Protein AF-A0A8H3IN10-F1 (afdb_monomer_lite)

pLDDT: mean 74.61, std 16.41, range [27.69, 97.19]

Radius of gyration: 44.86 Å; chains: 1; bounding box: 112×48×110 Å

InterPro domains:
  IPR028994 Integrin alpha, N-terminal [SSF69318] (219-447)

Foldseek 3Di:
DDDVVLLVLLVVLLVLLLQLLVLLLVVLVVLVVLLPDDDDDPDDPPCPVVSLVSNVVSLVSNVVSLVVSVVPDDDDDPLRVVSSVLSVVSSVLSVVVNVLVVVVVVVPPDDDDDPVDPSSSSCVRDDPVRSVVSSVVSVVSNVVSVVSVVVSVVVVVVVVVVVVVVVVVVVVVVVVVVVVVVVVVVVVVVVVVVVVVVVCVPCPQWAKAFPDKWFQAAQPDRLQALLKDKEFFDQPQPLFRQWMWIDHALFQWIFIWGQDPNHTHTPDTDDGNHCHPPNHRSRHSLWDWAFFQLPQPLGSHDIDIDDPCPPDPPQAAPVVCVLVVPDSQKDKYFAQQPQPSHSQWIWIDGAQQLWIFIWGDDNRHTDTPDTADRSGCHAQNARSRHSQKDKAFFDQPQPLHSNKIKIDGAQQQKIWIWHRDPNHTHTPDIFFDGDDDPTHGCHHNNDRSNDSSKDKYFHNNVRPSHSNWIWIDGRSGSIITIMHTDRDDD

Secondary structure (DSSP, 8-state):
---HHHHHHHHHHHHHHHHHHHHHHHHHHHHHHHHH---------SHHHHHHHHHHHHHHHHHHHHHHHHHS-S---HHHHHHHHHHHHHHHHHHHHHHHHHHHHHTT-STT---S-HHHHHHHH--HHHHHHHHHHHHHHHHHHHHHHHHHHHHHHHHHHHHHHHHHHHHHHHHHHHHHHHHHHHHHHHHHHHHHHHHHTT----EEEEEEEESS-BTTB---STT-EEEEE-TTSSS---EEEEEETTTTEEEEEEEETTEEEEEEEE-TT---BTTB---STT-EEEEE-SSSSS---EEEEE----S--TTS-HHHHHHHTT-TT-EEEEE-TTSSS---EEEEEETTTTEEEEEEEETTEEEEEEE--SS---BTTB---STT-EEEEE-SSSSS---EEEEEETTTTEEEEEEEETTEEEEEEEES-TT-TTPPP--BTTB---STT-EEEEE-TTSSS---EEEEEETTTTEEEEEEEE----

Organism: NCBI:txid172621

Sequence (490 aa):
MGDPASAMAALGLAANIGQMIEYSLRIVSKSKELRNSLDGSLLENRHKTVVTESLLSASCTLSDSLENYKAADKALSPDDEHLQDICRACATIASDLLDELGRLRLVSGTKHVKWNSFRQALKTVWGKAKLDSLAHTLELYRNDLKTILQISILKRLDVADNRLIGLDQTSQSILKETRSTQKLSEDGFKVLLESFRRLHVSSSGANYSPVSRHVEGVGGYDLRSPVDQITTFDYDHSGKLDHLILYRPVRGAIFIVKNNNNEFTPVYKQVDGGSGIGGYDLRDSRDRIFAFDYDHSGKLDHLALLPSWNGYNVDSPEQIRRFHRSSPADRAFAFDYNSSGKRDHIVLYRPGTGTIWILQNDRGEFSPTYHTGDPGNGIGGYFNKSPDDRAFAFDFSGSGMADHLVFFRPRSGTLWILENVRGIFRFLFTEGSPGTEGDPGGGIGGYDLLSSADRVFGIDYTGSGRADRMALYRPGTGKFWVLHRDVTQI

Structure (mmCIF, N/CA/C/O backbone):
data_AF-A0A8H3IN10-F1
#
_entry.id   AF-A0A8H3IN10-F1
#
loop_
_atom_site.group_PDB
_atom_site.id
_atom_site.type_symbol
_atom_site.label_atom_id
_atom_site.label_alt_id
_atom_site.label_comp_id
_atom_site.label_asym_id
_atom_site.label_entity_id
_atom_site.label_seq_id
_atom_site.pdbx_PDB_ins_code
_atom_site.Cartn_x
_atom_site.Cartn_y
_atom_site.Cartn_z
_atom_site.occupancy
_atom_site.B_iso_or_equiv
_atom_site.auth_seq_id
_atom_site.auth_comp_id
_atom_site.auth_asym_id
_atom_site.auth_atom_id
_atom_site.pdbx_PDB_model_num
ATOM 1 N N . MET A 1 1 ? -28.831 23.249 45.443 1.00 33.50 1 MET A N 1
ATOM 2 C CA . MET A 1 1 ? -28.494 21.808 45.404 1.00 33.50 1 MET A CA 1
ATOM 3 C C . MET A 1 1 ? -29.156 21.158 46.607 1.00 33.50 1 MET A C 1
ATOM 5 O O . MET A 1 1 ? -28.693 21.386 47.714 1.00 33.50 1 MET A O 1
ATOM 9 N N . GLY A 1 2 ? -30.277 20.459 46.411 1.00 48.06 2 GLY A N 1
ATOM 10 C CA . GLY A 1 2 ? -30.888 19.662 47.480 1.00 48.06 2 GLY A CA 1
ATOM 11 C C . GLY A 1 2 ? -30.070 18.392 47.706 1.00 48.06 2 GLY A C 1
ATOM 12 O O . GLY A 1 2 ? -29.650 17.757 46.737 1.00 48.06 2 GLY A O 1
ATOM 13 N N . ASP A 1 3 ? -29.791 18.071 48.964 1.00 52.56 3 ASP A N 1
ATOM 14 C CA . ASP A 1 3 ? -29.089 16.856 49.376 1.00 52.56 3 ASP A CA 1
ATOM 15 C C . ASP A 1 3 ? -29.905 15.612 48.948 1.00 52.56 3 ASP A C 1
ATOM 17 O O . ASP A 1 3 ? -31.106 15.557 49.224 1.00 52.56 3 ASP A O 1
ATOM 21 N N . PRO A 1 4 ? -29.324 14.602 48.270 1.00 52.50 4 PRO A N 1
ATOM 22 C CA . PRO A 1 4 ? -30.028 13.354 47.955 1.00 52.50 4 PRO A CA 1
ATOM 23 C C . PRO A 1 4 ? -30.667 12.683 49.185 1.00 52.50 4 PRO A C 1
ATOM 25 O O . PRO A 1 4 ? -31.690 12.009 49.036 1.00 52.50 4 PRO A O 1
ATOM 28 N N . ALA A 1 5 ? -30.132 12.909 50.390 1.00 53.62 5 ALA A N 1
ATOM 29 C CA . ALA A 1 5 ? -30.727 12.428 51.633 1.00 53.62 5 ALA A CA 1
ATOM 30 C C . ALA A 1 5 ? -32.086 13.089 51.943 1.00 53.62 5 ALA A C 1
ATOM 32 O O . ALA A 1 5 ? -33.038 12.386 52.290 1.00 53.62 5 ALA A O 1
ATOM 33 N N . SER A 1 6 ? -32.232 14.407 51.742 1.00 57.22 6 SER A N 1
ATOM 34 C CA . SER A 1 6 ? -33.513 15.106 51.969 1.00 57.22 6 SER A CA 1
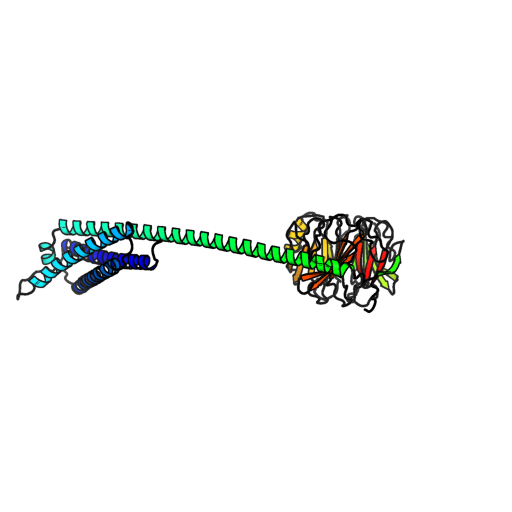ATOM 35 C C . SER A 1 6 ? -34.569 14.700 50.939 1.00 57.22 6 SER A C 1
ATOM 37 O O . SER A 1 6 ? -35.758 14.590 51.233 1.00 57.22 6 SER A O 1
ATOM 39 N N . ALA A 1 7 ? -34.109 14.387 49.731 1.00 57.22 7 ALA A N 1
ATOM 40 C CA . ALA A 1 7 ? -34.927 13.998 48.599 1.00 57.22 7 ALA A CA 1
ATOM 41 C C . ALA A 1 7 ? -35.547 12.593 48.774 1.00 57.22 7 ALA A C 1
ATOM 43 O O . ALA A 1 7 ? -36.676 12.352 48.331 1.00 57.22 7 ALA A O 1
ATOM 44 N N . MET A 1 8 ? -34.813 11.670 49.402 1.00 59.56 8 MET A N 1
ATOM 45 C CA . MET A 1 8 ? -35.309 10.344 49.792 1.00 59.56 8 MET A CA 1
ATOM 46 C C . MET A 1 8 ? -36.229 10.424 51.011 1.00 59.56 8 MET A C 1
ATOM 48 O O . MET A 1 8 ? -37.256 9.748 51.039 1.00 59.56 8 MET A O 1
ATOM 52 N N . ALA A 1 9 ? -35.918 11.302 51.968 1.00 64.69 9 ALA A N 1
ATOM 53 C CA . ALA A 1 9 ? -36.785 11.563 53.112 1.00 64.69 9 ALA A CA 1
ATOM 54 C C . ALA A 1 9 ? -38.151 12.138 52.683 1.00 64.69 9 ALA A C 1
ATOM 56 O O . ALA A 1 9 ? -39.185 11.671 53.154 1.00 64.69 9 ALA A O 1
ATOM 57 N N . ALA A 1 10 ? -38.177 13.067 51.717 1.00 63.91 10 ALA A N 1
ATOM 58 C CA . ALA A 1 10 ? -39.413 13.628 51.161 1.00 63.91 10 ALA A CA 1
ATOM 59 C C . ALA A 1 10 ? -40.268 12.579 50.419 1.00 63.91 10 ALA A C 1
ATOM 61 O O . ALA A 1 10 ? -41.492 12.575 50.540 1.00 63.91 10 ALA A O 1
ATOM 62 N N . LEU A 1 11 ? -39.635 11.652 49.685 1.00 65.75 11 LEU A N 1
ATOM 63 C CA . LEU A 1 11 ? -40.328 10.525 49.043 1.00 65.75 11 LEU A CA 1
ATOM 64 C C . LEU A 1 11 ? -40.918 9.556 50.074 1.00 65.75 11 LEU A C 1
ATOM 66 O O . LEU A 1 11 ? -42.057 9.121 49.915 1.00 65.75 11 LEU A O 1
ATOM 70 N N . GLY A 1 12 ? -40.163 9.246 51.133 1.00 68.56 12 GLY A N 1
ATOM 71 C CA . GLY A 1 12 ? -40.647 8.426 52.244 1.00 68.56 12 GLY A CA 1
ATOM 72 C C . GLY A 1 12 ? -41.851 9.061 52.941 1.00 68.56 12 GLY A C 1
ATOM 73 O O . GLY A 1 12 ? -42.862 8.395 53.159 1.00 68.56 12 GLY A O 1
ATOM 74 N N . LEU A 1 13 ? -41.792 10.372 53.195 1.00 70.12 13 LEU A N 1
ATOM 75 C CA . LEU A 1 13 ? -42.904 11.127 53.767 1.00 70.12 13 LEU A CA 1
ATOM 76 C C . LEU A 1 13 ? -44.139 11.104 52.849 1.00 70.12 13 LEU A C 1
ATOM 78 O O . LEU A 1 13 ? -45.238 10.804 53.310 1.00 70.12 13 LEU A O 1
ATOM 82 N N . ALA A 1 14 ? -43.970 11.348 51.546 1.00 68.81 14 ALA A N 1
ATOM 83 C CA . ALA A 1 14 ? -45.068 11.318 50.578 1.00 68.81 14 ALA A CA 1
ATOM 84 C C . ALA A 1 14 ? -45.718 9.928 50.445 1.00 68.81 14 ALA A C 1
ATOM 86 O O . ALA A 1 14 ? -46.940 9.833 50.310 1.00 68.81 14 ALA A O 1
ATOM 87 N N . ALA A 1 15 ? -44.933 8.849 50.524 1.00 70.38 15 ALA A N 1
ATOM 88 C CA . ALA A 1 15 ? -45.455 7.482 50.531 1.00 70.38 15 ALA A CA 1
ATOM 89 C C . ALA A 1 15 ? -46.343 7.222 51.760 1.00 70.38 15 ALA A C 1
ATOM 91 O O . ALA A 1 15 ? -47.443 6.680 51.624 1.00 70.38 15 ALA A O 1
ATOM 92 N N . ASN A 1 16 ? -45.912 7.689 52.935 1.00 72.50 16 ASN A N 1
ATOM 93 C CA . ASN A 1 16 ? -46.672 7.554 54.179 1.00 72.50 16 ASN A CA 1
ATOM 94 C C . ASN A 1 16 ? -47.966 8.388 54.154 1.00 72.50 16 ASN A C 1
ATOM 96 O O . ASN A 1 16 ? -49.021 7.894 54.558 1.00 72.50 16 ASN A O 1
ATOM 100 N N . ILE A 1 17 ? -47.927 9.612 53.606 1.00 73.19 17 ILE A N 1
ATOM 101 C CA . ILE A 1 17 ? -49.131 10.438 53.391 1.00 73.19 17 ILE A CA 1
ATOM 102 C C . ILE A 1 17 ? -50.108 9.717 52.450 1.00 73.19 17 ILE A C 1
ATOM 104 O O . ILE A 1 17 ? -51.297 9.606 52.755 1.00 73.19 17 ILE A O 1
ATOM 108 N N . GLY A 1 18 ? -49.617 9.192 51.323 1.00 71.06 18 GLY A N 1
ATOM 109 C CA . GLY A 1 18 ? -50.438 8.471 50.350 1.00 71.06 18 GLY A CA 1
ATOM 110 C C . GLY A 1 18 ? -51.130 7.247 50.954 1.00 71.06 18 GLY A C 1
ATOM 111 O O . GLY A 1 18 ? -52.330 7.052 50.747 1.00 71.06 18 GLY A O 1
ATOM 112 N N . GLN A 1 19 ? -50.403 6.469 51.759 1.00 74.88 19 GLN A N 1
ATOM 113 C CA . GLN A 1 19 ? -50.945 5.303 52.453 1.00 74.88 19 GLN A CA 1
ATOM 114 C C . GLN A 1 19 ? -52.045 5.687 53.457 1.00 74.88 19 GLN A C 1
ATOM 116 O O . GLN A 1 19 ? -53.087 5.029 53.517 1.00 74.88 19 GLN A O 1
ATOM 121 N N . MET A 1 20 ? -51.864 6.783 54.200 1.00 74.88 20 MET A N 1
ATOM 122 C CA . MET A 1 20 ? -52.888 7.292 55.115 1.00 74.88 20 MET A CA 1
ATOM 123 C C . MET A 1 20 ? -54.152 7.725 54.358 1.00 74.88 20 MET A C 1
ATOM 125 O O . MET A 1 20 ? -55.257 7.296 54.710 1.00 74.88 20 MET A O 1
ATOM 129 N N . ILE A 1 21 ? -54.004 8.524 53.294 1.00 76.12 21 ILE A N 1
ATOM 130 C CA . ILE A 1 21 ? -55.134 8.985 52.472 1.00 76.12 21 ILE A CA 1
ATOM 131 C C . ILE A 1 21 ? -55.919 7.785 51.926 1.00 76.12 21 ILE A C 1
ATOM 133 O O . ILE A 1 21 ? -57.150 7.780 51.968 1.00 76.12 21 ILE A O 1
ATOM 137 N N . GLU A 1 22 ? -55.230 6.743 51.457 1.00 72.38 22 GLU A N 1
ATOM 138 C CA . GLU A 1 22 ? -55.873 5.541 50.931 1.00 72.38 22 GLU A CA 1
ATOM 139 C C . GLU A 1 22 ? -56.690 4.792 51.996 1.00 72.38 22 GLU A C 1
ATOM 141 O O . GLU A 1 22 ? -57.837 4.412 51.737 1.00 72.38 22 GLU A O 1
ATOM 146 N N . TYR A 1 23 ? -56.154 4.610 53.206 1.00 71.56 23 TYR A N 1
ATOM 147 C CA . TYR A 1 23 ? -56.898 3.965 54.292 1.00 71.56 23 TYR A CA 1
ATOM 148 C C . TYR A 1 23 ? -58.101 4.797 54.750 1.00 71.56 23 TYR A C 1
ATOM 150 O O . TYR A 1 23 ? -59.192 4.244 54.926 1.00 71.56 23 TYR A O 1
ATOM 158 N N . SER A 1 24 ? -57.946 6.118 54.855 1.00 69.69 24 SER A N 1
ATOM 159 C CA . SER A 1 24 ? -59.038 7.036 55.200 1.00 69.69 24 SER A CA 1
ATOM 160 C C . SER A 1 24 ? -60.152 7.020 54.146 1.00 69.69 24 SER A C 1
ATOM 162 O O . SER A 1 24 ? -61.328 6.877 54.489 1.00 69.69 24 SER A O 1
ATOM 164 N N . LEU A 1 25 ? -59.805 7.049 52.853 1.00 71.25 25 LEU A N 1
ATOM 165 C CA . LEU A 1 25 ? -60.775 6.933 51.757 1.00 71.25 25 LEU A CA 1
ATOM 166 C C . LEU A 1 25 ? -61.511 5.587 51.770 1.00 71.25 25 LEU A C 1
ATOM 168 O O . LEU A 1 25 ? -62.723 5.552 51.550 1.00 71.25 25 LEU A O 1
ATOM 172 N N . ARG A 1 26 ? -60.823 4.477 52.074 1.00 69.00 26 ARG A N 1
ATOM 173 C CA . ARG A 1 26 ? -61.463 3.155 52.211 1.00 69.00 26 ARG A CA 1
ATOM 174 C C . ARG A 1 26 ? -62.485 3.133 53.351 1.00 69.00 26 ARG A C 1
ATOM 176 O O . ARG A 1 26 ? -63.584 2.610 53.158 1.00 69.00 26 ARG A O 1
ATOM 183 N N . ILE A 1 27 ? -62.172 3.733 54.504 1.00 69.69 27 ILE A N 1
ATOM 184 C CA . ILE A 1 27 ? -63.101 3.839 55.644 1.00 69.69 27 ILE A CA 1
ATOM 185 C C . ILE A 1 27 ? -64.330 4.669 55.263 1.00 69.69 27 ILE A C 1
ATOM 187 O O . ILE A 1 27 ? -65.463 4.245 55.506 1.00 69.69 27 ILE A O 1
ATOM 191 N N . VAL A 1 28 ? -64.132 5.820 54.622 1.00 70.38 28 VAL A N 1
ATOM 192 C CA . VAL A 1 28 ? -65.221 6.721 54.211 1.00 70.38 28 VAL A CA 1
ATOM 193 C C . VAL A 1 28 ? -66.104 6.083 53.139 1.00 70.38 28 VAL A C 1
ATOM 195 O O . VAL A 1 28 ? -67.332 6.112 53.248 1.00 70.38 28 VAL A O 1
ATOM 198 N N . SER A 1 29 ? -65.499 5.434 52.143 1.00 70.12 29 SER A N 1
ATOM 199 C CA . SER A 1 29 ? -66.214 4.715 51.085 1.00 70.12 29 SER A CA 1
ATOM 200 C C . SER A 1 29 ? -67.062 3.579 51.659 1.00 70.12 29 SER A C 1
ATOM 202 O O . SER A 1 29 ? -68.270 3.513 51.411 1.00 70.12 29 SER A O 1
ATOM 204 N N . LYS A 1 30 ? -66.484 2.751 52.542 1.00 65.88 30 LYS A N 1
ATOM 205 C CA . LYS A 1 30 ? -67.226 1.664 53.195 1.00 65.88 30 LYS A CA 1
ATOM 206 C C . LYS A 1 30 ? -68.349 2.191 54.092 1.00 65.88 30 LYS A C 1
ATOM 208 O O . LYS A 1 30 ? -69.429 1.604 54.153 1.00 65.88 30 LYS A O 1
ATOM 213 N N . SER A 1 31 ? -68.133 3.333 54.744 1.00 66.25 31 SER A N 1
ATOM 214 C CA . SER A 1 31 ? -69.147 4.034 55.541 1.00 66.25 31 SER A CA 1
ATOM 215 C C . SER A 1 31 ? -70.330 4.510 54.689 1.00 66.25 31 SER A C 1
ATOM 217 O O . SER A 1 31 ? -71.487 4.388 55.102 1.00 66.25 31 SER A O 1
ATOM 219 N N . LYS A 1 32 ? -70.059 4.997 53.471 1.00 65.06 32 LYS A N 1
ATOM 220 C CA . LYS A 1 32 ? -71.071 5.412 52.488 1.00 65.06 32 LYS A CA 1
ATOM 221 C C . LYS A 1 32 ? -71.840 4.216 51.909 1.00 65.06 32 LYS A C 1
ATOM 223 O O . LYS A 1 32 ? -73.067 4.270 51.829 1.00 65.06 32 LYS A O 1
ATOM 228 N N . GLU A 1 33 ? -71.157 3.117 51.591 1.00 63.84 33 GLU A N 1
ATOM 229 C CA . GLU A 1 33 ? -71.761 1.867 51.098 1.00 63.84 33 GLU A CA 1
ATOM 230 C C . GLU A 1 33 ? -72.723 1.244 52.128 1.00 63.84 33 GLU A C 1
ATOM 232 O O . GLU A 1 33 ? -73.878 0.928 51.820 1.00 63.84 33 GLU A O 1
ATOM 237 N N . LEU A 1 34 ? -72.288 1.150 53.389 1.00 61.56 34 LEU A N 1
ATOM 238 C CA . LEU A 1 34 ? -73.097 0.617 54.491 1.00 61.56 34 LEU A CA 1
ATOM 239 C C . LEU A 1 34 ? -74.314 1.493 54.811 1.00 61.56 34 LEU A C 1
ATOM 241 O O . LEU A 1 34 ? -75.330 0.996 55.300 1.00 61.56 34 LEU A O 1
ATOM 245 N N . ARG A 1 35 ? -74.243 2.799 54.532 1.00 60.12 35 ARG A N 1
ATOM 246 C CA . ARG A 1 35 ? -75.382 3.711 54.675 1.00 60.12 35 ARG A CA 1
ATOM 247 C C . ARG A 1 35 ? -76.445 3.467 53.601 1.00 60.12 35 ARG A C 1
ATOM 249 O O . ARG A 1 35 ? -77.632 3.507 53.937 1.00 60.12 35 ARG A O 1
ATOM 256 N N . ASN A 1 36 ? -76.028 3.202 52.362 1.00 60.72 36 ASN A N 1
ATOM 257 C CA . ASN A 1 36 ? -76.899 3.120 51.184 1.00 60.72 36 ASN A CA 1
ATOM 258 C C . ASN A 1 36 ? -77.487 1.719 50.921 1.00 60.72 36 ASN A C 1
ATOM 260 O O . ASN A 1 36 ? -78.548 1.625 50.313 1.00 60.72 36 ASN A O 1
ATOM 264 N N . SER A 1 37 ? -76.855 0.642 51.392 1.00 56.53 37 SER A N 1
ATOM 265 C CA . SER A 1 37 ? -77.309 -0.741 51.144 1.00 56.53 37 SER A CA 1
ATOM 266 C C . SER A 1 37 ? -78.608 -1.059 51.895 1.00 56.53 37 SER A C 1
ATOM 268 O O . SER A 1 37 ? -78.679 -0.811 53.089 1.00 56.53 37 SER A O 1
ATOM 270 N N . LEU A 1 38 ? -79.662 -1.578 51.262 1.00 46.28 38 LEU A N 1
ATOM 271 C CA . LEU A 1 38 ? -80.998 -1.722 51.880 1.00 46.28 38 LEU A CA 1
ATOM 272 C C . LEU A 1 38 ? -81.230 -3.026 52.671 1.00 46.28 38 LEU A C 1
ATOM 274 O O . LEU A 1 38 ? -82.293 -3.153 53.265 1.00 46.28 38 LEU A O 1
ATOM 278 N N . ASP A 1 39 ? -80.250 -3.932 52.770 1.00 43.41 39 ASP A N 1
ATOM 279 C CA . ASP A 1 39 ? -80.472 -5.262 53.358 1.00 43.41 39 ASP A CA 1
ATOM 280 C C . ASP A 1 39 ? -79.427 -5.688 54.409 1.00 43.41 39 ASP A C 1
ATOM 282 O O . ASP A 1 39 ? -78.268 -5.268 54.389 1.00 43.41 39 ASP A O 1
ATOM 286 N N . GLY A 1 40 ? -79.885 -6.475 55.383 1.00 50.25 40 GLY A N 1
ATOM 287 C CA . GLY A 1 40 ? -79.231 -6.791 56.654 1.00 50.25 40 GLY A CA 1
ATOM 288 C C . GLY A 1 40 ? -78.413 -8.084 56.680 1.00 50.25 40 GLY A C 1
ATOM 289 O O . GLY A 1 40 ? -78.473 -8.802 57.677 1.00 50.25 40 GLY A O 1
ATOM 290 N N . SER A 1 41 ? -77.623 -8.396 55.648 1.00 43.97 41 SER A N 1
ATOM 291 C CA . SER A 1 41 ? -76.706 -9.548 55.682 1.00 43.97 41 SER A CA 1
ATOM 292 C C . SER A 1 41 ? -75.333 -9.165 56.262 1.00 43.97 41 SER A C 1
ATOM 294 O O . SER A 1 41 ? -74.392 -8.728 55.604 1.00 43.97 41 SER A O 1
ATOM 296 N N . LEU A 1 42 ? -75.239 -9.324 57.582 1.00 50.34 42 LEU A N 1
ATOM 297 C CA . LEU A 1 42 ? -74.032 -9.220 58.402 1.00 50.34 42 LEU A CA 1
ATOM 298 C C . LEU A 1 42 ? -73.082 -10.406 58.156 1.00 50.34 42 LEU A C 1
ATOM 300 O O . LEU A 1 42 ? -73.034 -11.332 58.963 1.00 50.34 42 LEU A O 1
ATOM 304 N N . LEU A 1 43 ? -72.276 -10.371 57.092 1.00 43.38 43 LEU A N 1
ATOM 305 C CA . LEU A 1 43 ? -71.192 -11.349 56.928 1.00 43.38 43 LEU A CA 1
ATOM 306 C C . LEU A 1 43 ? -69.880 -10.730 56.434 1.00 43.38 43 LEU A C 1
ATOM 308 O O . LEU A 1 43 ? -69.256 -11.224 55.512 1.00 43.38 43 LEU A O 1
ATOM 312 N N . GLU A 1 44 ? -69.433 -9.646 57.078 1.00 46.31 44 GLU A N 1
ATOM 313 C CA . GLU A 1 44 ? -68.073 -9.120 56.858 1.00 46.31 44 GLU A CA 1
ATOM 314 C C . GLU A 1 44 ? -67.554 -8.277 58.045 1.00 46.31 44 GLU A C 1
ATOM 316 O O . GLU A 1 44 ? -67.022 -7.178 57.907 1.00 46.31 44 GLU A O 1
ATOM 321 N N . ASN A 1 45 ? -67.743 -8.759 59.280 1.00 47.69 45 ASN A N 1
ATOM 322 C CA . ASN A 1 45 ? -67.297 -8.041 60.488 1.00 47.69 45 ASN A CA 1
ATOM 323 C C . ASN A 1 45 ? -65.854 -8.350 60.932 1.00 47.69 45 ASN A C 1
ATOM 325 O O . ASN A 1 45 ? -65.404 -7.758 61.908 1.00 47.69 45 ASN A O 1
ATOM 329 N N . ARG A 1 46 ? -65.098 -9.212 60.234 1.00 43.97 46 ARG A N 1
ATOM 330 C CA . ARG A 1 46 ? -63.691 -9.501 60.593 1.00 43.97 46 ARG A CA 1
ATOM 331 C C . ARG A 1 46 ? -62.682 -8.479 60.042 1.00 43.97 46 ARG A C 1
ATOM 333 O O . ARG A 1 46 ? -61.654 -8.265 60.667 1.00 43.97 46 ARG A O 1
ATOM 340 N N . HIS A 1 47 ? -63.000 -7.773 58.952 1.00 45.12 47 HIS A N 1
ATOM 341 C CA . HIS A 1 47 ? -62.102 -6.780 58.330 1.00 45.12 47 HIS A CA 1
ATOM 342 C C . HIS A 1 47 ? -62.109 -5.386 58.996 1.00 45.12 47 HIS A C 1
ATOM 344 O O . HIS A 1 47 ? -61.282 -4.539 58.665 1.00 45.12 47 HIS A O 1
ATOM 350 N N . LYS A 1 48 ? -63.021 -5.120 59.943 1.00 52.53 48 LYS A N 1
ATOM 351 C CA . LYS A 1 48 ? -63.247 -3.773 60.515 1.00 52.53 48 LYS A CA 1
ATOM 352 C C . LYS A 1 48 ? -62.211 -3.351 61.554 1.00 52.53 48 LYS A C 1
ATOM 354 O O . LYS A 1 48 ? -61.957 -2.162 61.702 1.00 52.53 48 LYS A O 1
ATOM 359 N N . THR A 1 49 ? -61.614 -4.308 62.259 1.00 52.53 49 THR A N 1
ATOM 360 C CA . THR A 1 49 ? -60.534 -4.036 63.216 1.00 52.53 49 THR A CA 1
ATOM 361 C C . THR A 1 49 ? -59.223 -3.768 62.477 1.00 52.53 49 THR A C 1
ATOM 363 O O . THR A 1 49 ? -58.533 -2.808 62.796 1.00 52.53 49 THR A O 1
ATOM 366 N N . VAL A 1 50 ? -58.973 -4.525 61.403 1.00 54.41 50 VAL A N 1
ATOM 367 C CA . VAL A 1 50 ? -57.736 -4.476 60.610 1.00 54.41 50 VAL A CA 1
ATOM 368 C C . VAL A 1 50 ? -57.538 -3.123 59.924 1.00 54.41 50 VAL A C 1
ATOM 370 O O . VAL A 1 50 ? -56.436 -2.584 59.950 1.00 54.41 50 VAL A O 1
ATOM 373 N N . VAL A 1 51 ? -58.585 -2.532 59.332 1.00 57.84 51 VAL A N 1
ATOM 374 C CA . VAL A 1 51 ? -58.459 -1.232 58.641 1.00 57.84 51 VAL A CA 1
ATOM 375 C C . VAL A 1 51 ? -58.244 -0.081 59.633 1.00 57.84 51 VAL A C 1
ATOM 377 O O . VAL A 1 51 ? -57.453 0.813 59.354 1.00 57.84 51 VAL A O 1
ATOM 380 N N . THR A 1 52 ? -58.881 -0.119 60.808 1.00 61.22 52 THR A N 1
ATOM 381 C CA . THR A 1 52 ? -58.690 0.897 61.860 1.00 61.22 52 THR A CA 1
ATOM 382 C C . THR A 1 52 ? -57.317 0.781 62.523 1.00 61.22 52 THR A C 1
ATOM 384 O O . THR A 1 52 ? -56.685 1.796 62.790 1.00 61.22 52 THR A O 1
ATOM 387 N N . GLU A 1 53 ? -56.822 -0.439 62.748 1.00 64.75 53 GLU A N 1
ATOM 388 C CA . GLU A 1 53 ? -55.452 -0.688 63.223 1.00 64.75 53 GLU A CA 1
ATOM 389 C C . GLU A 1 53 ? -54.410 -0.259 62.181 1.00 64.75 53 GLU A C 1
ATOM 391 O O . GLU A 1 53 ? -53.404 0.351 62.533 1.00 64.75 53 GLU A O 1
ATOM 396 N N . SER A 1 54 ? -54.686 -0.489 60.893 1.00 69.00 54 SER A N 1
ATOM 397 C CA . SER A 1 54 ? -53.834 -0.021 59.792 1.00 69.00 54 SER A CA 1
ATOM 398 C C . SER A 1 54 ? -53.829 1.506 59.676 1.00 69.00 54 SER A C 1
ATOM 400 O O . SER A 1 54 ? -52.774 2.082 59.427 1.00 69.00 54 SER A O 1
ATOM 402 N N . LEU A 1 55 ? -54.972 2.174 59.898 1.00 69.69 55 LEU A N 1
ATOM 403 C CA . LEU A 1 55 ? -55.048 3.638 59.951 1.00 69.69 55 LEU A CA 1
ATOM 404 C C . LEU A 1 55 ? -54.276 4.190 61.155 1.00 69.69 55 LEU A C 1
ATOM 406 O O . LEU A 1 55 ? -53.540 5.157 61.003 1.00 69.69 55 LEU A O 1
ATOM 410 N N . LEU A 1 56 ? -54.410 3.566 62.329 1.00 70.06 56 LEU A N 1
ATOM 411 C CA . LEU A 1 56 ? -53.675 3.957 63.532 1.00 70.06 56 LEU A CA 1
ATOM 412 C C . LEU A 1 56 ? -52.162 3.816 63.320 1.00 70.06 56 LEU A C 1
ATOM 414 O O . LEU A 1 56 ? -51.419 4.759 63.572 1.00 70.06 56 LEU A O 1
ATOM 418 N N . SER A 1 57 ? -51.718 2.677 62.779 1.00 72.75 57 SER A N 1
ATOM 419 C CA . SER A 1 57 ? -50.312 2.451 62.437 1.00 72.75 57 SER A CA 1
ATOM 420 C C . SER A 1 57 ? -49.813 3.471 61.415 1.00 72.75 57 SER A C 1
ATOM 422 O O . SER A 1 57 ? -48.761 4.062 61.626 1.00 72.75 57 SER A O 1
ATOM 424 N N . ALA A 1 58 ? -50.569 3.719 60.340 1.00 69.06 58 ALA A N 1
ATOM 425 C CA . ALA A 1 58 ? -50.202 4.705 59.326 1.00 69.06 58 ALA A CA 1
ATOM 426 C C . ALA A 1 58 ? -50.150 6.129 59.902 1.00 69.06 58 ALA A C 1
ATOM 428 O O . ALA A 1 58 ? -49.264 6.894 59.537 1.00 69.06 58 ALA A O 1
ATOM 429 N N . SER A 1 59 ? -51.048 6.476 60.829 1.00 73.56 59 SER A N 1
ATOM 430 C CA . SER A 1 59 ? -51.056 7.773 61.511 1.00 73.56 59 SER A CA 1
ATOM 431 C C . SER A 1 59 ? -49.848 7.947 62.433 1.00 73.56 59 SER A C 1
ATOM 433 O O . SER A 1 59 ? -49.250 9.018 62.433 1.00 73.56 59 SER A O 1
ATOM 435 N N . CYS A 1 60 ? -49.455 6.913 63.187 1.00 73.00 60 CYS A N 1
ATOM 436 C CA . CYS A 1 60 ? -48.245 6.949 64.015 1.00 73.00 60 CYS A CA 1
ATOM 437 C C . CYS A 1 60 ? -46.989 7.083 63.147 1.00 73.00 60 CYS A C 1
ATOM 439 O O . CYS A 1 60 ? -46.200 8.001 63.342 1.00 73.00 60 CYS A O 1
ATOM 441 N N . THR A 1 61 ? -46.853 6.242 62.117 1.00 72.81 61 THR A N 1
ATOM 442 C CA . THR A 1 61 ? -45.714 6.293 61.190 1.00 72.81 61 THR A CA 1
ATOM 443 C C . THR A 1 61 ? -45.629 7.632 60.450 1.00 72.81 61 THR A C 1
ATOM 445 O O . THR A 1 61 ? -44.528 8.123 60.196 1.00 72.81 61 THR A O 1
ATOM 448 N N . LEU A 1 62 ? -46.770 8.247 60.121 1.00 73.12 62 LEU A N 1
ATOM 449 C CA . LEU A 1 62 ? -46.830 9.571 59.505 1.00 73.12 62 LEU A CA 1
ATOM 450 C C . LEU A 1 62 ? -46.324 10.667 60.453 1.00 73.12 62 LEU A C 1
ATOM 452 O O . LEU A 1 62 ? -45.507 11.489 60.038 1.00 73.12 62 LEU A O 1
ATOM 456 N N . SER A 1 63 ? -46.767 10.657 61.713 1.00 73.12 63 SER A N 1
ATOM 457 C CA . SER A 1 63 ? -46.317 11.605 62.740 1.00 73.12 63 SER A CA 1
ATOM 458 C C . SER A 1 63 ? -44.817 11.478 63.019 1.00 73.12 63 SER A C 1
ATOM 460 O O . SER A 1 63 ? -44.111 12.485 62.997 1.00 73.12 63 SER A O 1
ATOM 462 N N . ASP A 1 64 ? -44.308 10.251 63.157 1.00 74.38 64 ASP A N 1
ATOM 463 C CA . ASP A 1 64 ? -42.878 9.988 63.372 1.00 74.38 64 ASP A CA 1
ATOM 464 C C . ASP A 1 64 ? -42.037 10.436 62.164 1.00 74.38 64 ASP A C 1
ATOM 466 O O . ASP A 1 64 ? -40.966 11.029 62.299 1.00 74.38 64 ASP A O 1
ATOM 470 N N . SER A 1 65 ? -42.533 10.189 60.947 1.00 67.00 65 SER A N 1
ATOM 471 C CA . SER A 1 65 ? -41.868 10.627 59.713 1.00 67.00 65 SER A CA 1
ATOM 472 C C . SER A 1 65 ? -41.839 12.149 59.587 1.00 67.00 65 SER A C 1
ATOM 474 O O . SER A 1 65 ? -40.863 12.697 59.079 1.00 67.00 65 SER A O 1
ATOM 476 N N . LEU A 1 66 ? -42.880 12.840 60.059 1.00 68.38 66 LEU A N 1
ATOM 477 C CA . LEU A 1 66 ? -42.956 14.299 60.065 1.00 68.38 66 LEU A CA 1
ATOM 478 C C . LEU A 1 66 ? -41.981 14.920 61.076 1.00 68.38 66 LEU A C 1
ATOM 480 O O . LEU A 1 66 ? -41.354 15.930 60.759 1.00 68.38 66 LEU A O 1
ATOM 484 N N . GLU A 1 67 ? -41.823 14.336 62.267 1.00 70.06 67 GLU A N 1
ATOM 485 C CA . GLU A 1 67 ? -40.834 14.798 63.254 1.00 70.06 67 GLU A CA 1
ATOM 486 C C . GLU A 1 67 ? -39.399 14.586 62.766 1.00 70.06 67 GLU A C 1
ATOM 488 O O . GLU A 1 67 ? -38.585 15.511 62.812 1.00 70.06 67 GLU A O 1
ATOM 493 N N . ASN A 1 68 ? -39.114 13.417 62.189 1.00 67.06 68 ASN A N 1
ATOM 494 C CA . ASN A 1 68 ? -37.810 13.122 61.594 1.00 67.06 68 ASN A CA 1
ATOM 495 C C . ASN A 1 68 ? -37.488 14.038 60.402 1.00 67.06 68 ASN A C 1
ATOM 497 O O . ASN A 1 68 ? -36.338 14.432 60.212 1.00 67.06 68 ASN A O 1
ATOM 501 N N . TYR A 1 69 ? -38.499 14.418 59.618 1.00 64.12 69 TYR A N 1
ATOM 502 C CA . TYR A 1 69 ? -38.341 15.339 58.493 1.00 64.12 69 TYR A CA 1
ATOM 503 C C . TYR A 1 69 ? -38.128 16.797 58.941 1.00 64.12 69 TYR A C 1
ATOM 505 O O . TYR A 1 69 ? -37.384 17.528 58.296 1.00 64.12 69 TYR A O 1
ATOM 513 N N . LYS A 1 70 ? -38.711 17.217 60.075 1.00 65.38 70 LYS A N 1
ATOM 514 C CA . LYS A 1 70 ? -38.468 18.538 60.689 1.00 65.38 70 LYS A CA 1
ATOM 515 C C . LYS A 1 70 ? -37.080 18.666 61.322 1.00 65.38 70 LYS A C 1
ATOM 517 O O . LYS A 1 70 ? -36.518 19.754 61.316 1.00 65.38 70 LYS A O 1
ATOM 522 N N . ALA A 1 71 ? -36.537 17.579 61.873 1.00 59.06 71 ALA A N 1
ATOM 523 C CA . ALA A 1 71 ? -35.220 17.570 62.516 1.00 59.06 71 ALA A CA 1
ATOM 524 C C . ALA A 1 71 ? -34.048 17.679 61.518 1.00 59.06 71 ALA A C 1
ATOM 526 O O . ALA A 1 71 ? -32.938 18.048 61.903 1.00 59.06 71 ALA A O 1
ATOM 527 N N . ALA A 1 72 ? -34.285 17.393 60.233 1.00 58.78 72 ALA A N 1
ATOM 528 C CA . ALA A 1 72 ? -33.332 17.596 59.143 1.00 58.78 72 ALA A CA 1
ATOM 529 C C . ALA A 1 72 ? -33.312 19.077 58.699 1.00 58.78 72 ALA A C 1
ATOM 531 O O . ALA A 1 72 ? -33.671 19.420 57.575 1.00 58.78 72 ALA A O 1
ATOM 532 N N . ASP A 1 73 ? -32.925 19.963 59.614 1.00 48.62 73 ASP A N 1
ATOM 533 C CA . ASP A 1 73 ? -32.902 21.419 59.449 1.00 48.62 73 ASP A CA 1
ATOM 534 C C . ASP A 1 73 ? -31.922 21.871 58.347 1.00 48.62 73 ASP A C 1
ATOM 536 O O . ASP A 1 73 ? -30.716 21.955 58.578 1.00 48.62 73 ASP A O 1
ATOM 540 N N . LYS A 1 74 ? -32.430 22.152 57.136 1.00 53.31 74 LYS A N 1
ATOM 541 C CA . LYS A 1 74 ? -31.796 23.005 56.109 1.00 53.31 74 LYS A CA 1
ATOM 542 C C . LYS A 1 74 ? -32.877 23.603 55.202 1.00 53.31 74 LYS A C 1
ATOM 544 O O . LYS A 1 74 ? -33.568 22.853 54.525 1.00 53.31 74 LYS A O 1
ATOM 549 N N . ALA A 1 75 ? -32.971 24.940 55.202 1.00 49.91 75 ALA A N 1
ATOM 550 C CA . ALA A 1 75 ? -33.770 25.818 54.329 1.00 49.91 75 ALA A CA 1
ATOM 551 C C . ALA A 1 75 ? -34.775 25.087 53.414 1.00 49.91 75 ALA A C 1
ATOM 553 O O . ALA A 1 75 ? -34.419 24.676 52.306 1.00 49.91 75 ALA A O 1
ATOM 554 N N . LEU A 1 76 ? -36.011 24.926 53.901 1.00 53.66 76 LEU A N 1
ATOM 555 C CA . LEU A 1 76 ? -37.072 24.212 53.193 1.00 53.66 76 LEU A CA 1
ATOM 556 C C . LEU A 1 76 ? -37.304 24.807 51.802 1.00 53.66 76 LEU A C 1
ATOM 558 O O . LEU A 1 76 ? -37.437 26.022 51.636 1.00 53.66 76 LEU A O 1
ATOM 562 N N . SER A 1 77 ? -37.383 23.936 50.799 1.00 59.62 77 SER A N 1
ATOM 563 C CA . SER A 1 77 ? -37.903 24.316 49.492 1.00 59.62 77 SER A CA 1
ATOM 564 C C . SER A 1 77 ? -39.394 24.678 49.622 1.00 59.62 77 SER A C 1
ATOM 566 O O . SER A 1 77 ? -40.075 24.077 50.453 1.00 59.62 77 SER A O 1
ATOM 568 N N . PRO A 1 78 ? -39.956 25.581 48.793 1.00 60.16 78 PRO A N 1
ATOM 569 C CA . PRO A 1 78 ? -41.401 25.856 48.791 1.00 60.16 78 PRO A CA 1
ATOM 570 C C . PRO A 1 78 ? -42.256 24.586 48.614 1.00 60.16 78 PRO A C 1
ATOM 572 O O . PRO A 1 78 ? -43.360 24.484 49.142 1.00 60.16 78 PRO A O 1
ATOM 575 N N . ASP A 1 79 ? -41.714 23.589 47.907 1.00 60.00 79 ASP A N 1
ATOM 576 C CA . ASP A 1 79 ? -42.345 22.283 47.705 1.00 60.00 79 ASP A CA 1
ATOM 577 C C . ASP A 1 79 ? -42.378 21.444 49.008 1.00 60.00 79 ASP A C 1
ATOM 579 O O . ASP A 1 79 ? -43.320 20.681 49.233 1.00 60.00 79 ASP A O 1
ATOM 583 N N . ASP A 1 80 ? -41.377 21.602 49.885 1.00 63.84 80 ASP A N 1
ATOM 584 C CA . ASP A 1 80 ? -41.256 20.885 51.164 1.00 63.84 80 ASP A CA 1
ATOM 585 C C . ASP A 1 80 ? -42.224 21.455 52.215 1.00 63.84 80 ASP A C 1
ATOM 587 O O . ASP A 1 80 ? -42.805 20.707 53.003 1.00 63.84 80 ASP A O 1
ATOM 591 N N . GLU A 1 81 ? -42.444 22.774 52.202 1.00 67.81 81 GLU A N 1
ATOM 592 C CA . GLU A 1 81 ? -43.419 23.454 53.065 1.00 67.81 81 GLU A CA 1
ATOM 593 C C . GLU A 1 81 ? -44.851 22.999 52.743 1.00 67.81 81 GLU A C 1
ATOM 595 O O . GLU A 1 81 ? -45.599 22.588 53.635 1.00 67.81 81 GLU A O 1
ATOM 600 N N . HIS A 1 82 ? -45.192 22.936 51.453 1.00 68.75 82 HIS A N 1
ATOM 601 C CA . HIS A 1 82 ? -46.503 22.469 51.009 1.00 68.75 82 HIS A CA 1
ATOM 602 C C . HIS A 1 82 ? -46.747 20.980 51.337 1.00 68.75 82 HIS A C 1
ATOM 604 O O . HIS A 1 82 ? -47.842 20.604 51.762 1.00 68.75 82 HIS A O 1
ATOM 610 N N . LEU A 1 83 ? -45.723 20.121 51.234 1.00 67.19 83 LEU A N 1
ATOM 611 C CA . LEU A 1 83 ? -45.808 18.718 51.672 1.00 67.19 83 LEU A CA 1
ATOM 612 C C . LEU A 1 83 ? -46.044 18.585 53.182 1.00 67.19 83 LEU A C 1
ATOM 614 O O . LEU A 1 83 ? -46.806 17.715 53.616 1.00 67.19 83 LEU A O 1
ATOM 618 N N . GLN A 1 84 ? -45.427 19.447 53.992 1.00 69.88 84 GLN A N 1
ATOM 619 C CA . GLN A 1 84 ? -45.661 19.467 55.435 1.00 69.88 84 GLN A CA 1
ATOM 620 C C . GLN A 1 84 ? -47.069 19.943 55.799 1.00 69.88 84 GLN A C 1
ATOM 622 O O . GLN A 1 84 ? -47.627 19.464 56.791 1.00 69.88 84 GLN A O 1
ATOM 627 N N . ASP A 1 85 ? -47.648 20.861 55.027 1.00 73.56 85 ASP A N 1
ATOM 628 C CA . ASP A 1 85 ? -49.028 21.312 55.217 1.00 73.56 85 ASP A CA 1
ATOM 629 C C . ASP A 1 85 ? -50.029 20.198 54.898 1.00 73.56 85 ASP A C 1
ATOM 631 O O . ASP A 1 85 ? -50.920 19.923 55.708 1.00 73.56 85 ASP A O 1
ATOM 635 N N . ILE A 1 86 ? -49.831 19.484 53.782 1.00 71.31 86 ILE A N 1
ATOM 636 C CA . ILE A 1 86 ? -50.646 18.310 53.435 1.00 71.31 86 ILE A CA 1
ATOM 637 C C . ILE A 1 86 ? -50.519 17.246 54.529 1.00 71.31 86 ILE A C 1
ATOM 639 O O . ILE A 1 86 ? -51.533 16.704 54.964 1.00 71.31 86 ILE A O 1
ATOM 643 N N . CYS A 1 87 ? -49.304 16.982 55.020 1.00 69.50 87 CYS A N 1
ATOM 644 C CA . CYS A 1 87 ? -49.053 16.021 56.095 1.00 69.50 87 CYS A CA 1
ATOM 645 C C . CYS A 1 87 ? -49.795 16.380 57.391 1.00 69.50 87 CYS A C 1
ATOM 647 O O . CYS A 1 87 ? -50.466 15.530 57.978 1.00 69.50 87 CYS A O 1
ATOM 649 N N . ARG A 1 88 ? -49.734 17.650 57.813 1.00 72.25 88 ARG A N 1
ATOM 650 C CA . ARG A 1 88 ? -50.441 18.141 59.005 1.00 72.25 88 ARG A CA 1
ATOM 651 C C . ARG A 1 88 ? -51.953 18.012 58.859 1.00 72.25 88 ARG A C 1
ATOM 653 O O . ARG A 1 88 ? -52.597 17.474 59.754 1.00 72.25 88 ARG A O 1
ATOM 660 N N . ALA A 1 89 ? -52.511 18.439 57.728 1.00 73.38 89 ALA A N 1
ATOM 661 C CA . ALA A 1 89 ? -53.943 18.307 57.460 1.00 73.38 89 ALA A CA 1
ATOM 662 C C . ALA A 1 89 ? -54.392 16.833 57.463 1.00 73.38 89 ALA A C 1
ATOM 664 O O . ALA A 1 89 ? -55.418 16.481 58.042 1.00 73.38 89 ALA A O 1
ATOM 665 N N . CYS A 1 90 ? -53.576 15.964 56.869 1.00 69.25 90 CYS A N 1
ATOM 666 C CA . CYS A 1 90 ? -53.753 14.519 56.832 1.00 69.25 90 CYS A CA 1
ATOM 667 C C . CYS A 1 90 ? -53.748 13.883 58.235 1.00 69.25 90 CYS A C 1
ATOM 669 O O . CYS A 1 90 ? -54.642 13.095 58.549 1.00 69.25 90 CYS A O 1
ATOM 671 N N . ALA A 1 91 ? -52.793 14.248 59.091 1.00 69.62 91 ALA A N 1
ATOM 672 C CA . ALA A 1 91 ? -52.716 13.769 60.469 1.00 69.62 91 ALA A CA 1
ATOM 673 C C . ALA A 1 91 ? -53.925 14.220 61.308 1.00 69.62 91 ALA A C 1
ATOM 675 O O . ALA A 1 91 ? -54.482 13.416 62.054 1.00 69.62 91 ALA A O 1
ATOM 676 N N . THR A 1 92 ? -54.387 15.463 61.130 1.00 75.25 92 THR A N 1
ATOM 677 C CA . THR A 1 92 ? -55.606 15.962 61.788 1.00 75.25 92 THR A CA 1
ATOM 678 C C . THR A 1 92 ? -56.832 15.153 61.371 1.00 75.25 92 THR A C 1
ATOM 680 O O . THR A 1 92 ? -57.571 14.683 62.229 1.00 75.25 92 THR A O 1
ATOM 683 N N . ILE A 1 93 ? -57.016 14.904 60.068 1.00 70.19 93 ILE A N 1
ATOM 684 C CA . ILE A 1 93 ? -58.140 14.093 59.571 1.00 70.19 93 ILE A CA 1
ATOM 685 C C . ILE A 1 93 ? -58.078 12.663 60.123 1.00 70.19 93 ILE A C 1
ATOM 687 O O . ILE A 1 93 ? -59.109 12.113 60.511 1.00 70.19 93 ILE A O 1
ATOM 691 N N . ALA A 1 94 ? -56.891 12.055 60.173 1.00 67.62 94 ALA A N 1
ATOM 692 C CA . ALA A 1 94 ? -56.713 10.720 60.736 1.00 67.62 94 ALA A CA 1
ATOM 693 C C . ALA A 1 94 ? -57.049 10.683 62.235 1.00 67.62 94 ALA A C 1
ATOM 695 O O . ALA A 1 94 ? -57.759 9.775 62.665 1.00 67.62 94 ALA A O 1
ATOM 696 N N . SER A 1 95 ? -56.607 11.681 63.008 1.00 70.75 95 SER A N 1
ATOM 697 C CA . SER A 1 95 ? -56.935 11.816 64.433 1.00 70.75 95 SER A CA 1
ATOM 698 C C . SER A 1 95 ? -58.436 11.987 64.647 1.00 70.75 95 SER A C 1
ATOM 700 O O . SER A 1 95 ? -59.026 11.237 65.417 1.00 70.75 95 SER A O 1
ATOM 702 N N . ASP A 1 96 ? -59.079 12.888 63.901 1.00 70.81 96 ASP A N 1
ATOM 703 C CA . ASP A 1 96 ? -60.524 13.120 63.984 1.00 70.81 96 ASP A CA 1
ATOM 704 C C . ASP A 1 96 ? -61.320 11.850 63.646 1.00 70.81 96 ASP A C 1
ATOM 706 O O . ASP A 1 96 ? -62.322 11.532 64.291 1.00 70.81 96 ASP A O 1
ATOM 710 N N . LEU A 1 97 ? -60.876 11.092 62.635 1.00 67.06 97 LEU A N 1
ATOM 711 C CA . LEU A 1 97 ? -61.469 9.802 62.282 1.00 67.06 97 LEU A CA 1
ATOM 712 C C . LEU A 1 97 ? -61.264 8.766 63.392 1.00 67.06 97 LEU A C 1
ATOM 714 O O . LEU A 1 97 ? -62.201 8.033 63.710 1.00 67.06 97 LEU A O 1
ATOM 718 N N . LEU A 1 98 ? -60.070 8.690 63.981 1.00 67.44 98 LEU A N 1
ATOM 719 C CA . LEU A 1 98 ? -59.740 7.749 65.053 1.00 67.44 98 LEU A CA 1
ATOM 720 C C . LEU A 1 98 ? -60.489 8.062 66.353 1.00 67.44 98 LEU A C 1
ATOM 722 O O . LEU A 1 98 ? -61.003 7.132 66.973 1.00 67.44 98 LEU A O 1
ATOM 726 N N . ASP A 1 99 ? -60.621 9.331 66.731 1.00 68.06 99 ASP A N 1
ATOM 727 C CA . ASP A 1 99 ? -61.361 9.771 67.919 1.00 68.06 99 ASP A CA 1
ATOM 728 C C . ASP A 1 99 ? -62.854 9.473 67.785 1.00 68.06 99 ASP A C 1
ATOM 730 O O . ASP A 1 99 ? -63.500 8.950 68.702 1.00 68.06 99 ASP A O 1
ATOM 734 N N . GLU A 1 100 ? -63.406 9.725 66.602 1.00 64.69 100 GLU A N 1
ATOM 735 C CA . GLU A 1 100 ? -64.800 9.429 66.306 1.00 64.69 100 GLU A CA 1
ATOM 736 C C . GLU A 1 100 ? -65.059 7.907 66.262 1.00 64.69 100 GLU A C 1
ATOM 738 O O . GLU A 1 100 ? -66.055 7.416 66.804 1.00 64.69 100 GLU A O 1
ATOM 743 N N . LEU A 1 101 ? -64.121 7.118 65.719 1.00 63.22 101 LEU A N 1
ATOM 744 C CA . LEU A 1 101 ? -64.140 5.650 65.808 1.00 63.22 101 LEU A CA 1
ATOM 745 C C . LEU A 1 101 ? -63.937 5.149 67.253 1.00 63.22 101 LEU A C 1
ATOM 747 O O . LEU A 1 101 ? -64.485 4.112 67.637 1.00 63.22 101 LEU A O 1
ATOM 751 N N . GLY A 1 102 ? -63.186 5.880 68.075 1.00 59.16 102 GLY A N 1
ATOM 752 C CA . GLY A 1 102 ? -62.957 5.608 69.493 1.00 59.16 102 GLY A CA 1
ATOM 753 C C . GLY A 1 102 ? -64.208 5.831 70.343 1.00 59.16 102 GLY A C 1
ATOM 754 O O . GLY A 1 102 ? -64.534 4.994 71.191 1.00 59.16 102 GLY A O 1
ATOM 755 N N . ARG A 1 103 ? -64.994 6.879 70.051 1.00 60.78 103 ARG A N 1
ATOM 756 C CA . ARG A 1 103 ? -66.329 7.083 70.649 1.00 60.78 103 ARG A CA 1
ATOM 757 C C . ARG A 1 103 ? -67.263 5.906 70.392 1.00 60.78 103 ARG A C 1
ATOM 759 O O . ARG A 1 103 ? -68.032 5.543 71.281 1.00 60.78 103 ARG A O 1
ATOM 766 N N . LEU A 1 104 ? -67.167 5.260 69.227 1.00 54.16 104 LEU A N 1
ATOM 767 C CA . LEU A 1 104 ? -67.929 4.039 68.935 1.00 54.16 104 LEU A CA 1
ATOM 768 C C . LEU A 1 104 ? -67.507 2.857 69.830 1.00 54.16 104 LEU A C 1
ATOM 770 O O . LEU A 1 104 ? -68.354 2.041 70.200 1.00 54.16 104 LEU A O 1
ATOM 774 N N . ARG A 1 105 ? -66.223 2.764 70.212 1.00 49.22 105 ARG A N 1
ATOM 775 C CA . ARG A 1 105 ? -65.719 1.728 71.135 1.00 49.22 105 ARG A CA 1
ATOM 776 C C . ARG A 1 105 ? -66.125 1.994 72.592 1.00 49.22 105 ARG A C 1
ATOM 778 O O . ARG A 1 105 ? -66.546 1.058 73.268 1.00 49.22 105 ARG A O 1
ATOM 785 N N . LEU A 1 106 ? -66.081 3.244 73.064 1.00 43.91 106 LEU A N 1
ATOM 786 C CA . LEU A 1 106 ? -66.379 3.618 74.462 1.00 43.91 106 LEU A CA 1
ATOM 787 C C . LEU A 1 106 ? -67.861 3.475 74.859 1.00 43.91 106 LEU A C 1
ATOM 789 O O . LEU A 1 106 ? -68.161 3.157 76.007 1.00 43.91 106 LEU A O 1
ATOM 793 N N . VAL A 1 107 ? -68.801 3.619 73.919 1.00 47.19 107 VAL A N 1
ATOM 794 C CA . VAL A 1 107 ? -70.243 3.397 74.180 1.00 47.19 107 VAL A CA 1
ATOM 795 C C . VAL A 1 107 ? -70.581 1.904 74.383 1.00 47.19 107 VAL A C 1
ATOM 797 O O . VAL A 1 107 ? -71.659 1.568 74.865 1.00 47.19 107 VAL A O 1
ATOM 800 N N . SER A 1 108 ? -69.648 0.987 74.100 1.00 44.25 108 SER A N 1
ATOM 801 C CA . SER A 1 108 ? -69.826 -0.466 74.279 1.00 44.25 108 SER A CA 1
ATOM 802 C C . SER A 1 108 ? -69.508 -0.966 75.704 1.00 44.25 108 SER A C 1
ATOM 804 O O . SER A 1 108 ? -69.415 -2.172 75.927 1.00 44.25 108 SER A O 1
ATOM 806 N N . GLY A 1 109 ? -69.340 -0.054 76.670 1.00 43.72 109 GLY A N 1
ATOM 807 C CA . GLY A 1 109 ? -68.947 -0.341 78.057 1.00 43.72 109 GLY A CA 1
ATOM 808 C C . GLY A 1 109 ? -70.070 -0.705 79.039 1.00 43.72 109 GLY A C 1
ATOM 809 O O . GLY A 1 109 ? -69.788 -0.896 80.219 1.00 43.72 109 GLY A O 1
ATOM 810 N N . THR A 1 110 ? -71.330 -0.828 78.616 1.00 35.22 110 THR A N 1
ATOM 811 C CA . THR A 1 110 ? -72.428 -1.255 79.504 1.00 35.22 110 THR A CA 1
ATOM 812 C C . THR A 1 110 ? -73.218 -2.416 78.905 1.00 35.22 110 THR A C 1
ATOM 814 O O . THR A 1 110 ? -73.517 -2.456 77.711 1.00 35.22 110 THR A O 1
ATOM 817 N N . LYS A 1 111 ? -73.531 -3.408 79.753 1.00 44.25 111 LYS A N 1
ATOM 818 C CA . LYS A 1 111 ? -74.344 -4.585 79.414 1.00 44.25 111 LYS A CA 1
ATOM 819 C C . LYS A 1 111 ? -75.628 -4.141 78.693 1.00 44.25 111 LYS A C 1
ATOM 821 O O . LYS A 1 111 ? -76.506 -3.546 79.301 1.00 44.25 111 LYS A O 1
ATOM 826 N N . HIS A 1 112 ? -75.714 -4.488 77.409 1.00 41.25 112 HIS A N 1
ATOM 827 C CA . HIS A 1 112 ? -76.877 -4.378 76.522 1.00 41.25 112 HIS A CA 1
ATOM 828 C C . HIS A 1 112 ? -77.477 -2.976 76.301 1.00 41.25 112 HIS A C 1
ATOM 830 O O . HIS A 1 112 ? -78.595 -2.698 76.723 1.00 41.25 112 HIS A O 1
ATOM 836 N N . VAL A 1 113 ? -76.846 -2.176 75.433 1.00 41.31 113 VAL A N 1
ATOM 837 C CA . VAL A 1 113 ? -77.601 -1.319 74.499 1.00 41.31 113 VAL A CA 1
ATOM 838 C C . VAL A 1 113 ? -77.385 -1.852 73.084 1.00 41.31 113 VAL A C 1
ATOM 840 O O . VAL A 1 113 ? -76.288 -1.814 72.530 1.00 41.31 113 VAL A O 1
ATOM 843 N N . LYS A 1 114 ? -78.447 -2.445 72.531 1.00 41.38 114 LYS A N 1
ATOM 844 C CA . LYS A 1 114 ? -78.484 -3.082 71.211 1.00 41.38 114 LYS A CA 1
ATOM 845 C C . LYS A 1 114 ? -78.401 -2.017 70.113 1.00 41.38 114 LYS A C 1
ATOM 847 O O . LYS A 1 114 ? -79.423 -1.494 69.677 1.00 41.38 114 LYS A O 1
ATOM 852 N N . TRP A 1 115 ? -77.201 -1.714 69.626 1.00 42.03 115 TRP A N 1
ATOM 853 C CA . TRP A 1 115 ? -77.069 -1.112 68.300 1.00 42.03 115 TRP A CA 1
ATOM 854 C C . TRP A 1 115 ? -77.376 -2.207 67.283 1.00 42.03 115 TRP A C 1
ATOM 856 O O . TRP A 1 115 ? -76.560 -3.101 67.072 1.00 42.03 115 TRP A O 1
ATOM 866 N N . ASN A 1 116 ? -78.555 -2.174 66.660 1.00 43.84 116 ASN A N 1
ATOM 867 C CA . ASN A 1 116 ? -78.989 -3.257 65.772 1.00 43.84 116 ASN A CA 1
ATOM 868 C C . ASN A 1 116 ? -78.139 -3.366 64.485 1.00 43.84 116 ASN A C 1
ATOM 870 O O . ASN A 1 116 ? -78.360 -4.270 63.688 1.00 43.84 116 ASN A O 1
ATOM 874 N N . SER A 1 117 ? -77.144 -2.493 64.266 1.00 50.81 117 SER A N 1
ATOM 875 C CA . SER A 1 117 ? -76.012 -2.736 63.354 1.00 50.81 117 SER A CA 1
ATOM 876 C C . SER A 1 117 ? -74.931 -1.648 63.469 1.00 50.81 117 SER A C 1
ATOM 878 O O . SER A 1 117 ? -75.224 -0.503 63.807 1.00 50.81 117 SER A O 1
ATOM 880 N N . PHE A 1 118 ? -73.687 -1.971 63.080 1.00 48.50 118 PHE A N 1
ATOM 881 C CA . PHE A 1 118 ? -72.579 -1.015 62.849 1.00 48.50 118 PHE A CA 1
ATOM 882 C C . PHE A 1 118 ? -73.017 0.196 61.994 1.00 48.50 118 PHE A C 1
ATOM 884 O O . PHE A 1 118 ? -72.571 1.319 62.201 1.00 48.50 118 PHE A O 1
ATOM 891 N N . ARG A 1 119 ? -73.984 -0.023 61.094 1.00 47.91 119 ARG A N 1
ATOM 892 C CA . ARG A 1 119 ? -74.666 0.994 60.288 1.00 47.91 119 ARG A CA 1
ATOM 893 C C . ARG A 1 119 ? -75.429 2.031 61.117 1.00 47.91 119 ARG A C 1
ATOM 895 O O . ARG A 1 119 ? -75.424 3.202 60.758 1.00 47.91 119 ARG A O 1
ATOM 902 N N . GLN A 1 120 ? -76.098 1.627 62.195 1.00 50.12 120 GLN A N 1
ATOM 903 C CA . GLN A 1 120 ? -76.881 2.530 63.041 1.00 50.12 120 GLN A CA 1
ATOM 904 C C . GLN A 1 120 ? -75.960 3.452 63.849 1.00 50.12 120 GLN A C 1
ATOM 906 O O . GLN A 1 120 ? -76.208 4.652 63.915 1.00 50.12 120 GLN A O 1
ATOM 911 N N . ALA A 1 121 ? -74.838 2.926 64.344 1.00 52.41 121 ALA A N 1
ATOM 912 C CA . ALA A 1 121 ? -73.818 3.718 65.026 1.00 52.41 121 ALA A CA 1
ATOM 913 C C . ALA A 1 121 ? -73.155 4.740 64.073 1.00 52.41 121 ALA A C 1
ATOM 915 O O . ALA A 1 121 ? -73.106 5.929 64.374 1.00 52.41 121 ALA A O 1
ATOM 916 N N . LEU A 1 122 ? -72.796 4.319 62.854 1.00 55.31 122 LEU A N 1
ATOM 917 C CA . LEU A 1 122 ? -72.275 5.200 61.798 1.00 55.31 122 LEU A CA 1
ATOM 918 C C . LEU A 1 122 ? -73.259 6.293 61.350 1.00 55.31 122 LEU A C 1
ATOM 920 O O . LEU A 1 122 ? -72.862 7.437 61.142 1.00 55.31 122 LEU A O 1
ATOM 924 N N . LYS A 1 123 ? -74.549 5.960 61.214 1.00 53.59 123 LYS A N 1
ATOM 925 C CA . LYS A 1 123 ? -75.603 6.902 60.792 1.00 53.59 123 LYS A CA 1
ATOM 926 C C . LYS A 1 123 ? -75.890 7.979 61.847 1.00 53.59 123 LYS A C 1
ATOM 928 O O . LYS A 1 123 ? -76.364 9.051 61.482 1.00 53.59 123 LYS A O 1
ATOM 933 N N . THR A 1 124 ? -75.610 7.684 63.118 1.00 54.97 124 THR A N 1
ATOM 934 C CA . THR A 1 124 ? -75.805 8.599 64.257 1.00 54.97 124 THR A CA 1
ATOM 935 C C . THR A 1 124 ? -74.615 9.544 64.433 1.00 54.97 124 THR A C 1
ATOM 937 O O . THR A 1 124 ? -74.789 10.675 64.872 1.00 54.97 124 THR A O 1
ATOM 940 N N . VAL A 1 125 ? -73.419 9.090 64.055 1.00 57.62 125 VAL A N 1
ATOM 941 C CA . VAL A 1 125 ? -72.156 9.794 64.299 1.00 57.62 125 VAL A CA 1
ATOM 942 C C . VAL A 1 125 ? -71.689 10.626 63.092 1.00 57.62 125 VAL A C 1
ATOM 944 O O . VAL A 1 125 ? -71.218 11.749 63.265 1.00 57.62 125 VAL A O 1
ATOM 947 N N . TRP A 1 126 ? -71.901 10.155 61.855 1.00 64.06 126 TRP A N 1
ATOM 948 C CA . TRP A 1 126 ? -71.533 10.899 60.643 1.00 64.06 126 TRP A CA 1
ATOM 949 C C . TRP A 1 126 ? -72.734 11.231 59.734 1.00 64.06 126 TRP A C 1
ATOM 951 O O . TRP A 1 126 ? -73.383 10.371 59.123 1.00 64.06 126 TRP A O 1
ATOM 961 N N . GLY A 1 127 ? -73.011 12.530 59.573 1.00 65.50 127 GLY A N 1
ATOM 962 C CA . GLY A 1 127 ? -73.968 13.048 58.588 1.00 65.50 127 GLY A CA 1
ATOM 963 C C . GLY A 1 127 ? -73.508 12.822 57.137 1.00 65.50 127 GLY A C 1
ATOM 964 O O . GLY A 1 127 ? -72.312 12.732 56.871 1.00 65.50 127 GLY A O 1
ATOM 965 N N . LYS A 1 128 ? -74.450 12.757 56.177 1.00 69.25 128 LYS A N 1
ATOM 966 C CA . LYS A 1 128 ? -74.136 12.549 54.741 1.00 69.25 128 LYS A CA 1
ATOM 967 C C . LYS A 1 128 ? -73.206 13.652 54.223 1.00 69.25 128 LYS A C 1
ATOM 969 O O . LYS A 1 128 ? -72.196 13.350 53.608 1.00 69.25 128 LYS A O 1
ATOM 974 N N . ALA A 1 129 ? -73.509 14.900 54.584 1.00 72.19 129 ALA A N 1
ATOM 975 C CA . ALA A 1 129 ? -72.709 16.068 54.232 1.00 72.19 129 ALA A CA 1
ATOM 976 C C . ALA A 1 129 ? -71.271 16.001 54.782 1.00 72.19 129 ALA A C 1
ATOM 978 O O . ALA A 1 129 ? -70.336 16.329 54.063 1.00 72.19 129 ALA A O 1
ATOM 979 N N . LYS A 1 130 ? -71.079 15.517 56.021 1.00 73.06 130 LYS A N 1
ATOM 980 C CA . LYS A 1 130 ? -69.744 15.378 56.631 1.00 73.06 130 LYS A CA 1
ATOM 981 C C . LYS A 1 130 ? -68.913 14.297 55.924 1.00 73.06 130 LYS A C 1
ATOM 983 O O . LYS A 1 130 ? -67.740 14.524 55.664 1.00 73.06 130 LYS A O 1
ATOM 988 N N . LEU A 1 131 ? -69.520 13.161 55.556 1.00 72.06 131 LEU A N 1
ATOM 989 C CA . LEU A 1 131 ? -68.835 12.095 54.804 1.00 72.06 131 LEU A CA 1
ATOM 990 C C . LEU A 1 131 ? -68.473 12.517 53.378 1.00 72.06 131 LEU A C 1
ATOM 992 O O . LEU A 1 131 ? -67.364 12.242 52.932 1.00 72.06 131 LEU A O 1
ATOM 996 N N . ASP A 1 132 ? -69.393 13.178 52.672 1.00 71.56 132 ASP A N 1
ATOM 997 C CA . ASP A 1 132 ? -69.142 13.655 51.309 1.00 71.56 132 ASP A CA 1
ATOM 998 C C . ASP A 1 132 ? -68.068 14.759 51.301 1.00 71.56 132 ASP A C 1
ATOM 1000 O O . ASP A 1 132 ? -67.181 14.736 50.452 1.00 71.56 132 ASP A O 1
ATOM 1004 N N . SER A 1 133 ? -68.076 15.658 52.296 1.00 76.31 133 SER A N 1
ATOM 1005 C CA . SER A 1 133 ? -67.014 16.654 52.485 1.00 76.31 133 SER A CA 1
ATOM 1006 C C . SER A 1 133 ? -65.659 15.999 52.747 1.00 76.31 133 SER A C 1
ATOM 1008 O O . SER A 1 133 ? -64.674 16.391 52.137 1.00 76.31 133 SER A O 1
ATOM 1010 N N . LEU A 1 134 ? -65.596 14.997 53.627 1.00 71.12 134 LEU A N 1
ATOM 1011 C CA . LEU A 1 134 ? -64.333 14.360 54.001 1.00 71.12 134 LEU A CA 1
ATOM 1012 C C . LEU A 1 134 ? -63.753 13.517 52.852 1.00 71.12 134 LEU A C 1
ATOM 1014 O O . LEU A 1 134 ? -62.545 13.541 52.631 1.00 71.12 134 LEU A O 1
ATOM 1018 N N . ALA A 1 135 ? -64.604 12.841 52.071 1.00 73.31 135 ALA A N 1
ATOM 1019 C CA . ALA A 1 135 ? -64.192 12.169 50.836 1.00 73.31 135 ALA A CA 1
ATOM 1020 C C . ALA A 1 135 ? -63.605 13.161 49.822 1.00 73.31 135 ALA A C 1
ATOM 1022 O O . ALA A 1 135 ? -62.519 12.929 49.295 1.00 73.31 135 ALA A O 1
ATOM 1023 N N . HIS A 1 136 ? -64.295 14.283 49.599 1.00 75.69 136 HIS A N 1
ATOM 1024 C CA . HIS A 1 136 ? -63.855 15.309 48.660 1.00 75.69 136 HIS A CA 1
ATOM 1025 C C . HIS A 1 136 ? -62.516 15.932 49.077 1.00 75.69 136 HIS A C 1
ATOM 1027 O O . HIS A 1 136 ? -61.604 16.042 48.262 1.00 75.69 136 HIS A O 1
ATOM 1033 N N . THR A 1 137 ? -62.358 16.273 50.359 1.00 73.25 137 THR A N 1
ATOM 1034 C CA . THR A 1 137 ? -61.104 16.811 50.902 1.00 73.25 137 THR A CA 1
ATOM 1035 C C . THR A 1 137 ? -59.937 15.827 50.749 1.00 73.25 137 THR A C 1
ATOM 1037 O O . THR A 1 137 ? -58.852 16.226 50.334 1.00 73.25 137 THR A O 1
ATOM 1040 N N . LEU A 1 138 ? -60.146 14.533 51.015 1.00 72.88 138 LEU A N 1
ATOM 1041 C CA . LEU A 1 138 ? -59.108 13.508 50.837 1.00 72.88 138 LEU A CA 1
ATOM 1042 C C . LEU A 1 138 ? -58.734 13.283 49.361 1.00 72.88 138 LEU A C 1
ATOM 1044 O O . LEU A 1 138 ? -57.568 13.036 49.050 1.00 72.88 138 LEU A O 1
ATOM 1048 N N . GLU A 1 139 ? -59.699 13.374 48.443 1.00 74.62 139 GLU A N 1
ATOM 1049 C CA . GLU A 1 139 ? -59.447 13.292 46.998 1.00 74.62 139 GLU A CA 1
ATOM 1050 C C . GLU A 1 139 ? -58.655 14.497 46.476 1.00 74.62 139 GLU A C 1
ATOM 1052 O O . GLU A 1 139 ? -57.768 14.315 45.639 1.00 74.62 139 GLU A O 1
ATOM 1057 N N . LEU A 1 140 ? -58.913 15.701 47.000 1.00 76.00 140 LEU A N 1
ATOM 1058 C CA . LEU A 1 140 ? -58.118 16.895 46.698 1.00 76.00 140 LEU A CA 1
ATOM 1059 C C . LEU A 1 140 ? -56.658 16.706 47.131 1.00 76.00 140 LEU A C 1
ATOM 1061 O O . LEU A 1 140 ? -55.762 16.808 46.296 1.00 76.00 140 LEU A O 1
ATOM 1065 N N . TYR A 1 141 ? -56.413 16.281 48.375 1.00 72.62 141 TYR A N 1
ATOM 1066 C CA . TYR A 1 141 ? -55.046 16.034 48.854 1.00 72.62 141 TYR A CA 1
ATOM 1067 C C . TYR A 1 141 ? -54.318 14.920 48.093 1.00 72.62 141 TYR A C 1
ATOM 1069 O O . TYR A 1 141 ? -53.106 15.001 47.883 1.00 72.62 141 TYR A O 1
ATOM 1077 N N . ARG A 1 142 ? -55.036 13.891 47.624 1.00 73.56 142 ARG A N 1
ATOM 1078 C CA . ARG A 1 142 ? -54.458 12.849 46.761 1.00 73.56 142 ARG A CA 1
ATOM 1079 C C . ARG A 1 142 ? -53.950 13.422 45.435 1.00 73.56 142 ARG A C 1
ATOM 1081 O O . ARG A 1 142 ? -52.892 13.011 44.955 1.00 73.56 142 ARG A O 1
ATOM 1088 N N . ASN A 1 143 ? -54.714 14.331 44.832 1.00 74.00 143 ASN A N 1
ATOM 1089 C CA . ASN A 1 143 ? -54.361 14.954 43.558 1.00 74.00 143 ASN A CA 1
ATOM 1090 C C . ASN A 1 143 ? -53.205 15.951 43.714 1.00 74.00 143 ASN A C 1
ATOM 1092 O O . ASN A 1 143 ? -52.299 15.960 42.875 1.00 74.00 143 ASN A O 1
ATOM 1096 N N . ASP A 1 144 ? -53.182 16.707 44.809 1.00 74.25 144 ASP A N 1
ATOM 1097 C CA . ASP A 1 144 ? -52.086 17.627 45.125 1.00 74.25 144 ASP A CA 1
ATOM 1098 C C . ASP A 1 144 ? -50.774 16.859 45.334 1.00 74.25 144 ASP A C 1
ATOM 1100 O O . ASP A 1 144 ? -49.770 17.146 44.680 1.00 74.25 144 ASP A O 1
ATOM 1104 N N . LEU A 1 145 ? -50.796 15.781 46.129 1.00 72.56 145 LEU A N 1
ATOM 1105 C CA . LEU A 1 145 ? -49.621 14.934 46.359 1.00 72.56 145 LEU A CA 1
ATOM 1106 C C . LEU A 1 145 ? -49.089 14.304 45.064 1.00 72.56 145 LEU A C 1
ATOM 1108 O O . LEU A 1 145 ? -47.878 14.262 44.838 1.00 72.56 145 LEU A O 1
ATOM 1112 N N . LYS A 1 146 ? -49.983 13.851 44.178 1.00 72.31 146 LYS A N 1
ATOM 1113 C CA . LYS A 1 146 ? -49.605 13.317 42.861 1.00 72.31 146 LYS A CA 1
ATOM 1114 C C . LYS A 1 146 ? -48.893 14.370 42.005 1.00 72.31 146 LYS A C 1
ATOM 1116 O O . LYS A 1 146 ? -47.901 14.048 41.349 1.00 72.31 146 LYS A O 1
ATOM 1121 N N . THR A 1 147 ? -49.380 15.607 42.027 1.00 71.06 147 THR A N 1
ATOM 1122 C CA . THR A 1 147 ? -48.818 16.723 41.255 1.00 71.06 147 THR A CA 1
ATOM 1123 C C . THR A 1 147 ? -47.439 17.115 41.782 1.00 71.06 147 THR A C 1
ATOM 1125 O O . THR A 1 147 ? -46.491 17.233 41.005 1.00 71.06 147 THR A O 1
ATOM 1128 N N . ILE A 1 148 ? -47.287 17.218 43.104 1.00 68.56 148 ILE A N 1
ATOM 1129 C CA . ILE A 1 148 ? -46.007 17.544 43.750 1.00 68.56 148 ILE A CA 1
ATOM 1130 C C . ILE A 1 148 ? -44.955 16.466 43.460 1.00 68.56 148 ILE A C 1
ATOM 1132 O O . ILE A 1 148 ? -43.820 16.787 43.102 1.00 68.56 148 ILE A O 1
ATOM 1136 N N . LEU A 1 149 ? -45.326 15.182 43.540 1.00 67.94 149 LEU A N 1
ATOM 1137 C CA . LEU A 1 149 ? -44.421 14.079 43.202 1.00 67.94 149 LEU A CA 1
ATOM 1138 C C . LEU A 1 149 ? -43.996 14.108 41.730 1.00 67.94 149 LEU A C 1
ATOM 1140 O O . LEU A 1 149 ? -42.815 13.920 41.439 1.00 67.94 149 LEU A O 1
ATOM 1144 N N . GLN A 1 150 ? -44.921 14.382 40.804 1.00 67.56 150 GLN A N 1
ATOM 1145 C CA . GLN A 1 150 ? -44.584 14.530 39.385 1.00 67.56 150 GLN A CA 1
ATOM 1146 C C . GLN A 1 150 ? -43.601 15.679 39.147 1.00 67.56 150 GLN A C 1
ATOM 1148 O O . GLN A 1 150 ? -42.597 15.484 38.465 1.00 67.56 150 GLN A O 1
ATOM 1153 N N . ILE A 1 151 ? -43.842 16.850 39.742 1.00 68.31 151 ILE A N 1
ATOM 1154 C CA . ILE A 1 151 ? -42.954 18.012 39.611 1.00 68.31 151 ILE A CA 1
ATOM 1155 C C . ILE A 1 151 ? -41.573 17.714 40.215 1.00 68.31 151 ILE A C 1
ATOM 1157 O O . ILE A 1 151 ? -40.555 18.027 39.599 1.00 68.31 151 ILE A O 1
ATOM 1161 N N . SER A 1 152 ? -41.514 17.059 41.379 1.00 66.31 152 SER A N 1
ATOM 1162 C CA . SER A 1 152 ? -40.249 16.681 42.023 1.00 66.31 152 SER A CA 1
ATOM 1163 C C . SER A 1 152 ? -39.438 15.703 41.168 1.00 66.31 152 SER A C 1
ATOM 1165 O O . SER A 1 152 ? -38.230 15.880 41.006 1.00 66.31 152 SER A O 1
ATOM 1167 N N . ILE A 1 153 ? -40.089 14.698 40.568 1.00 64.94 153 ILE A N 1
ATOM 1168 C CA . ILE A 1 153 ? -39.436 13.739 39.665 1.00 64.94 153 ILE A CA 1
ATOM 1169 C C . ILE A 1 153 ? -38.920 14.445 38.405 1.00 64.94 153 ILE A C 1
ATOM 1171 O O . ILE A 1 153 ? -37.771 14.229 38.024 1.00 64.94 153 ILE A O 1
ATOM 1175 N N . LEU A 1 154 ? -39.716 15.329 37.794 1.00 65.50 154 LEU A N 1
ATOM 1176 C CA . LEU A 1 154 ? -39.310 16.082 36.601 1.00 65.50 154 LEU A CA 1
ATOM 1177 C C . LEU A 1 154 ? -38.111 17.003 36.875 1.00 65.50 154 LEU A C 1
ATOM 1179 O O . LEU A 1 154 ? -37.148 16.987 36.113 1.00 65.50 154 LEU A O 1
ATOM 1183 N N . LYS A 1 155 ? -38.105 17.730 38.001 1.00 66.38 155 LYS A N 1
ATOM 1184 C CA . LYS A 1 155 ? -36.949 18.544 38.426 1.00 66.38 155 LYS A CA 1
ATOM 1185 C C . LYS A 1 155 ? -35.688 17.692 38.632 1.00 66.38 155 LYS A C 1
ATOM 1187 O O . LYS A 1 155 ? -34.582 18.145 38.352 1.00 66.38 155 LYS A O 1
ATOM 1192 N N . ARG A 1 156 ? -35.823 16.454 39.124 1.00 61.56 156 ARG A N 1
ATOM 1193 C CA . ARG A 1 156 ? -34.678 15.543 39.319 1.00 61.56 156 ARG A CA 1
ATOM 1194 C C . ARG A 1 156 ? -34.147 14.970 38.008 1.00 61.56 156 ARG A C 1
ATOM 1196 O O . ARG A 1 156 ? -32.933 14.810 37.898 1.00 61.56 156 ARG A O 1
ATOM 1203 N N . LEU A 1 157 ? -35.020 14.688 37.040 1.00 66.00 157 LEU A N 1
ATOM 1204 C CA . LEU A 1 157 ? -34.603 14.294 35.692 1.00 66.00 157 LEU A CA 1
ATOM 1205 C C . LEU A 1 157 ? -33.784 15.412 35.035 1.00 66.00 157 LEU A C 1
ATOM 1207 O O . LEU A 1 157 ? -32.710 15.133 34.519 1.00 66.00 157 LEU A O 1
ATOM 1211 N N . ASP A 1 158 ? -34.205 16.670 35.181 1.00 66.44 158 ASP A N 1
ATOM 1212 C CA . ASP A 1 158 ? -33.483 17.838 34.653 1.00 66.44 158 ASP A CA 1
ATOM 1213 C C . ASP A 1 158 ? -32.093 18.032 35.297 1.00 66.44 158 ASP A C 1
ATOM 1215 O O . ASP A 1 158 ? -31.096 18.282 34.621 1.00 66.44 158 ASP A O 1
ATOM 1219 N N . VAL A 1 159 ? -31.964 17.843 36.617 1.00 67.88 159 VAL A N 1
ATOM 1220 C CA . VAL A 1 159 ? -30.655 17.916 37.299 1.00 67.88 159 VAL A CA 1
ATOM 1221 C C . VAL A 1 159 ? -29.727 16.764 36.891 1.00 67.88 159 VAL A C 1
ATOM 1223 O O . VAL A 1 159 ? -28.514 16.965 36.790 1.00 67.88 159 VAL A O 1
ATOM 1226 N N . ALA A 1 160 ? -30.264 15.560 36.678 1.00 61.81 160 ALA A N 1
ATOM 1227 C CA . ALA A 1 160 ? -29.484 14.424 36.192 1.00 61.81 160 ALA A CA 1
ATOM 1228 C C . ALA A 1 160 ? -28.983 14.660 34.758 1.00 61.81 160 ALA A C 1
ATOM 1230 O O . ALA A 1 160 ? -27.811 14.405 34.483 1.00 61.81 160 ALA A O 1
ATOM 1231 N N . ASP A 1 161 ? -29.824 15.230 33.894 1.00 66.56 161 ASP A N 1
ATOM 1232 C CA . ASP A 1 161 ? -29.468 15.578 32.515 1.00 66.56 161 ASP A CA 1
ATOM 1233 C C . ASP A 1 161 ? -28.385 16.668 32.473 1.00 66.56 161 ASP A C 1
ATOM 1235 O O . ASP A 1 161 ? -27.358 16.525 31.811 1.00 66.56 161 ASP A O 1
ATOM 1239 N N . ASN A 1 162 ? -28.515 17.703 33.309 1.00 67.06 162 ASN A N 1
ATOM 1240 C CA . ASN A 1 162 ? -27.491 18.741 33.451 1.00 67.06 162 ASN A CA 1
ATOM 1241 C C . ASN A 1 162 ? -26.144 18.193 33.965 1.00 67.06 162 ASN A C 1
ATOM 1243 O O . ASN A 1 162 ? -25.079 18.661 33.556 1.00 67.06 162 ASN A O 1
ATOM 1247 N N . ARG A 1 163 ? -26.156 17.176 34.841 1.00 69.62 163 ARG A N 1
ATOM 1248 C CA . ARG A 1 163 ? -24.927 16.487 35.279 1.00 69.62 163 ARG A CA 1
ATOM 1249 C C . ARG A 1 163 ? -24.308 15.643 34.168 1.00 69.62 163 ARG A C 1
ATOM 1251 O O . ARG A 1 163 ? -23.084 15.616 34.075 1.00 69.62 163 ARG A O 1
ATOM 1258 N N . LEU A 1 164 ? -25.119 14.987 33.336 1.00 66.06 164 LEU A N 1
ATOM 1259 C CA . LEU A 1 164 ? -24.644 14.251 32.160 1.00 66.06 164 LEU A CA 1
ATOM 1260 C C . LEU A 1 164 ? -23.984 15.195 31.146 1.00 66.06 164 LEU A C 1
ATOM 1262 O O . LEU A 1 164 ? -22.901 14.886 30.658 1.00 66.06 164 LEU A O 1
ATOM 1266 N N . ILE A 1 165 ? -24.560 16.380 30.917 1.00 69.44 165 ILE A N 1
ATOM 1267 C CA . ILE A 1 165 ? -23.961 17.427 30.073 1.00 69.44 165 ILE A CA 1
ATOM 1268 C C . ILE A 1 165 ? -22.627 17.917 30.659 1.00 69.44 165 ILE A C 1
ATOM 1270 O O . ILE A 1 165 ? -21.642 18.052 29.935 1.00 69.44 165 ILE A O 1
ATOM 1274 N N . GLY A 1 166 ? -22.556 18.150 31.974 1.00 68.25 166 GLY A N 1
ATOM 1275 C CA . GLY A 1 166 ? -21.309 18.553 32.636 1.00 68.25 166 GLY A CA 1
ATOM 1276 C C . GLY A 1 166 ? -20.218 17.474 32.587 1.00 68.25 166 GLY A C 1
ATOM 1277 O O . GLY A 1 166 ? -19.043 17.782 32.373 1.00 68.25 166 GLY A O 1
ATOM 1278 N N . LEU A 1 167 ? -20.598 16.201 32.742 1.00 73.19 167 LEU A N 1
ATOM 1279 C CA . LEU A 1 167 ? -19.698 15.057 32.576 1.00 73.19 167 LEU A CA 1
ATOM 1280 C C . LEU A 1 167 ? -19.185 14.959 31.138 1.00 73.19 167 LEU A C 1
ATOM 1282 O O . LEU A 1 167 ? -17.982 14.807 30.959 1.00 73.19 167 LEU A O 1
ATOM 1286 N N . ASP A 1 168 ? -20.047 15.132 30.133 1.00 71.00 168 ASP A N 1
ATOM 1287 C CA . ASP A 1 168 ? -19.641 15.145 28.723 1.00 71.00 168 ASP A CA 1
ATOM 1288 C C . ASP A 1 168 ? -18.656 16.286 28.425 1.00 71.00 168 ASP A C 1
ATOM 1290 O O . ASP A 1 168 ? -17.600 16.064 27.837 1.00 71.00 168 ASP A O 1
ATOM 1294 N N . GLN A 1 169 ? -18.910 17.496 28.928 1.00 72.12 169 GLN A N 1
ATOM 1295 C CA . GLN A 1 169 ? -17.980 18.627 28.793 1.00 72.12 169 GLN A CA 1
ATOM 1296 C C . GLN A 1 169 ? -16.630 18.367 29.475 1.00 72.12 169 GLN A C 1
ATOM 1298 O O . GLN A 1 169 ? -15.577 18.738 28.942 1.00 72.12 169 GLN A O 1
ATOM 1303 N N . THR A 1 170 ? -16.643 17.711 30.637 1.00 74.19 170 THR A N 1
ATOM 1304 C CA . THR A 1 170 ? -15.425 17.329 31.363 1.00 74.19 170 THR A CA 1
ATOM 1305 C C . THR A 1 170 ? -14.661 16.249 30.597 1.00 74.19 170 THR A C 1
ATOM 1307 O O . THR A 1 170 ? -13.461 16.393 30.372 1.00 74.19 170 THR A O 1
ATOM 1310 N N . SER A 1 171 ? -15.350 15.218 30.101 1.00 68.25 171 SER A N 1
ATOM 1311 C CA . SER A 1 171 ? -14.788 14.184 29.230 1.00 68.25 171 SER A CA 1
ATOM 1312 C C . SER A 1 171 ? -14.205 14.778 27.948 1.00 68.25 171 SER A C 1
ATOM 1314 O O . SER A 1 171 ? -13.087 14.433 27.579 1.00 68.25 171 SER A O 1
ATOM 1316 N N . GLN A 1 172 ? -14.883 15.728 27.301 1.00 67.50 172 GLN A N 1
ATOM 1317 C CA . GLN A 1 172 ? -14.362 16.430 26.126 1.00 67.50 172 GLN A CA 1
ATOM 1318 C C . GLN A 1 172 ? -13.140 17.297 26.449 1.00 67.50 172 GLN A C 1
ATOM 1320 O O . GLN A 1 172 ? -12.231 17.401 25.625 1.00 67.50 172 GLN A O 1
ATOM 1325 N N . SER A 1 173 ? -13.088 17.910 27.632 1.00 71.69 173 SER A N 1
ATOM 1326 C CA . SER A 1 173 ? -11.935 18.702 28.078 1.00 71.69 173 SER A CA 1
ATOM 1327 C C . SER A 1 173 ? -10.725 17.810 28.355 1.00 71.69 173 SER A C 1
ATOM 1329 O O . SER A 1 173 ? -9.648 18.079 27.829 1.00 71.69 173 SER A O 1
ATOM 1331 N N . ILE A 1 174 ? -10.923 16.683 29.048 1.00 71.19 174 ILE A N 1
ATOM 1332 C CA . ILE A 1 174 ? -9.894 15.654 29.264 1.00 71.19 174 ILE A CA 1
ATOM 1333 C C . ILE A 1 174 ? -9.429 15.067 27.926 1.00 71.19 174 ILE A C 1
ATOM 1335 O O . ILE A 1 174 ? -8.232 14.893 27.720 1.00 71.19 174 ILE A O 1
ATOM 1339 N N . LEU A 1 175 ? -10.335 14.806 26.977 1.00 62.69 175 LEU A N 1
ATOM 1340 C CA . LEU A 1 175 ? -9.978 14.340 25.631 1.00 62.69 175 LEU A CA 1
ATOM 1341 C C . LEU A 1 175 ? -9.162 15.384 24.859 1.00 62.69 175 LEU A C 1
ATOM 1343 O O . LEU A 1 175 ? -8.194 15.026 24.190 1.00 62.69 175 LEU A O 1
ATOM 1347 N N . LYS A 1 176 ? -9.505 16.674 24.957 1.00 68.75 176 LYS A N 1
ATOM 1348 C CA . LYS A 1 176 ? -8.715 17.763 24.359 1.00 68.75 176 LYS A CA 1
ATOM 1349 C C . LYS A 1 176 ? -7.335 17.868 24.999 1.00 68.75 176 LYS A C 1
ATOM 1351 O O . LYS A 1 176 ? -6.351 18.019 24.280 1.00 68.75 176 LYS A O 1
ATOM 1356 N N . GLU A 1 177 ? -7.244 17.757 26.316 1.00 71.69 177 GLU A N 1
ATOM 1357 C CA . GLU A 1 177 ? -5.985 17.835 27.057 1.00 71.69 177 GLU A CA 1
ATOM 1358 C C . GLU A 1 177 ? -5.099 16.606 26.806 1.00 71.69 177 GLU A C 1
ATOM 1360 O O . GLU A 1 177 ? -3.904 16.755 26.557 1.00 71.69 177 GLU A O 1
ATOM 1365 N N . THR A 1 178 ? -5.693 15.412 26.718 1.00 63.59 178 THR A N 1
ATOM 1366 C CA . THR A 1 178 ? -5.034 14.159 26.301 1.00 63.59 178 THR A CA 1
ATOM 1367 C C . THR A 1 178 ? -4.523 14.271 24.866 1.00 63.59 178 THR A C 1
ATOM 1369 O O . THR A 1 178 ? -3.387 13.918 24.575 1.00 63.59 178 THR A O 1
ATOM 1372 N N . ARG A 1 179 ? -5.312 14.853 23.952 1.00 57.06 179 ARG A N 1
ATOM 1373 C CA . ARG A 1 179 ? -4.884 15.118 22.569 1.00 57.06 179 ARG A CA 1
ATOM 1374 C C . ARG A 1 179 ? -3.766 16.159 22.501 1.00 57.06 179 ARG A C 1
ATOM 1376 O O . ARG A 1 179 ? -2.905 16.071 21.634 1.00 57.06 179 ARG A O 1
ATOM 1383 N N . SER A 1 180 ? -3.759 17.124 23.419 1.00 64.25 180 SER A N 1
ATOM 1384 C CA . SER A 1 180 ? -2.706 18.138 23.543 1.00 64.25 180 SER A CA 1
ATOM 1385 C C . SER A 1 180 ? -1.408 17.535 24.073 1.00 64.25 180 SER A C 1
ATOM 1387 O O . SER A 1 180 ? -0.350 17.802 23.518 1.00 64.25 180 SER A O 1
ATOM 1389 N N . THR A 1 181 ? -1.477 16.675 25.090 1.00 55.47 181 THR A N 1
ATOM 1390 C CA . THR A 1 181 ? -0.323 15.926 25.618 1.00 55.47 181 THR A CA 1
ATOM 1391 C C . THR A 1 181 ? 0.190 14.894 24.620 1.00 55.47 181 THR A C 1
ATOM 1393 O O . THR A 1 181 ? 1.399 14.747 24.476 1.00 55.47 181 THR A O 1
ATOM 1396 N N . GLN A 1 182 ? -0.690 14.256 23.849 1.00 52.19 182 GLN A N 1
ATOM 1397 C CA . GLN A 1 182 ? -0.309 13.379 22.742 1.00 52.19 182 GLN A CA 1
ATOM 1398 C C . GLN A 1 182 ? 0.358 14.169 21.606 1.00 52.19 182 GLN A C 1
ATOM 1400 O O . GLN A 1 182 ? 1.363 13.721 21.069 1.00 52.19 182 GLN A O 1
ATOM 1405 N N . LYS A 1 183 ? -0.115 15.385 21.305 1.00 57.75 183 LYS A N 1
ATOM 1406 C CA . LYS A 1 183 ? 0.515 16.292 20.333 1.00 57.75 183 LYS A CA 1
ATOM 1407 C C . LYS A 1 183 ? 1.861 16.838 20.823 1.00 57.75 183 LYS A C 1
ATOM 1409 O O . LYS A 1 183 ? 2.799 16.902 20.045 1.00 57.75 183 LYS A O 1
ATOM 1414 N N . LEU A 1 184 ? 1.990 17.162 22.111 1.00 56.41 184 LEU A N 1
ATOM 1415 C CA . LEU A 1 184 ? 3.261 17.537 22.747 1.00 56.41 184 LEU A CA 1
ATOM 1416 C C . LEU A 1 184 ? 4.243 16.358 22.780 1.00 56.41 184 LEU A C 1
ATOM 1418 O O . LEU A 1 184 ? 5.437 16.554 22.580 1.00 56.41 184 LEU A O 1
ATOM 1422 N N . SER A 1 185 ? 3.745 15.137 22.981 1.00 55.16 185 SER A N 1
ATOM 1423 C CA . SER A 1 185 ? 4.516 13.901 22.843 1.00 55.16 185 SER A CA 1
ATOM 1424 C C . SER A 1 185 ? 4.943 13.674 21.397 1.00 55.16 185 SER A C 1
ATOM 1426 O O . SER A 1 185 ? 6.081 13.288 21.184 1.00 55.16 185 SER A O 1
ATOM 1428 N N . GLU A 1 186 ? 4.078 13.913 20.407 1.00 49.44 186 GLU A N 1
ATOM 1429 C CA . GLU A 1 186 ? 4.412 13.827 18.980 1.00 49.44 186 GLU A CA 1
ATOM 1430 C C . GLU A 1 186 ? 5.408 14.904 18.560 1.00 49.44 186 GLU A C 1
ATOM 1432 O O . GLU A 1 186 ? 6.323 14.610 17.805 1.00 49.44 186 GLU A O 1
ATOM 1437 N N . ASP A 1 187 ? 5.270 16.135 19.045 1.00 56.00 187 ASP A N 1
ATOM 1438 C CA . ASP A 1 187 ? 6.187 17.231 18.737 1.00 56.00 187 ASP A CA 1
ATOM 1439 C C . ASP A 1 187 ? 7.525 17.044 19.470 1.00 56.00 187 ASP A C 1
ATOM 1441 O O . ASP A 1 187 ? 8.582 17.272 18.887 1.00 56.00 187 ASP A O 1
ATOM 1445 N N . GLY A 1 188 ? 7.512 16.506 20.693 1.00 48.84 188 GLY A N 1
ATOM 1446 C CA . GLY A 1 188 ? 8.705 16.021 21.389 1.00 48.84 188 GLY A CA 1
ATOM 1447 C C . GLY A 1 188 ? 9.362 14.845 20.662 1.00 48.84 188 GLY A C 1
ATOM 1448 O O . GLY A 1 188 ? 10.582 14.832 20.505 1.00 48.84 188 GLY A O 1
ATOM 1449 N N . PHE A 1 189 ? 8.566 13.907 20.132 1.00 50.00 189 PHE A N 1
ATOM 1450 C CA . PHE A 1 189 ? 9.042 12.827 19.267 1.00 50.00 189 PHE A CA 1
ATOM 1451 C C . PHE A 1 189 ? 9.580 13.360 17.950 1.00 50.00 189 PHE A C 1
ATOM 1453 O O . PHE A 1 189 ? 10.555 12.805 17.477 1.00 50.00 189 PHE A O 1
ATOM 1460 N N . LYS A 1 190 ? 9.004 14.420 17.370 1.00 49.03 190 LYS A N 1
ATOM 1461 C CA . LYS A 1 190 ? 9.514 15.089 16.166 1.00 49.03 190 LYS A CA 1
ATOM 1462 C C . LYS A 1 190 ? 10.830 15.774 16.445 1.00 49.03 190 LYS A C 1
ATOM 1464 O O . LYS A 1 190 ? 11.730 15.600 15.654 1.00 49.03 190 LYS A O 1
ATOM 1469 N N . VAL A 1 191 ? 10.984 16.481 17.562 1.00 63.16 191 VAL A N 1
ATOM 1470 C CA . VAL A 1 191 ? 12.261 17.101 17.948 1.00 63.16 191 VAL A CA 1
ATOM 1471 C C . VAL A 1 191 ? 13.318 16.032 18.232 1.00 63.16 191 VAL A C 1
ATOM 1473 O O . VAL A 1 191 ? 14.464 16.181 17.807 1.00 63.16 191 VAL A O 1
ATOM 1476 N N . LEU A 1 192 ? 12.945 14.923 18.879 1.00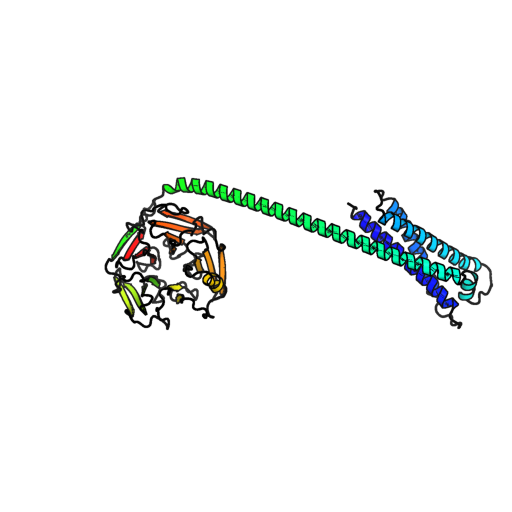 48.53 192 LEU A N 1
ATOM 1477 C CA . LEU A 1 192 ? 13.810 13.753 19.038 1.00 48.53 192 LEU A CA 1
ATOM 1478 C C . LEU A 1 192 ? 14.101 13.072 17.701 1.00 48.53 192 LEU A C 1
ATOM 1480 O O . LEU A 1 192 ? 15.243 12.709 17.485 1.00 48.53 192 LEU A O 1
ATOM 1484 N N . LEU A 1 193 ? 13.135 12.956 16.789 1.00 48.28 193 LEU A N 1
ATOM 1485 C CA . LEU A 1 193 ? 13.301 12.456 15.421 1.00 48.28 193 LEU A CA 1
ATOM 1486 C C . LEU A 1 193 ? 14.181 13.390 14.605 1.00 48.28 193 LEU A C 1
ATOM 1488 O O . LEU A 1 193 ? 14.977 12.893 13.839 1.00 48.28 193 LEU A O 1
ATOM 1492 N N . GLU A 1 194 ? 14.092 14.705 14.776 1.00 47.50 194 GLU A N 1
ATOM 1493 C CA . GLU A 1 194 ? 14.937 15.717 14.139 1.00 47.50 194 GLU A CA 1
ATOM 1494 C C . GLU A 1 194 ? 16.367 15.615 14.683 1.00 47.50 194 GLU A C 1
ATOM 1496 O O . GLU A 1 194 ? 17.335 15.725 13.937 1.00 47.50 194 GLU A O 1
ATOM 1501 N N . SER A 1 195 ? 16.502 15.353 15.986 1.00 45.28 195 SER A N 1
ATOM 1502 C CA . SER A 1 195 ? 17.783 15.143 16.668 1.00 45.28 195 SER A CA 1
ATOM 1503 C C . SER A 1 195 ? 18.413 13.800 16.277 1.00 45.28 195 SER A C 1
ATOM 1505 O O . SER A 1 195 ? 19.600 13.746 15.967 1.00 45.28 195 SER A O 1
ATOM 1507 N N . PHE A 1 196 ? 17.610 12.735 16.181 1.00 43.12 196 PHE A N 1
ATOM 1508 C CA . PHE A 1 196 ? 17.991 11.438 15.625 1.00 43.12 196 PHE A CA 1
ATOM 1509 C C . PHE A 1 196 ? 18.300 11.555 14.132 1.00 43.12 196 PHE A C 1
ATOM 1511 O O . PHE A 1 196 ? 19.288 10.991 13.700 1.00 43.12 196 PHE A O 1
ATOM 1518 N N . ARG A 1 197 ? 17.548 12.343 13.354 1.00 46.38 197 ARG A N 1
ATOM 1519 C CA . ARG A 1 197 ? 17.763 12.632 11.923 1.00 46.38 197 ARG A CA 1
ATOM 1520 C C . ARG A 1 197 ? 19.076 13.376 11.721 1.00 46.38 197 ARG A C 1
ATOM 1522 O O . ARG A 1 197 ? 19.823 13.019 10.826 1.00 46.38 197 ARG A O 1
ATOM 1529 N N . ARG A 1 198 ? 19.435 14.319 12.599 1.00 41.88 198 ARG A N 1
ATOM 1530 C CA . ARG A 1 198 ? 20.759 14.972 12.595 1.00 41.88 198 ARG A CA 1
ATOM 1531 C C . ARG A 1 198 ? 21.903 14.022 12.961 1.00 41.88 198 ARG A C 1
ATOM 1533 O O . ARG A 1 198 ? 23.001 14.204 12.450 1.00 41.88 198 ARG A O 1
ATOM 1540 N N . LEU A 1 199 ? 21.651 13.008 13.790 1.00 42.00 199 LEU A N 1
ATOM 1541 C CA . LEU A 1 199 ? 22.626 11.956 14.112 1.00 42.00 199 LEU A CA 1
ATOM 1542 C C . LEU A 1 199 ? 22.698 10.850 13.034 1.00 42.00 199 LEU A C 1
ATOM 1544 O O . LEU A 1 199 ? 23.765 10.284 12.824 1.00 42.00 199 LEU A O 1
ATOM 1548 N N . HIS A 1 200 ? 21.604 10.570 12.316 1.00 40.31 200 HIS A N 1
ATOM 1549 C CA . HIS A 1 200 ? 21.503 9.540 11.267 1.00 40.31 200 HIS A CA 1
ATOM 1550 C C . HIS A 1 200 ? 21.812 10.047 9.852 1.00 40.31 200 HIS A C 1
ATOM 1552 O O . HIS A 1 200 ? 22.030 9.241 8.956 1.00 40.31 200 HIS A O 1
ATOM 1558 N N . VAL A 1 201 ? 21.925 11.362 9.633 1.00 41.03 201 VAL A N 1
ATOM 1559 C CA . VAL A 1 201 ? 22.481 11.926 8.382 1.00 41.03 201 VAL A CA 1
ATOM 1560 C C . VAL A 1 201 ? 23.963 11.529 8.185 1.00 41.03 201 VAL A C 1
ATOM 1562 O O . VAL A 1 201 ? 24.526 11.745 7.119 1.00 41.03 201 VAL A O 1
ATOM 1565 N N . SER A 1 202 ? 24.584 10.868 9.172 1.00 33.91 202 SER A N 1
ATOM 1566 C CA . SER A 1 202 ? 25.926 10.281 9.080 1.00 33.91 202 SER A CA 1
ATOM 1567 C C . SER A 1 202 ? 25.970 8.787 8.700 1.00 33.91 202 SER A C 1
ATOM 1569 O O . SER A 1 202 ? 27.073 8.258 8.575 1.00 33.91 202 SER A O 1
ATOM 1571 N N . SER A 1 203 ? 24.850 8.075 8.514 1.00 39.53 203 SER A N 1
ATOM 1572 C CA . SER A 1 203 ? 24.877 6.671 8.061 1.00 39.53 203 SER A CA 1
ATOM 1573 C C . SER A 1 203 ? 24.452 6.538 6.598 1.00 39.53 203 SER A C 1
ATOM 1575 O O . SER A 1 203 ? 23.451 5.915 6.251 1.00 39.53 203 SER A O 1
ATOM 1577 N N . SER A 1 204 ? 25.304 7.042 5.708 1.00 45.31 204 SER A N 1
ATOM 1578 C CA . SER A 1 204 ? 25.476 6.532 4.343 1.00 45.31 204 SER A CA 1
ATOM 1579 C C . SER A 1 204 ? 25.994 5.077 4.373 1.00 45.31 204 SER A C 1
ATOM 1581 O O . SER A 1 204 ? 27.098 4.777 3.933 1.00 45.31 204 SER A O 1
ATOM 1583 N N . GLY A 1 205 ? 25.226 4.164 4.979 1.00 45.25 205 GLY A N 1
ATOM 1584 C CA . GLY A 1 205 ? 25.644 2.787 5.272 1.00 45.25 205 GLY A CA 1
ATOM 1585 C C . GLY A 1 205 ? 25.157 1.734 4.275 1.00 45.25 205 GLY A C 1
ATOM 1586 O O . GLY A 1 205 ? 25.557 0.579 4.371 1.00 45.25 205 GLY A O 1
ATOM 1587 N N . ALA A 1 206 ? 24.295 2.103 3.326 1.00 56.16 206 ALA A N 1
ATOM 1588 C CA . ALA A 1 206 ? 23.839 1.211 2.265 1.00 56.16 206 ALA A CA 1
ATOM 1589 C C . ALA A 1 206 ? 24.271 1.782 0.914 1.00 56.16 206 ALA A C 1
ATOM 1591 O O . ALA A 1 206 ? 23.521 2.509 0.264 1.00 56.16 206 ALA A O 1
ATOM 1592 N N . ASN A 1 207 ? 25.497 1.459 0.504 1.00 76.31 207 ASN A N 1
ATOM 1593 C CA . ASN A 1 207 ? 25.908 1.679 -0.876 1.00 76.31 207 ASN A CA 1
ATOM 1594 C C . ASN A 1 207 ? 25.145 0.699 -1.767 1.00 76.31 207 ASN A C 1
ATOM 1596 O O . ASN A 1 207 ? 24.962 -0.461 -1.408 1.00 76.31 207 ASN A O 1
ATOM 1600 N N . TYR A 1 208 ? 24.657 1.175 -2.909 1.00 84.81 208 TYR A N 1
ATOM 1601 C CA . TYR A 1 208 ? 24.062 0.320 -3.928 1.00 84.81 208 TYR A CA 1
ATOM 1602 C C . TYR A 1 208 ? 24.936 0.343 -5.172 1.00 84.81 208 TYR A C 1
ATOM 1604 O O . TYR A 1 208 ? 25.334 1.414 -5.631 1.00 84.81 208 TYR A O 1
ATOM 1612 N N . SER A 1 209 ? 25.183 -0.825 -5.750 1.00 86.25 209 SER A N 1
ATOM 1613 C CA . SER A 1 209 ? 25.969 -0.980 -6.968 1.00 86.25 209 SER A CA 1
ATOM 1614 C C . SER A 1 209 ? 25.172 -1.751 -8.031 1.00 86.25 209 SER A C 1
ATOM 1616 O O . SER A 1 209 ? 24.400 -2.660 -7.703 1.00 86.25 209 SER A O 1
ATOM 1618 N N . PRO A 1 210 ? 25.280 -1.386 -9.322 1.00 85.00 210 PRO A N 1
ATOM 1619 C CA . PRO A 1 210 ? 24.579 -2.100 -10.380 1.00 85.00 210 PRO A CA 1
ATOM 1620 C C . PRO A 1 210 ? 25.227 -3.461 -10.646 1.00 85.00 210 PRO A C 1
ATOM 1622 O O . PRO A 1 210 ? 26.386 -3.533 -11.051 1.00 85.00 210 PRO A O 1
ATOM 1625 N N . VAL A 1 211 ? 24.447 -4.533 -10.500 1.00 90.12 211 VAL A N 1
ATOM 1626 C CA . VAL A 1 211 ? 24.841 -5.904 -10.877 1.00 90.12 211 VAL A CA 1
ATOM 1627 C C . VAL A 1 211 ? 24.426 -6.262 -12.301 1.00 90.12 211 VAL A C 1
ATOM 1629 O O . VAL A 1 211 ? 25.010 -7.157 -12.905 1.00 90.12 211 VAL A O 1
ATOM 1632 N N . SER A 1 212 ? 23.449 -5.548 -12.864 1.00 88.38 212 SER A N 1
ATOM 1633 C CA . SER A 1 212 ? 23.087 -5.649 -14.279 1.00 88.38 212 SER A CA 1
ATOM 1634 C C . SER A 1 212 ? 22.566 -4.320 -14.818 1.00 88.38 212 SER A C 1
ATOM 1636 O O . SER A 1 212 ? 21.936 -3.546 -14.092 1.00 88.38 212 SER A O 1
ATOM 1638 N N . ARG A 1 213 ? 22.847 -4.046 -16.098 1.00 87.19 213 ARG A N 1
ATOM 1639 C CA . ARG A 1 213 ? 22.420 -2.847 -16.828 1.00 87.19 213 ARG A CA 1
ATOM 1640 C C . ARG A 1 213 ? 22.062 -3.216 -18.262 1.00 87.19 213 ARG A C 1
ATOM 1642 O O . ARG A 1 213 ? 22.932 -3.565 -19.052 1.00 87.19 213 ARG A O 1
ATOM 1649 N N . HIS A 1 214 ? 20.793 -3.061 -18.601 1.00 86.62 214 HIS A N 1
ATOM 1650 C CA . HIS A 1 214 ? 20.260 -3.208 -19.947 1.00 86.62 214 HIS A CA 1
ATOM 1651 C C . HIS A 1 214 ? 19.801 -1.846 -20.476 1.00 86.62 214 HIS A C 1
ATOM 1653 O O . HIS A 1 214 ? 19.332 -0.997 -19.709 1.00 86.62 214 HIS A O 1
ATOM 1659 N N . VAL A 1 215 ? 19.947 -1.637 -21.787 1.00 85.38 215 VAL A N 1
ATOM 1660 C CA . VAL A 1 215 ? 19.545 -0.401 -22.490 1.00 85.38 215 VAL A CA 1
ATOM 1661 C C . VAL A 1 215 ? 18.629 -0.653 -23.692 1.00 85.38 215 VAL A C 1
ATOM 1663 O O . VAL A 1 215 ? 18.148 0.297 -24.298 1.00 85.38 215 VAL A O 1
ATOM 1666 N N . GLU A 1 216 ? 18.353 -1.916 -24.020 1.00 89.81 216 GLU A N 1
ATOM 1667 C CA . GLU A 1 216 ? 17.504 -2.321 -25.152 1.00 89.81 216 GLU A CA 1
ATOM 1668 C C . GLU A 1 216 ? 16.286 -3.143 -24.707 1.00 89.81 216 GLU A C 1
ATOM 1670 O O . GLU A 1 216 ? 15.708 -3.893 -25.491 1.00 89.81 216 GLU A O 1
ATOM 1675 N N . GLY A 1 217 ? 15.900 -3.009 -23.438 1.00 89.94 217 GLY A N 1
ATOM 1676 C CA . GLY A 1 217 ? 14.866 -3.831 -22.829 1.00 89.94 217 GLY A CA 1
ATOM 1677 C C . GLY A 1 217 ? 15.411 -5.097 -22.167 1.00 89.94 217 GLY A C 1
ATOM 1678 O O . GLY A 1 217 ? 16.603 -5.205 -21.878 1.00 89.94 217 GLY A O 1
ATOM 1679 N N . VAL A 1 218 ? 14.525 -6.048 -21.873 1.00 94.00 218 VAL A N 1
ATOM 1680 C CA . VAL A 1 218 ? 14.840 -7.263 -21.105 1.00 94.00 218 VAL A CA 1
ATOM 1681 C C . VAL A 1 218 ? 13.999 -8.445 -21.590 1.00 94.00 218 VAL A C 1
ATOM 1683 O O . VAL A 1 218 ? 12.816 -8.299 -21.887 1.00 94.00 218 VAL A O 1
ATOM 1686 N N . GLY A 1 219 ? 14.615 -9.624 -21.723 1.00 91.31 219 GLY A N 1
ATOM 1687 C CA . GLY A 1 219 ? 13.928 -10.859 -22.131 1.00 91.31 219 GLY A CA 1
ATOM 1688 C C . GLY A 1 219 ? 13.194 -10.790 -23.474 1.00 91.31 219 GLY A C 1
ATOM 1689 O O . GLY A 1 219 ? 12.162 -11.434 -23.654 1.00 91.31 219 GLY A O 1
ATOM 1690 N N . GLY A 1 220 ? 13.709 -9.987 -24.412 1.00 92.19 220 GLY A N 1
ATOM 1691 C CA . GLY A 1 220 ? 13.100 -9.754 -25.726 1.00 92.19 220 GLY A CA 1
ATOM 1692 C C . GLY A 1 220 ? 11.958 -8.729 -25.736 1.00 92.19 220 GLY A C 1
ATOM 1693 O O . GLY A 1 220 ? 11.369 -8.503 -26.790 1.00 92.19 220 GLY A O 1
ATOM 1694 N N . TYR A 1 221 ? 11.649 -8.105 -24.598 1.00 95.81 221 TYR A N 1
ATOM 1695 C CA . TYR A 1 221 ? 10.691 -7.008 -24.485 1.00 95.81 221 TYR A CA 1
ATOM 1696 C C . TYR A 1 221 ? 11.430 -5.663 -24.484 1.00 95.81 221 TYR A C 1
ATOM 1698 O O . TYR A 1 221 ? 12.295 -5.445 -23.641 1.00 95.81 221 TYR A O 1
ATOM 1706 N N . ASP A 1 222 ? 11.089 -4.753 -25.398 1.00 93.12 222 ASP A N 1
ATOM 1707 C CA . ASP A 1 222 ? 11.928 -3.591 -25.746 1.00 93.12 222 ASP A CA 1
ATOM 1708 C C . ASP A 1 222 ? 11.939 -2.424 -24.735 1.00 93.12 222 ASP A C 1
ATOM 1710 O O . ASP A 1 222 ? 12.861 -1.607 -24.756 1.00 93.12 222 ASP A O 1
ATOM 1714 N N . LEU A 1 223 ? 10.930 -2.319 -23.863 1.00 94.56 223 LEU A N 1
ATOM 1715 C CA . LEU A 1 223 ? 10.722 -1.188 -22.945 1.00 94.56 223 LEU A CA 1
ATOM 1716 C C . LEU A 1 223 ? 10.709 0.199 -23.630 1.00 94.56 223 LEU A C 1
ATOM 1718 O O . LEU A 1 223 ? 11.083 1.215 -23.026 1.00 94.56 223 LEU A O 1
ATOM 1722 N N . ARG A 1 224 ? 10.301 0.265 -24.902 1.00 93.62 224 ARG A N 1
ATOM 1723 C CA . ARG A 1 224 ? 10.293 1.498 -25.714 1.00 93.62 224 ARG A CA 1
ATOM 1724 C C . ARG A 1 224 ? 8.979 2.263 -25.667 1.00 93.62 224 ARG A C 1
ATOM 1726 O O . ARG A 1 224 ? 8.904 3.369 -26.198 1.00 93.62 224 ARG A O 1
ATOM 1733 N N . SER A 1 225 ? 7.952 1.726 -25.022 1.00 93.44 225 SER A N 1
ATOM 1734 C CA . SER A 1 225 ? 6.691 2.430 -24.841 1.00 93.44 225 SER A CA 1
ATOM 1735 C C . SER A 1 225 ? 6.650 3.111 -23.470 1.00 93.44 225 SER A C 1
ATOM 1737 O O . SER A 1 225 ? 6.991 2.491 -22.463 1.00 93.44 225 SER A O 1
ATOM 1739 N N . PRO A 1 226 ? 6.187 4.370 -23.375 1.00 91.69 226 PRO A N 1
ATOM 1740 C CA . PRO A 1 226 ? 6.079 5.074 -22.095 1.00 91.69 226 PRO A CA 1
ATOM 1741 C C . PRO A 1 226 ? 5.048 4.450 -21.142 1.00 91.69 226 PRO A C 1
ATOM 1743 O O . PRO A 1 226 ? 5.054 4.757 -19.951 1.00 91.69 226 PRO A O 1
ATOM 1746 N N . VAL A 1 227 ? 4.158 3.589 -21.649 1.00 91.25 227 VAL A N 1
ATOM 1747 C CA . VAL A 1 227 ? 3.172 2.869 -20.829 1.00 91.25 227 VAL A CA 1
ATOM 1748 C C . VAL A 1 227 ? 3.666 1.502 -20.354 1.00 91.25 227 VAL A C 1
ATOM 1750 O O . VAL A 1 227 ? 2.959 0.870 -19.575 1.00 91.25 227 VAL A O 1
ATOM 1753 N N . ASP A 1 228 ? 4.859 1.059 -20.765 1.00 95.75 228 ASP A N 1
ATOM 1754 C CA . ASP A 1 228 ? 5.405 -0.239 -20.357 1.00 95.75 228 ASP A CA 1
ATOM 1755 C C . ASP A 1 228 ? 5.504 -0.350 -18.833 1.00 95.75 228 ASP A C 1
ATOM 1757 O O . ASP A 1 228 ? 5.954 0.576 -18.151 1.00 95.75 228 ASP A O 1
ATOM 1761 N N . GLN A 1 229 ? 5.063 -1.484 -18.297 1.00 94.25 229 GLN A N 1
ATOM 1762 C CA . GLN A 1 229 ? 5.113 -1.800 -16.874 1.00 94.25 229 GLN A CA 1
ATOM 1763 C C . GLN A 1 229 ? 5.810 -3.146 -16.658 1.00 94.25 229 GLN A C 1
ATOM 1765 O O . GLN A 1 229 ? 5.697 -4.054 -17.481 1.00 94.25 229 GLN A O 1
ATOM 1770 N N . ILE A 1 230 ? 6.497 -3.268 -15.524 1.00 95.88 230 ILE A N 1
ATOM 1771 C CA . ILE A 1 230 ? 7.129 -4.497 -15.040 1.00 95.88 230 ILE A CA 1
ATOM 1772 C C . ILE A 1 230 ? 6.724 -4.733 -13.586 1.00 95.88 230 ILE A C 1
ATOM 1774 O O . ILE A 1 230 ? 6.709 -3.788 -12.792 1.00 95.88 230 ILE A O 1
ATOM 1778 N N . THR A 1 231 ? 6.444 -5.989 -13.245 1.00 94.06 231 THR A N 1
ATOM 1779 C CA . THR A 1 231 ? 6.350 -6.480 -11.864 1.00 94.06 231 THR A CA 1
ATOM 1780 C C . THR A 1 231 ? 6.968 -7.877 -11.742 1.00 94.06 231 THR A C 1
ATOM 1782 O O . THR A 1 231 ? 7.220 -8.529 -12.757 1.00 94.06 231 THR A O 1
ATOM 1785 N N . THR A 1 232 ? 7.226 -8.336 -10.520 1.00 92.81 232 THR A N 1
ATOM 1786 C CA . THR A 1 232 ? 7.671 -9.710 -10.243 1.00 92.81 232 THR A CA 1
ATOM 1787 C C . THR A 1 232 ? 6.498 -10.668 -10.110 1.00 92.81 232 THR A C 1
ATOM 1789 O O . THR A 1 232 ? 5.386 -10.264 -9.768 1.00 92.81 232 THR A O 1
ATOM 1792 N N . PHE A 1 233 ? 6.757 -11.942 -10.390 1.00 92.12 233 PHE A N 1
ATOM 1793 C CA . PHE A 1 233 ? 5.788 -13.027 -10.284 1.00 92.12 233 PHE A CA 1
ATOM 1794 C C . PHE A 1 233 ? 6.508 -14.340 -9.966 1.00 92.12 233 PHE A C 1
ATOM 1796 O O . PHE A 1 233 ? 7.664 -14.503 -10.350 1.00 92.12 233 PHE A O 1
ATOM 1803 N N . ASP A 1 234 ? 5.841 -15.264 -9.284 1.00 91.50 234 ASP A N 1
ATOM 1804 C CA . ASP A 1 234 ? 6.321 -16.632 -9.079 1.00 91.50 234 ASP A CA 1
ATOM 1805 C C . ASP A 1 234 ? 5.558 -17.579 -10.017 1.00 91.50 234 ASP A C 1
ATOM 1807 O O . ASP A 1 234 ? 4.565 -18.197 -9.642 1.00 91.50 234 ASP A O 1
ATOM 1811 N N . TYR A 1 235 ? 5.981 -17.635 -11.283 1.00 91.81 235 TYR A N 1
ATOM 1812 C CA . TYR A 1 235 ? 5.259 -18.375 -12.328 1.00 91.81 235 TYR A CA 1
ATOM 1813 C C . TYR A 1 235 ? 5.293 -19.896 -12.129 1.00 91.81 235 TYR A C 1
ATOM 1815 O O . TYR A 1 235 ? 4.377 -20.591 -12.562 1.00 91.81 235 TYR A O 1
ATOM 1823 N N . ASP A 1 236 ? 6.361 -20.425 -11.528 1.00 92.25 236 ASP A N 1
ATOM 1824 C CA . ASP A 1 236 ? 6.557 -21.864 -11.333 1.00 92.25 236 ASP A CA 1
ATOM 1825 C C . ASP A 1 236 ? 6.228 -22.340 -9.911 1.00 92.25 236 ASP A C 1
ATOM 1827 O O . ASP A 1 236 ? 6.454 -23.510 -9.589 1.00 92.25 236 ASP A O 1
ATOM 1831 N N . HIS A 1 237 ? 5.633 -21.468 -9.088 1.00 91.12 237 HIS A N 1
ATOM 1832 C CA . HIS A 1 237 ? 5.235 -21.748 -7.708 1.00 91.12 237 HIS A CA 1
ATOM 1833 C C . HIS A 1 237 ? 6.414 -22.203 -6.830 1.00 91.12 237 HIS A C 1
ATOM 1835 O O . HIS A 1 237 ? 6.252 -23.049 -5.936 1.00 91.12 237 HIS A O 1
ATOM 1841 N N . SER A 1 238 ? 7.618 -21.697 -7.094 1.00 89.62 238 SER A N 1
ATOM 1842 C CA . SER A 1 238 ? 8.842 -22.090 -6.391 1.00 89.62 238 SER A CA 1
ATOM 1843 C C . SER A 1 238 ? 9.069 -21.332 -5.080 1.00 89.62 238 SER A C 1
ATOM 1845 O O . SER A 1 238 ? 9.931 -21.726 -4.291 1.00 89.62 238 SER A O 1
ATOM 1847 N N . GLY A 1 239 ? 8.299 -20.273 -4.826 1.00 86.88 239 GLY A N 1
ATOM 1848 C CA . GLY A 1 239 ? 8.523 -19.292 -3.765 1.00 86.88 239 GLY A CA 1
ATOM 1849 C C . GLY A 1 239 ? 9.561 -18.230 -4.135 1.00 86.88 239 GLY A C 1
ATOM 1850 O O . GLY A 1 239 ? 10.001 -17.479 -3.265 1.00 86.88 239 GLY A O 1
ATOM 1851 N N . LYS A 1 240 ? 9.991 -18.167 -5.402 1.00 88.94 240 LYS A N 1
ATOM 1852 C CA . LYS A 1 240 ? 11.034 -17.248 -5.870 1.00 88.94 240 LYS A CA 1
ATOM 1853 C C . LYS A 1 240 ? 10.442 -16.170 -6.762 1.00 88.94 240 LYS A C 1
ATOM 1855 O O . LYS A 1 240 ? 9.606 -16.422 -7.620 1.00 88.94 240 LYS A O 1
ATOM 1860 N N . LEU A 1 241 ? 10.923 -14.944 -6.581 1.00 89.62 241 LEU A N 1
ATOM 1861 C CA . LEU A 1 241 ? 10.531 -13.789 -7.396 1.00 89.62 241 LEU A CA 1
ATOM 1862 C C . LEU A 1 241 ? 11.554 -13.520 -8.494 1.00 89.62 241 LEU A C 1
ATOM 1864 O O . LEU A 1 241 ? 12.043 -12.399 -8.650 1.00 89.62 241 LEU A O 1
ATOM 1868 N N . ASP A 1 242 ? 11.889 -14.587 -9.213 1.00 91.06 242 ASP A N 1
ATOM 1869 C CA . ASP A 1 242 ? 12.858 -14.633 -10.305 1.00 91.06 242 ASP A CA 1
ATOM 1870 C C . ASP A 1 242 ? 12.191 -14.570 -11.693 1.00 91.06 242 ASP A C 1
ATOM 1872 O O . ASP A 1 242 ? 12.890 -14.529 -12.712 1.00 91.06 242 ASP A O 1
ATOM 1876 N N . HIS A 1 243 ? 10.856 -14.486 -11.752 1.00 95.19 243 HIS A N 1
ATOM 1877 C CA . HIS A 1 243 ? 10.130 -14.170 -12.977 1.00 95.19 243 HIS A CA 1
ATOM 1878 C C . HIS A 1 243 ? 9.667 -12.712 -12.993 1.00 95.19 243 HIS A C 1
ATOM 1880 O O . HIS A 1 243 ? 9.297 -12.125 -11.972 1.00 95.19 243 HIS A O 1
ATOM 1886 N N . LEU A 1 244 ? 9.661 -12.128 -14.190 1.00 95.69 244 LEU A N 1
ATOM 1887 C CA . LEU A 1 244 ? 9.099 -10.810 -14.456 1.00 95.69 244 LEU A CA 1
ATOM 1888 C C . LEU A 1 244 ? 7.893 -10.933 -15.371 1.00 95.69 244 LEU A C 1
ATOM 1890 O O . LEU A 1 244 ? 7.941 -11.635 -16.380 1.00 95.69 244 LEU A O 1
ATOM 1894 N N . ILE A 1 245 ? 6.855 -10.167 -15.061 1.00 96.38 245 ILE A N 1
ATOM 1895 C CA . ILE A 1 245 ? 5.771 -9.865 -15.986 1.00 96.38 245 ILE A CA 1
ATOM 1896 C C . ILE A 1 245 ? 6.039 -8.486 -16.569 1.00 96.38 245 ILE A C 1
ATOM 1898 O O . ILE A 1 245 ? 6.077 -7.502 -15.832 1.00 96.38 245 ILE A O 1
ATOM 1902 N N . LEU A 1 246 ? 6.191 -8.415 -17.889 1.00 96.62 246 LEU A N 1
ATOM 1903 C CA . LEU A 1 246 ? 6.289 -7.174 -18.650 1.00 96.62 246 LEU A CA 1
ATOM 1904 C C . LEU A 1 246 ? 5.024 -7.008 -19.471 1.00 96.62 246 LEU A C 1
ATOM 1906 O O . LEU A 1 246 ? 4.639 -7.936 -20.175 1.00 96.62 246 LEU A O 1
ATOM 1910 N N . TYR A 1 247 ? 4.372 -5.855 -19.401 1.00 96.00 247 TYR A N 1
ATOM 1911 C CA . TYR A 1 247 ? 3.128 -5.640 -20.131 1.00 96.00 247 TYR A CA 1
ATOM 1912 C C . TYR A 1 247 ? 2.995 -4.226 -20.684 1.00 96.00 247 TYR A C 1
ATOM 1914 O O . TYR A 1 247 ? 3.506 -3.254 -20.115 1.00 96.00 247 TYR A O 1
ATOM 1922 N N . ARG A 1 248 ? 2.259 -4.132 -21.798 1.00 95.12 248 ARG A N 1
ATOM 1923 C CA . ARG A 1 248 ? 1.899 -2.889 -22.479 1.00 95.12 248 ARG A CA 1
ATOM 1924 C C . ARG A 1 248 ? 0.389 -2.688 -22.417 1.00 95.12 248 ARG A C 1
ATOM 1926 O O . ARG A 1 248 ? -0.328 -3.206 -23.283 1.00 95.12 248 ARG A O 1
ATOM 1933 N N . PRO A 1 249 ? -0.102 -1.902 -21.446 1.00 91.00 249 PRO A N 1
ATOM 1934 C CA . PRO A 1 249 ? -1.479 -1.426 -21.456 1.00 91.00 249 PRO A CA 1
ATOM 1935 C C . PRO A 1 249 ? -1.822 -0.771 -22.804 1.00 91.00 249 PRO A C 1
ATOM 1937 O O . PRO A 1 249 ? -0.936 -0.256 -23.493 1.00 91.00 249 PRO A O 1
ATOM 1940 N N . VAL A 1 250 ? -3.098 -0.774 -23.192 1.00 91.19 250 VAL A N 1
ATOM 1941 C CA . VAL A 1 250 ? -3.617 -0.347 -24.514 1.00 91.19 250 VAL A CA 1
ATOM 1942 C C . VAL A 1 250 ? -3.303 -1.311 -25.662 1.00 91.19 250 VAL A C 1
ATOM 1944 O O . VAL A 1 250 ? -4.135 -1.496 -26.552 1.00 91.19 250 VAL A O 1
ATOM 1947 N N . ARG A 1 251 ? -2.116 -1.924 -25.683 1.00 93.94 251 ARG A N 1
ATOM 1948 C CA . ARG A 1 251 ? -1.667 -2.770 -26.803 1.00 93.94 251 ARG A CA 1
ATOM 1949 C C . ARG A 1 251 ? -1.912 -4.259 -26.588 1.00 93.94 251 ARG A C 1
ATOM 1951 O O . ARG A 1 251 ? -1.724 -5.013 -27.540 1.00 93.94 251 ARG A O 1
ATOM 1958 N N . GLY A 1 252 ? -2.324 -4.688 -25.397 1.00 91.06 252 GLY A N 1
ATOM 1959 C CA . GLY A 1 252 ? -2.583 -6.102 -25.121 1.00 91.06 252 GLY A CA 1
ATOM 1960 C C . GLY A 1 252 ? -1.330 -6.983 -25.049 1.00 91.06 252 GLY A C 1
ATOM 1961 O O . GLY A 1 252 ? -1.456 -8.207 -25.039 1.00 91.06 252 GLY A O 1
ATOM 1962 N N . ALA A 1 253 ? -0.130 -6.390 -25.042 1.00 95.06 253 ALA A N 1
ATOM 1963 C CA . ALA A 1 253 ? 1.124 -7.137 -25.005 1.00 95.06 253 ALA A CA 1
ATOM 1964 C C . ALA A 1 253 ? 1.465 -7.539 -23.568 1.00 95.06 253 ALA A C 1
ATOM 1966 O O . ALA A 1 253 ? 1.353 -6.722 -22.650 1.00 95.06 253 ALA A O 1
ATOM 1967 N N . ILE A 1 254 ? 1.916 -8.777 -23.380 1.00 96.38 254 ILE A N 1
ATOM 1968 C CA . ILE A 1 254 ? 2.349 -9.296 -22.082 1.00 96.38 254 ILE A CA 1
ATOM 1969 C C . ILE A 1 254 ? 3.365 -10.424 -22.253 1.00 96.38 254 ILE A C 1
ATOM 1971 O O . ILE A 1 254 ? 3.173 -11.352 -23.035 1.00 96.38 254 ILE A O 1
ATOM 1975 N N . PHE A 1 255 ? 4.479 -10.329 -21.541 1.00 97.19 255 PHE A N 1
ATOM 1976 C CA . PHE A 1 255 ? 5.560 -11.302 -21.516 1.00 97.19 255 PHE A CA 1
ATOM 1977 C C . PHE A 1 255 ? 5.748 -11.751 -20.071 1.00 97.19 255 PHE A C 1
ATOM 1979 O O . PHE A 1 255 ? 5.753 -10.922 -19.165 1.00 97.19 255 PHE A O 1
ATOM 1986 N N . ILE A 1 256 ? 5.943 -13.050 -19.866 1.00 96.50 256 ILE A N 1
ATOM 1987 C CA . ILE A 1 256 ? 6.476 -13.594 -18.620 1.00 96.50 256 ILE A CA 1
ATOM 1988 C C . ILE A 1 256 ? 7.857 -14.128 -18.954 1.00 96.50 256 ILE A C 1
ATOM 1990 O O . ILE A 1 256 ? 8.000 -14.983 -19.832 1.00 96.50 256 ILE A O 1
ATOM 1994 N N . VAL A 1 257 ? 8.873 -13.592 -18.292 1.00 96.38 257 VAL A N 1
ATOM 1995 C CA . VAL A 1 257 ? 10.271 -13.970 -18.504 1.00 96.38 257 VAL A CA 1
ATOM 1996 C C . VAL A 1 257 ? 10.844 -14.526 -17.210 1.00 96.38 257 VAL A C 1
ATOM 1998 O O . VAL A 1 257 ? 10.558 -14.003 -16.138 1.00 96.38 257 VAL A O 1
ATOM 2001 N N . LYS A 1 258 ? 11.654 -15.576 -17.310 1.00 95.44 258 LYS A N 1
ATOM 2002 C CA . LYS A 1 258 ? 12.375 -16.180 -16.189 1.00 95.44 258 LYS A CA 1
ATOM 2003 C C . LYS A 1 258 ? 13.828 -15.735 -16.210 1.00 95.44 258 LYS A C 1
ATOM 2005 O O . LYS A 1 258 ? 14.450 -15.768 -17.274 1.00 95.44 258 LYS A O 1
ATOM 2010 N N . ASN A 1 259 ? 14.365 -15.351 -15.057 1.00 92.31 259 ASN A N 1
ATOM 2011 C CA . ASN A 1 259 ? 15.794 -15.136 -14.885 1.00 92.31 259 ASN A CA 1
ATOM 2012 C C . ASN A 1 259 ? 16.525 -16.476 -14.728 1.00 92.31 259 ASN A C 1
ATOM 2014 O O . ASN A 1 259 ? 16.392 -17.153 -13.713 1.00 92.31 259 ASN A O 1
ATOM 2018 N N . ASN A 1 260 ? 17.335 -16.837 -15.715 1.00 87.88 260 ASN A N 1
ATOM 2019 C CA . ASN A 1 260 ? 18.219 -17.991 -15.668 1.00 87.88 260 ASN A CA 1
ATOM 2020 C C . ASN A 1 260 ? 19.662 -17.488 -15.599 1.00 87.88 260 ASN A C 1
ATOM 2022 O O . ASN A 1 260 ? 20.265 -17.180 -16.622 1.00 87.88 260 ASN A O 1
ATOM 2026 N N . ASN A 1 261 ? 20.223 -17.402 -14.391 1.00 84.12 261 ASN A N 1
ATOM 2027 C CA . ASN A 1 261 ? 21.614 -16.988 -14.170 1.00 84.12 261 ASN A CA 1
ATOM 2028 C C . ASN A 1 261 ? 21.977 -15.639 -14.827 1.00 84.12 261 ASN A C 1
ATOM 2030 O O . ASN A 1 261 ? 22.983 -15.547 -15.529 1.00 84.12 261 ASN A O 1
ATOM 2034 N N . ASN A 1 262 ? 21.189 -14.591 -14.558 1.00 83.19 262 ASN A N 1
ATOM 2035 C CA . ASN A 1 262 ? 21.330 -13.222 -15.085 1.00 83.19 262 ASN A CA 1
ATOM 2036 C C . ASN A 1 262 ? 20.841 -13.018 -16.527 1.00 83.19 262 ASN A C 1
ATOM 2038 O O . ASN A 1 262 ? 20.942 -11.908 -17.052 1.00 83.19 262 ASN A O 1
ATOM 2042 N N . GLU A 1 263 ? 20.290 -14.049 -17.166 1.00 88.75 263 GLU A N 1
ATOM 2043 C CA . GLU A 1 263 ? 19.666 -13.941 -18.479 1.00 88.75 263 GLU A CA 1
ATOM 2044 C C . GLU A 1 263 ? 18.151 -14.132 -18.370 1.00 88.75 263 GLU A C 1
ATOM 2046 O O . GLU A 1 263 ? 17.658 -15.186 -17.970 1.00 88.75 263 GLU A O 1
ATOM 2051 N N . PHE A 1 264 ? 17.387 -13.107 -18.749 1.00 93.38 264 PHE A N 1
ATOM 2052 C CA . PHE A 1 264 ? 15.932 -13.202 -18.802 1.00 93.38 264 PHE A CA 1
ATOM 2053 C C . PHE A 1 264 ? 15.486 -13.843 -20.112 1.00 93.38 264 PHE A C 1
ATOM 2055 O O . PHE A 1 264 ? 15.811 -13.348 -21.189 1.00 93.38 264 PHE A O 1
ATOM 2062 N N . THR A 1 265 ? 14.687 -14.903 -20.027 1.00 94.88 265 THR A N 1
ATOM 2063 C CA . THR A 1 265 ? 14.175 -15.635 -21.195 1.00 94.88 265 THR A CA 1
ATOM 2064 C C . THR A 1 265 ? 12.654 -15.790 -21.117 1.00 94.88 265 THR A C 1
ATOM 2066 O O . THR A 1 265 ? 12.131 -16.060 -20.036 1.00 94.88 265 THR A O 1
ATOM 2069 N N . PRO A 1 266 ? 11.904 -15.590 -22.216 1.00 95.12 266 PRO A N 1
ATOM 2070 C CA . PRO A 1 266 ? 10.446 -15.661 -22.188 1.00 95.12 266 PRO A CA 1
ATOM 2071 C C . PRO A 1 266 ? 9.948 -17.098 -22.001 1.00 95.12 266 PRO A C 1
ATOM 2073 O O . PRO A 1 266 ? 10.255 -17.975 -22.805 1.00 95.12 266 PRO A O 1
ATOM 2076 N N . VAL A 1 267 ? 9.118 -17.304 -20.978 1.00 95.38 267 VAL A N 1
ATOM 2077 C CA . VAL A 1 267 ? 8.339 -18.537 -20.751 1.00 95.38 267 VAL A CA 1
ATOM 2078 C C . VAL A 1 267 ? 6.898 -18.398 -21.252 1.00 95.38 267 VAL A C 1
ATOM 2080 O O . VAL A 1 267 ? 6.246 -19.387 -21.571 1.00 95.38 267 VAL A O 1
ATOM 2083 N N . TYR A 1 268 ? 6.422 -17.160 -21.398 1.00 94.56 268 TYR A N 1
ATOM 2084 C CA . TYR A 1 268 ? 5.150 -16.811 -22.022 1.00 94.56 268 TYR A CA 1
ATOM 2085 C C . TYR A 1 268 ? 5.293 -15.474 -22.750 1.00 94.56 268 TYR A C 1
ATOM 2087 O O . TYR A 1 268 ? 5.961 -14.570 -22.246 1.00 94.56 268 TYR A O 1
ATOM 2095 N N . LYS A 1 269 ? 4.681 -15.315 -23.929 1.00 95.19 269 LYS A N 1
ATOM 2096 C CA . LYS A 1 269 ? 4.720 -14.038 -24.656 1.00 95.19 269 LYS A CA 1
ATOM 2097 C C . LYS A 1 269 ? 3.506 -13.808 -25.548 1.00 95.19 269 LYS A C 1
ATOM 2099 O O . LYS A 1 269 ? 3.112 -14.679 -26.320 1.00 95.19 269 LYS A O 1
ATOM 2104 N N . GLN A 1 270 ? 3.004 -12.583 -25.503 1.00 94.56 270 GLN A N 1
ATOM 2105 C CA . GLN A 1 270 ? 2.107 -11.980 -26.476 1.00 94.56 270 GLN A CA 1
ATOM 2106 C C . GLN A 1 270 ? 2.637 -10.596 -26.840 1.00 94.56 270 GLN A C 1
ATOM 2108 O O . GLN A 1 270 ? 2.891 -9.769 -25.966 1.00 94.56 270 GLN A O 1
ATOM 2113 N N . VAL A 1 271 ? 2.820 -10.360 -28.136 1.00 93.56 271 VAL A N 1
ATOM 2114 C CA . VAL A 1 271 ? 3.293 -9.079 -28.680 1.00 93.56 271 VAL A CA 1
ATOM 2115 C C . VAL A 1 271 ? 2.148 -8.067 -28.795 1.00 93.56 271 VAL A C 1
ATOM 2117 O O . VAL A 1 271 ? 1.000 -8.372 -28.470 1.00 93.56 271 VAL A O 1
ATOM 2120 N N . ASP A 1 272 ? 2.453 -6.858 -29.266 1.00 93.94 272 ASP A N 1
ATOM 2121 C CA . ASP A 1 272 ? 1.450 -5.832 -29.558 1.00 93.94 272 ASP A CA 1
ATOM 2122 C C . ASP A 1 272 ? 0.317 -6.379 -30.440 1.00 93.94 272 ASP A C 1
ATOM 2124 O O . ASP A 1 272 ? 0.553 -7.035 -31.454 1.00 93.94 272 ASP A O 1
ATOM 2128 N N . GLY A 1 273 ? -0.923 -6.085 -30.049 1.00 91.56 273 GLY A N 1
ATOM 2129 C CA . GLY A 1 273 ? -2.125 -6.660 -30.653 1.00 91.56 273 GLY A CA 1
ATOM 2130 C C . GLY A 1 273 ? -2.607 -7.945 -29.975 1.00 91.56 273 GLY A C 1
ATOM 2131 O O . GLY A 1 273 ? -3.650 -8.465 -30.371 1.00 91.56 273 GLY A O 1
ATOM 2132 N N . GLY A 1 274 ? -1.901 -8.423 -28.944 1.00 90.88 274 GLY A N 1
ATOM 2133 C CA . GLY A 1 274 ? -2.298 -9.559 -28.118 1.00 90.88 274 GLY A CA 1
ATOM 2134 C C . GLY A 1 274 ? -3.669 -9.402 -27.452 1.00 90.88 274 GLY A C 1
ATOM 2135 O O . GLY A 1 274 ? -4.269 -8.319 -27.401 1.00 90.88 274 GLY A O 1
ATOM 2136 N N . SER A 1 275 ? -4.174 -10.519 -26.941 1.00 90.19 275 SER A N 1
ATOM 2137 C CA . SER A 1 275 ? -5.457 -10.630 -26.239 1.00 90.19 275 SER A CA 1
ATOM 2138 C C . SER A 1 275 ? -5.312 -10.507 -24.717 1.00 90.19 275 SER A C 1
ATOM 2140 O O . SER A 1 275 ? -6.258 -10.811 -23.998 1.00 90.19 275 SER A O 1
ATOM 2142 N N . GLY A 1 276 ? -4.140 -10.092 -24.227 1.00 88.94 276 GLY A N 1
ATOM 2143 C CA . GLY A 1 276 ? -3.834 -9.990 -22.802 1.00 88.94 276 GLY A CA 1
ATOM 2144 C C . GLY A 1 276 ? -3.690 -11.355 -22.116 1.00 88.94 276 GLY A C 1
ATOM 2145 O O . GLY A 1 276 ? -3.162 -12.284 -22.719 1.00 88.94 276 GLY A O 1
ATOM 2146 N N . ILE A 1 277 ? -4.094 -11.500 -20.852 1.00 89.19 277 ILE A N 1
ATOM 2147 C CA . ILE A 1 277 ? -3.863 -12.716 -20.044 1.00 89.19 277 ILE A CA 1
ATOM 2148 C C . ILE A 1 277 ? -5.112 -13.120 -19.263 1.00 89.19 277 ILE A C 1
ATOM 2150 O O . ILE A 1 277 ? -5.803 -12.272 -18.711 1.00 89.19 277 ILE A O 1
ATOM 2154 N N . GLY A 1 278 ? -5.423 -14.420 -19.212 1.00 83.56 278 GLY A N 1
ATOM 2155 C CA . GLY A 1 278 ? -6.526 -14.933 -18.385 1.00 83.56 278 GLY A CA 1
ATOM 2156 C C . GLY A 1 278 ? -7.905 -14.339 -18.711 1.00 83.56 278 GLY A C 1
ATOM 2157 O O . GLY A 1 278 ? -8.743 -14.237 -17.825 1.00 83.56 278 GLY A O 1
ATOM 2158 N N . GLY A 1 279 ? -8.133 -13.906 -19.958 1.00 83.69 279 GLY A N 1
ATOM 2159 C CA . GLY A 1 279 ? -9.367 -13.227 -20.381 1.00 83.69 279 GLY A CA 1
ATOM 2160 C C . GLY A 1 279 ? -9.389 -11.712 -20.137 1.00 83.69 279 GLY A C 1
ATOM 2161 O O . GLY A 1 279 ? -10.335 -11.050 -20.552 1.00 83.69 279 GLY A O 1
ATOM 2162 N N . TYR A 1 280 ? -8.351 -11.153 -19.516 1.00 85.00 280 TYR A N 1
ATOM 2163 C CA . TYR A 1 280 ? -8.170 -9.718 -19.332 1.00 85.00 280 TYR A CA 1
ATOM 2164 C C . TYR A 1 280 ? -7.339 -9.132 -20.474 1.00 85.00 280 TYR A C 1
ATOM 2166 O O . TYR A 1 280 ? -6.204 -9.552 -20.690 1.00 85.00 280 TYR A O 1
ATOM 2174 N N . ASP A 1 281 ? -7.885 -8.158 -21.198 1.00 87.25 281 ASP A N 1
ATOM 2175 C CA . ASP A 1 281 ? -7.411 -7.777 -22.535 1.00 87.25 281 ASP A CA 1
ATOM 2176 C C . ASP A 1 281 ? -6.209 -6.811 -22.575 1.00 87.25 281 ASP A C 1
ATOM 2178 O O . ASP A 1 281 ? -5.566 -6.672 -23.622 1.00 87.25 281 ASP A O 1
ATOM 2182 N N . LEU A 1 282 ? -5.890 -6.165 -21.448 1.00 89.44 282 LEU A N 1
ATOM 2183 C CA . LEU A 1 282 ? -4.859 -5.129 -21.319 1.00 89.44 282 LEU A CA 1
ATOM 2184 C C . LEU A 1 282 ? -5.028 -3.968 -22.326 1.00 89.44 282 LEU A C 1
ATOM 2186 O O . LEU A 1 282 ? -4.044 -3.474 -22.897 1.00 89.44 282 LEU A O 1
ATOM 2190 N N . ARG A 1 283 ? -6.274 -3.552 -22.601 1.00 89.31 283 ARG A N 1
ATOM 2191 C CA . ARG A 1 283 ? -6.607 -2.507 -23.590 1.00 89.31 283 ARG A CA 1
ATOM 2192 C C . ARG A 1 283 ? -6.859 -1.115 -23.009 1.00 89.31 283 ARG A C 1
ATOM 2194 O O . ARG A 1 283 ? -7.000 -0.172 -23.789 1.00 89.31 283 ARG A O 1
ATOM 2201 N N . ASP A 1 284 ? -6.833 -0.929 -21.695 1.00 85.00 284 ASP A N 1
ATOM 2202 C CA . ASP A 1 284 ? -6.934 0.388 -21.062 1.00 85.00 284 ASP A CA 1
ATOM 2203 C C . ASP A 1 284 ? -5.563 0.864 -20.564 1.00 85.00 284 ASP A C 1
ATOM 2205 O O . ASP A 1 284 ? -4.776 0.114 -19.999 1.00 85.00 284 ASP A O 1
ATOM 2209 N N . SER A 1 285 ? -5.247 2.150 -20.726 1.00 84.38 285 SER A N 1
ATOM 2210 C CA . SER A 1 285 ? -3.977 2.722 -20.246 1.00 84.38 285 SER A CA 1
ATOM 2211 C C . SER A 1 285 ? -3.835 2.694 -18.716 1.00 84.38 285 SER A C 1
ATOM 2213 O O . SER A 1 285 ? -2.727 2.819 -18.171 1.00 84.38 285 SER A O 1
ATOM 2215 N N . ARG A 1 286 ? -4.952 2.521 -18.007 1.00 79.50 286 ARG A N 1
ATOM 2216 C CA . ARG A 1 286 ? -5.024 2.396 -16.550 1.00 79.50 286 ARG A CA 1
ATOM 2217 C C . ARG A 1 286 ? -4.825 0.973 -16.054 1.00 79.50 286 ARG A C 1
ATOM 2219 O O . ARG A 1 286 ? -4.655 0.829 -14.851 1.00 79.50 286 ARG A O 1
ATOM 2226 N N . ASP A 1 287 ? -4.780 -0.026 -16.931 1.00 85.31 287 ASP A N 1
ATOM 2227 C CA . ASP A 1 287 ? -4.624 -1.421 -16.525 1.00 85.31 287 ASP A CA 1
ATOM 2228 C C . ASP A 1 287 ? -3.362 -1.618 -15.687 1.00 85.31 287 ASP A C 1
ATOM 2230 O O . ASP A 1 287 ? -2.266 -1.174 -16.061 1.00 85.31 287 ASP A O 1
ATOM 2234 N N . ARG A 1 288 ? -3.513 -2.269 -14.532 1.00 85.69 288 ARG A N 1
ATOM 2235 C CA . ARG A 1 288 ? -2.398 -2.633 -13.653 1.00 85.69 288 ARG A CA 1
ATOM 2236 C C . ARG A 1 288 ? -2.485 -4.099 -13.270 1.00 85.69 288 ARG A C 1
ATOM 2238 O O . ARG A 1 288 ? -3.564 -4.613 -12.991 1.00 85.69 288 ARG A O 1
ATOM 2245 N N . ILE A 1 289 ? -1.317 -4.724 -13.205 1.00 89.12 289 ILE A N 1
ATOM 2246 C CA . ILE A 1 289 ? -1.115 -6.095 -12.744 1.00 89.12 289 ILE A CA 1
ATOM 2247 C C . ILE A 1 289 ? -0.165 -6.057 -11.553 1.00 89.12 289 ILE A C 1
ATOM 2249 O O . ILE A 1 289 ? 0.884 -5.408 -11.625 1.00 89.12 289 ILE A O 1
ATOM 2253 N N . PHE A 1 290 ? -0.503 -6.774 -10.487 1.00 88.88 290 PHE A N 1
ATOM 2254 C CA . PHE A 1 290 ? 0.443 -7.115 -9.428 1.00 88.88 290 PHE A CA 1
ATOM 2255 C C . PHE A 1 290 ? 0.250 -8.565 -8.985 1.00 88.88 290 PHE A C 1
ATOM 2257 O O . PHE A 1 290 ? -0.851 -9.107 -9.074 1.00 88.88 290 PHE A O 1
ATOM 2264 N N . ALA A 1 291 ? 1.331 -9.190 -8.527 1.00 88.88 291 ALA A N 1
ATOM 2265 C CA . ALA A 1 291 ? 1.287 -10.533 -7.976 1.00 88.88 291 ALA A CA 1
ATOM 2266 C C . ALA A 1 291 ? 0.862 -10.504 -6.500 1.00 88.88 291 ALA A C 1
ATOM 2268 O O . ALA A 1 291 ? 1.234 -9.583 -5.766 1.00 88.88 291 ALA A O 1
ATOM 2269 N N . PHE A 1 292 ? 0.086 -11.496 -6.075 1.00 85.50 292 PHE A N 1
ATOM 2270 C CA . PHE A 1 292 ? -0.502 -11.586 -4.740 1.00 85.50 292 PHE A CA 1
ATOM 2271 C C . PHE A 1 292 ? -0.483 -13.035 -4.230 1.00 85.50 292 PHE A C 1
ATOM 2273 O O . PHE A 1 292 ? -0.585 -13.964 -5.025 1.00 85.50 292 PHE A O 1
ATOM 2280 N N . ASP A 1 293 ? -0.352 -13.215 -2.916 1.00 83.94 293 ASP A N 1
ATOM 2281 C CA . ASP A 1 293 ? -0.457 -14.514 -2.241 1.00 83.94 293 ASP A CA 1
ATOM 2282 C C . ASP A 1 293 ? -1.903 -14.688 -1.756 1.00 83.94 293 ASP A C 1
ATOM 2284 O O . ASP A 1 293 ? -2.254 -14.333 -0.629 1.00 83.94 293 ASP A O 1
ATOM 2288 N N . TYR A 1 294 ? -2.781 -15.123 -2.664 1.00 81.75 294 TYR A N 1
ATOM 2289 C CA . TYR A 1 294 ? -4.218 -15.195 -2.387 1.00 81.75 294 TYR A CA 1
ATOM 2290 C C . TYR A 1 294 ? -4.576 -16.320 -1.408 1.00 81.75 294 TYR A C 1
ATOM 2292 O O . TYR A 1 294 ? -5.504 -16.172 -0.612 1.00 81.75 294 TYR A O 1
ATOM 2300 N N . ASP A 1 295 ? -3.851 -17.437 -1.469 1.00 82.00 295 ASP A N 1
ATOM 2301 C CA . ASP A 1 295 ? -4.120 -18.655 -0.706 1.00 82.00 295 ASP A CA 1
ATOM 2302 C C . ASP A 1 295 ? -3.256 -18.800 0.559 1.00 82.00 295 ASP A C 1
ATOM 2304 O O . ASP A 1 295 ? -3.395 -19.784 1.292 1.00 82.00 295 ASP A O 1
ATOM 2308 N N . HIS A 1 296 ? -2.430 -17.794 0.868 1.00 82.12 296 HIS A N 1
ATOM 2309 C CA . HIS A 1 296 ? -1.520 -17.761 2.014 1.00 82.12 296 HIS A CA 1
ATOM 2310 C C . HIS A 1 296 ? -0.458 -18.872 1.967 1.00 82.12 296 HIS A C 1
ATOM 2312 O O . HIS A 1 296 ? -0.051 -19.400 3.016 1.00 82.12 296 HIS A O 1
ATOM 2318 N N . SER A 1 297 ? -0.021 -19.257 0.770 1.00 83.81 297 SER A N 1
ATOM 2319 C CA . SER A 1 297 ? 1.006 -20.277 0.547 1.00 83.81 297 SER A CA 1
ATOM 2320 C C . SER A 1 297 ? 2.431 -19.761 0.776 1.00 83.81 297 SER A C 1
ATOM 2322 O O . SER A 1 297 ? 3.355 -20.569 0.905 1.00 83.81 297 SER A O 1
ATOM 2324 N N . GLY A 1 298 ? 2.619 -18.441 0.871 1.00 83.06 298 GLY A N 1
ATOM 2325 C CA . GLY A 1 298 ? 3.928 -17.787 0.866 1.00 83.06 298 GLY A CA 1
ATOM 2326 C C . GLY A 1 298 ? 4.472 -17.541 -0.543 1.00 83.06 298 GLY A C 1
ATOM 2327 O O . GLY A 1 298 ? 5.637 -17.176 -0.694 1.00 83.06 298 GLY A O 1
ATOM 2328 N N . LYS A 1 299 ? 3.654 -17.753 -1.580 1.00 86.06 299 LYS A N 1
ATOM 2329 C CA . LYS A 1 299 ? 4.046 -17.639 -2.988 1.00 86.06 299 LYS A CA 1
ATOM 2330 C C . LYS A 1 299 ? 3.232 -16.541 -3.657 1.00 86.06 299 LYS A C 1
ATOM 2332 O O . LYS A 1 299 ? 2.026 -16.448 -3.477 1.00 86.06 299 LYS A O 1
ATOM 2337 N N . LEU A 1 300 ? 3.890 -15.683 -4.436 1.00 86.44 300 LEU A N 1
ATOM 2338 C CA . LEU A 1 300 ? 3.201 -14.661 -5.234 1.00 86.44 300 LEU A CA 1
ATOM 2339 C C . LEU A 1 300 ? 2.876 -15.209 -6.624 1.00 86.44 300 LEU A C 1
ATOM 2341 O O . LEU A 1 300 ? 3.409 -14.743 -7.634 1.00 86.44 300 LEU A O 1
ATOM 2345 N N . ASP A 1 301 ? 2.022 -16.218 -6.656 1.00 85.31 301 ASP A N 1
ATOM 2346 C CA . ASP A 1 301 ? 1.669 -16.992 -7.845 1.00 85.31 301 ASP A CA 1
ATOM 2347 C C . ASP A 1 301 ? 0.244 -16.706 -8.358 1.00 85.31 301 ASP A C 1
ATOM 2349 O O . ASP A 1 301 ? -0.168 -17.222 -9.398 1.00 85.31 301 ASP A O 1
ATOM 2353 N N . HIS A 1 302 ? -0.486 -15.796 -7.705 1.00 85.88 302 HIS A N 1
ATOM 2354 C CA . HIS A 1 302 ? -1.752 -15.262 -8.201 1.00 85.88 302 HIS A CA 1
ATOM 2355 C C . HIS A 1 302 ? -1.572 -13.848 -8.765 1.00 85.88 302 HIS A C 1
ATOM 2357 O O . HIS A 1 302 ? -0.764 -13.061 -8.273 1.00 85.88 302 HIS A O 1
ATOM 2363 N N . LEU A 1 303 ? -2.353 -13.495 -9.791 1.00 87.19 303 LEU A N 1
ATOM 2364 C CA . LEU A 1 303 ? -2.360 -12.154 -10.381 1.00 87.19 303 LEU A CA 1
ATOM 2365 C C . LEU A 1 303 ? -3.635 -11.404 -10.020 1.00 87.19 303 LEU A C 1
ATOM 2367 O O . LEU A 1 303 ? -4.739 -11.825 -10.359 1.00 87.19 303 LEU A O 1
ATOM 2371 N N . ALA A 1 304 ? -3.464 -10.244 -9.398 1.00 84.50 304 ALA A N 1
ATOM 2372 C CA . ALA A 1 304 ? -4.519 -9.265 -9.237 1.00 84.50 304 ALA A CA 1
ATOM 2373 C C . ALA A 1 304 ? -4.478 -8.281 -10.412 1.00 84.50 304 ALA A C 1
ATOM 2375 O O . ALA A 1 304 ? -3.459 -7.636 -10.685 1.00 84.50 304 ALA A O 1
ATOM 2376 N N . LEU A 1 305 ? -5.607 -8.178 -11.107 1.00 81.81 305 LEU A N 1
ATOM 2377 C CA . LEU A 1 305 ? -5.795 -7.331 -12.279 1.00 81.81 305 LEU A CA 1
ATOM 2378 C C . LEU A 1 305 ? -6.731 -6.192 -11.885 1.00 81.81 305 LEU A C 1
ATOM 2380 O O . LEU A 1 305 ? -7.860 -6.433 -11.459 1.00 81.81 305 LEU A O 1
ATOM 2384 N N . LEU A 1 306 ? -6.254 -4.954 -11.982 1.00 73.00 306 LEU A N 1
ATOM 2385 C CA . LEU A 1 306 ? -7.040 -3.763 -11.672 1.00 73.00 306 LEU A CA 1
ATOM 2386 C C . LEU A 1 306 ? -7.573 -3.166 -12.982 1.00 73.00 306 LEU A C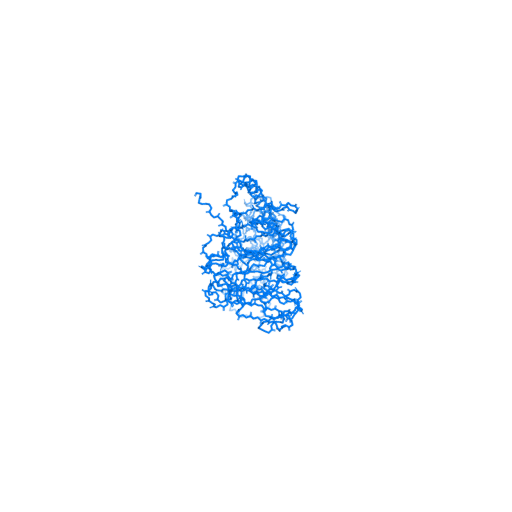 1
ATOM 2388 O O . LEU A 1 306 ? -6.817 -2.449 -13.649 1.00 73.00 306 LEU A O 1
ATOM 2392 N N . PRO A 1 307 ? -8.842 -3.444 -13.356 1.00 61.50 307 PRO A N 1
ATOM 2393 C CA . PRO A 1 307 ? -9.467 -2.825 -14.514 1.00 61.50 307 PRO A CA 1
ATOM 2394 C C . PRO A 1 307 ? -9.570 -1.327 -14.345 1.00 61.50 307 PRO A C 1
ATOM 2396 O O . PRO A 1 307 ? -9.724 -0.805 -13.236 1.00 61.50 307 PRO A O 1
ATOM 2399 N N . SER A 1 308 ? -9.595 -0.633 -15.478 1.00 52.62 308 SER A N 1
ATOM 2400 C CA . SER A 1 308 ? -10.249 0.655 -15.511 1.00 52.62 308 SER A CA 1
ATOM 2401 C C . SER A 1 308 ? -11.665 0.515 -14.973 1.00 52.62 308 SER A C 1
ATOM 2403 O O . SER A 1 308 ? -12.532 -0.103 -15.579 1.00 52.62 308 SER A O 1
ATOM 2405 N N . TRP A 1 309 ? -11.904 1.067 -13.789 1.00 46.84 309 TRP A N 1
ATOM 2406 C CA . TRP A 1 309 ? -13.212 0.993 -13.163 1.00 46.84 309 TRP A CA 1
ATOM 2407 C C . TRP A 1 309 ? -14.259 1.685 -14.050 1.00 46.84 309 TRP A C 1
ATOM 2409 O O . TRP A 1 309 ? -14.368 2.909 -14.079 1.00 46.84 309 TRP A O 1
ATOM 2419 N N . ASN A 1 310 ? -15.048 0.896 -14.772 1.00 40.44 310 ASN A N 1
ATOM 2420 C CA . ASN A 1 310 ? -16.241 1.306 -15.513 1.00 40.44 310 ASN A CA 1
ATOM 2421 C C . ASN A 1 310 ? -17.536 0.947 -14.755 1.00 40.44 310 ASN A C 1
ATOM 2423 O O . ASN A 1 310 ? -18.612 0.891 -15.339 1.00 40.44 310 ASN A O 1
ATOM 2427 N N . GLY A 1 311 ? -17.460 0.796 -13.426 1.00 40.66 311 GLY A N 1
ATOM 2428 C CA . GLY A 1 311 ? -18.634 0.848 -12.545 1.00 40.66 311 GLY A CA 1
ATOM 2429 C C . GLY A 1 311 ? -19.333 -0.475 -12.236 1.00 40.66 311 GLY A C 1
ATOM 2430 O O . GLY A 1 311 ? -20.202 -0.471 -11.370 1.00 40.66 311 GLY A O 1
ATOM 2431 N N . TYR A 1 312 ? -18.949 -1.588 -12.870 1.00 40.69 312 TYR A N 1
ATOM 2432 C CA . TYR A 1 312 ? -19.721 -2.840 -12.809 1.00 40.69 312 TYR A CA 1
ATOM 2433 C C . TYR A 1 312 ? -19.003 -4.052 -12.206 1.00 40.69 312 TYR A C 1
ATOM 2435 O O . TYR A 1 312 ? -19.578 -5.135 -12.203 1.00 40.69 312 TYR A O 1
ATOM 2443 N N . ASN A 1 313 ? -17.792 -3.912 -11.654 1.00 44.81 313 ASN A N 1
ATOM 2444 C CA . ASN A 1 313 ? -17.107 -5.071 -11.079 1.00 44.81 313 ASN A CA 1
ATOM 2445 C C . ASN A 1 313 ? -17.616 -5.379 -9.660 1.00 44.81 313 ASN A C 1
ATOM 2447 O O . ASN A 1 313 ? -17.210 -4.753 -8.677 1.00 44.81 313 ASN A O 1
ATOM 2451 N N . VAL A 1 314 ? -18.549 -6.332 -9.587 1.00 46.50 314 VAL A N 1
ATOM 2452 C CA . VAL A 1 314 ? -19.224 -6.823 -8.374 1.00 46.50 314 VAL A CA 1
ATOM 2453 C C . VAL A 1 314 ? -18.446 -7.906 -7.618 1.00 46.50 314 VAL A C 1
ATOM 2455 O O . VAL A 1 314 ? -18.953 -8.384 -6.602 1.00 46.50 314 VAL A O 1
ATOM 2458 N N . ASP A 1 315 ? -17.175 -8.140 -7.967 1.00 51.91 315 ASP A N 1
ATOM 2459 C CA . ASP A 1 315 ? -16.365 -9.216 -7.370 1.00 51.91 315 ASP A CA 1
ATOM 2460 C C . ASP A 1 315 ? -15.240 -8.752 -6.420 1.00 51.91 315 ASP A C 1
ATOM 2462 O O . ASP A 1 315 ? -14.632 -9.572 -5.741 1.00 51.91 315 ASP A O 1
ATOM 2466 N N . SER A 1 316 ? -14.958 -7.447 -6.293 1.00 57.12 316 SER A N 1
ATOM 2467 C CA . SER A 1 316 ? -13.953 -6.960 -5.323 1.00 57.12 316 SER A CA 1
ATOM 2468 C C . SER A 1 316 ? -14.534 -6.756 -3.910 1.00 57.12 316 SER A C 1
ATOM 2470 O O . SER A 1 316 ? -15.622 -6.199 -3.791 1.00 57.12 316 SER A O 1
ATOM 2472 N N . PRO A 1 317 ? -13.846 -7.128 -2.822 1.00 64.38 317 PRO A N 1
ATOM 2473 C CA . PRO A 1 317 ? -14.335 -6.915 -1.454 1.00 64.38 317 PRO A CA 1
ATOM 2474 C C . PRO A 1 317 ? -14.691 -5.449 -1.153 1.00 64.38 317 PRO A C 1
ATOM 2476 O O . PRO A 1 317 ? -14.034 -4.521 -1.640 1.00 64.38 317 PRO A O 1
ATOM 2479 N N . GLU A 1 318 ? -15.741 -5.214 -0.357 1.00 66.31 318 GLU A N 1
ATOM 2480 C CA . GLU A 1 318 ? -16.309 -3.873 -0.129 1.00 66.31 318 GLU A CA 1
ATOM 2481 C C . GLU A 1 318 ? -15.290 -2.848 0.393 1.00 66.31 318 GLU A C 1
ATOM 2483 O O . GLU A 1 318 ? -15.355 -1.669 0.040 1.00 66.31 318 GLU A O 1
ATOM 2488 N N . GLN A 1 319 ? -14.327 -3.281 1.206 1.00 68.38 319 GLN A N 1
ATOM 2489 C CA . GLN A 1 319 ? -13.279 -2.437 1.780 1.00 68.38 319 GLN A CA 1
ATOM 2490 C C . GLN A 1 319 ? -12.325 -1.920 0.696 1.00 68.38 319 GLN A C 1
ATOM 2492 O O . GLN A 1 319 ? -12.004 -0.730 0.670 1.00 68.38 319 GLN A O 1
ATOM 2497 N N . ILE A 1 320 ? -11.947 -2.784 -0.252 1.00 67.31 320 ILE A N 1
ATOM 2498 C CA . ILE A 1 320 ? -11.129 -2.413 -1.413 1.00 67.31 320 ILE A CA 1
ATOM 2499 C C . ILE A 1 320 ? -11.929 -1.482 -2.331 1.00 67.31 320 ILE A C 1
ATOM 2501 O O . ILE A 1 320 ? -11.409 -0.458 -2.782 1.00 67.31 320 ILE A O 1
ATOM 2505 N N . ARG A 1 321 ? -13.223 -1.765 -2.547 1.00 66.38 321 ARG A N 1
ATOM 2506 C CA . ARG A 1 321 ? -14.109 -0.880 -3.326 1.00 66.38 321 ARG A CA 1
ATOM 2507 C C . ARG A 1 321 ? -14.237 0.506 -2.721 1.00 66.38 321 ARG A C 1
ATOM 2509 O O . ARG A 1 321 ? -14.213 1.486 -3.459 1.00 66.38 321 ARG A O 1
ATOM 2516 N N . ARG A 1 322 ? -14.397 0.603 -1.400 1.00 63.44 322 ARG A N 1
ATOM 2517 C CA . ARG A 1 322 ? -14.522 1.886 -0.695 1.00 63.44 322 ARG A CA 1
ATOM 2518 C C . ARG A 1 322 ? -13.291 2.761 -0.878 1.00 63.44 322 ARG A C 1
ATOM 2520 O O . ARG A 1 322 ? -13.454 3.961 -1.058 1.00 63.44 322 ARG A O 1
ATOM 2527 N N . PHE A 1 323 ? -12.099 2.169 -0.867 1.00 63.78 323 PHE A N 1
ATOM 2528 C CA . PHE A 1 323 ? -10.863 2.900 -1.123 1.00 63.78 323 PHE A CA 1
ATOM 2529 C C . PHE A 1 323 ? -10.759 3.335 -2.593 1.00 63.78 323 PHE A C 1
ATOM 2531 O O . PHE A 1 323 ? -10.597 4.521 -2.870 1.00 63.78 323 PHE A O 1
ATOM 2538 N N . HIS A 1 324 ? -10.916 2.383 -3.523 1.00 57.66 324 HIS A N 1
ATOM 2539 C CA . HIS A 1 324 ? -10.677 2.584 -4.958 1.00 57.66 324 HIS A CA 1
ATOM 2540 C C . HIS A 1 324 ? -11.739 3.446 -5.663 1.00 57.66 324 HIS A C 1
ATOM 2542 O O . HIS A 1 324 ? -11.473 4.049 -6.702 1.00 57.66 324 HIS A O 1
ATOM 2548 N N . ARG A 1 325 ? -12.958 3.543 -5.111 1.00 53.97 325 ARG A N 1
ATOM 2549 C CA . ARG A 1 325 ? -14.037 4.377 -5.670 1.00 53.97 325 ARG A CA 1
ATOM 2550 C C . ARG A 1 325 ? -13.697 5.876 -5.654 1.00 53.97 325 ARG A C 1
ATOM 2552 O O . ARG A 1 325 ? -14.400 6.638 -6.314 1.00 53.97 325 ARG A O 1
ATOM 2559 N N . SER A 1 326 ? -12.649 6.309 -4.947 1.00 57.84 326 SER A N 1
ATOM 2560 C CA . SER A 1 326 ? -12.398 7.739 -4.743 1.00 57.84 326 SER A CA 1
ATOM 2561 C C . SER A 1 326 ? -11.356 8.364 -5.683 1.00 57.84 326 SER A C 1
ATOM 2563 O O . SER A 1 326 ? -11.388 9.585 -5.823 1.00 57.84 326 SER A O 1
ATOM 2565 N N . SER A 1 327 ? -10.463 7.614 -6.363 1.00 74.19 327 SER A N 1
ATOM 2566 C CA . SER A 1 327 ? -9.517 8.239 -7.315 1.00 74.19 327 SER A CA 1
ATOM 2567 C C . SER A 1 327 ? -8.809 7.295 -8.308 1.00 74.19 327 SER A C 1
ATOM 2569 O O . SER A 1 327 ? -8.293 6.252 -7.912 1.00 74.19 327 SER A O 1
ATOM 2571 N N . PRO A 1 328 ? -8.602 7.705 -9.582 1.00 73.69 328 PRO A N 1
ATOM 2572 C CA . PRO A 1 328 ? -7.721 6.991 -10.518 1.00 73.69 328 PRO A CA 1
ATOM 2573 C C . PRO A 1 328 ? -6.230 7.034 -10.127 1.00 73.69 328 PRO A C 1
ATOM 2575 O O . PRO A 1 328 ? -5.407 6.392 -10.779 1.00 73.69 328 PRO A O 1
ATOM 2578 N N . ALA A 1 329 ? -5.858 7.810 -9.103 1.00 80.31 329 ALA A N 1
ATOM 2579 C CA . ALA A 1 329 ? -4.501 7.839 -8.562 1.00 80.31 329 ALA A CA 1
ATOM 2580 C C . ALA A 1 329 ? -4.202 6.667 -7.610 1.00 80.31 329 ALA A C 1
ATOM 2582 O O . ALA A 1 329 ? -3.038 6.478 -7.252 1.00 80.31 329 ALA A O 1
ATOM 2583 N N . ASP A 1 330 ? -5.222 5.906 -7.201 1.00 84.31 330 ASP A N 1
ATOM 2584 C CA . ASP A 1 330 ? -5.092 4.821 -6.230 1.00 84.31 330 ASP A CA 1
ATOM 2585 C C . ASP A 1 330 ? -4.183 3.705 -6.736 1.00 84.31 330 ASP A C 1
ATOM 2587 O O . ASP A 1 330 ? -4.202 3.321 -7.908 1.00 84.31 330 ASP A O 1
ATOM 2591 N N . ARG A 1 331 ? -3.365 3.180 -5.828 1.00 86.00 331 ARG A N 1
ATOM 2592 C CA . ARG A 1 331 ? -2.406 2.116 -6.116 1.00 86.00 331 ARG A CA 1
ATOM 2593 C C . ARG A 1 331 ? -2.424 1.056 -5.043 1.00 86.00 331 ARG A C 1
ATOM 2595 O O . ARG A 1 331 ? -2.736 1.349 -3.893 1.00 86.00 331 ARG A O 1
ATOM 2602 N N . ALA A 1 332 ? -2.043 -0.151 -5.448 1.00 89.19 332 ALA A N 1
ATOM 2603 C CA . ALA A 1 332 ? -2.021 -1.325 -4.600 1.00 89.19 332 ALA A CA 1
ATOM 2604 C C . ALA A 1 332 ? -0.742 -2.142 -4.805 1.00 89.19 332 ALA A C 1
ATOM 2606 O O . ALA A 1 332 ? -0.213 -2.182 -5.918 1.00 89.19 332 ALA A O 1
ATOM 2607 N N . PHE A 1 333 ? -0.274 -2.807 -3.751 1.00 90.88 333 PHE A N 1
ATOM 2608 C CA . PHE A 1 333 ? 0.727 -3.872 -3.835 1.00 90.88 333 PHE A CA 1
ATOM 2609 C C . PHE A 1 333 ? 0.608 -4.835 -2.647 1.00 90.88 333 PHE A C 1
ATOM 2611 O O . PHE A 1 333 ? 0.077 -4.474 -1.595 1.00 90.88 333 PHE A O 1
ATOM 2618 N N . ALA A 1 334 ? 1.113 -6.055 -2.829 1.00 91.88 334 ALA A N 1
ATOM 2619 C CA . ALA A 1 334 ? 1.178 -7.083 -1.795 1.00 91.88 334 ALA A CA 1
ATOM 2620 C C . ALA A 1 334 ? 2.308 -6.799 -0.791 1.00 91.88 334 ALA A C 1
ATOM 2622 O O . ALA A 1 334 ? 3.406 -6.403 -1.193 1.00 91.88 334 ALA A O 1
ATOM 2623 N N . PHE A 1 335 ? 2.065 -7.028 0.496 1.00 93.56 335 PHE A N 1
ATOM 2624 C CA . PHE A 1 335 ? 2.992 -6.723 1.587 1.00 93.56 335 PHE A CA 1
ATOM 2625 C C . PHE A 1 335 ? 2.955 -7.805 2.667 1.00 93.56 335 PHE A C 1
ATOM 2627 O O . PHE A 1 335 ? 1.902 -8.380 2.932 1.00 93.56 335 PHE A O 1
ATOM 2634 N N . ASP A 1 336 ? 4.100 -8.069 3.292 1.00 92.12 336 ASP A N 1
ATOM 2635 C CA . ASP A 1 336 ? 4.213 -8.973 4.440 1.00 92.12 336 ASP A CA 1
ATOM 2636 C C . ASP A 1 336 ? 4.213 -8.147 5.732 1.00 92.12 336 ASP A C 1
ATOM 2638 O O . ASP A 1 336 ? 5.255 -7.815 6.290 1.00 92.12 336 ASP A O 1
ATOM 2642 N N . TYR A 1 337 ? 3.028 -7.727 6.181 1.00 91.94 337 TYR A N 1
ATOM 2643 C CA . TYR A 1 337 ? 2.920 -6.813 7.323 1.00 91.94 337 TYR A CA 1
ATOM 2644 C C . TYR A 1 337 ? 3.415 -7.432 8.636 1.00 91.94 337 TYR A C 1
ATOM 2646 O O . TYR A 1 337 ? 3.881 -6.713 9.518 1.00 91.94 337 TYR A O 1
ATOM 2654 N N . ASN A 1 338 ? 3.278 -8.746 8.796 1.00 90.19 338 ASN A N 1
ATOM 2655 C CA . ASN A 1 338 ? 3.578 -9.460 10.034 1.00 90.19 338 ASN A CA 1
ATOM 2656 C C . ASN A 1 338 ? 4.916 -10.219 9.989 1.00 90.19 338 ASN A C 1
ATOM 2658 O O . ASN A 1 338 ? 5.200 -10.953 10.938 1.00 90.19 338 ASN A O 1
ATOM 2662 N N . SER A 1 339 ? 5.718 -10.034 8.933 1.00 90.31 339 SER A N 1
ATOM 2663 C CA . SER A 1 339 ? 7.000 -10.720 8.721 1.00 90.31 339 SER A CA 1
ATOM 2664 C C . SER A 1 339 ? 6.853 -12.249 8.786 1.00 90.31 339 SER A C 1
ATOM 2666 O O . SER A 1 339 ? 7.652 -12.951 9.406 1.00 90.31 339 SER A O 1
ATOM 2668 N N . SER A 1 340 ? 5.775 -12.779 8.210 1.00 88.81 340 SER A N 1
ATOM 2669 C CA . SER A 1 340 ? 5.463 -14.213 8.221 1.00 88.81 340 SER A CA 1
ATOM 2670 C C . SER A 1 340 ? 6.082 -14.984 7.052 1.00 88.81 340 SER A C 1
ATOM 2672 O O . SER A 1 340 ? 6.025 -16.215 7.034 1.00 88.81 340 SER A O 1
ATOM 2674 N N . GLY A 1 341 ? 6.651 -14.277 6.073 1.00 86.44 341 GLY A N 1
ATOM 2675 C CA . GLY A 1 341 ? 7.029 -14.813 4.767 1.00 86.44 341 GLY A CA 1
ATOM 2676 C C . GLY A 1 341 ? 5.858 -14.872 3.782 1.00 86.44 341 GLY A C 1
ATOM 2677 O O . GLY A 1 341 ? 6.035 -15.334 2.658 1.00 86.44 341 GLY A O 1
ATOM 2678 N N . LYS A 1 342 ? 4.668 -14.408 4.181 1.00 86.75 342 LYS A N 1
ATOM 2679 C CA . LYS A 1 342 ? 3.461 -14.394 3.350 1.00 86.75 342 LYS A CA 1
ATOM 2680 C C . LYS A 1 342 ? 3.089 -12.967 3.010 1.00 86.75 342 LYS A C 1
ATOM 2682 O O . LYS A 1 342 ? 2.976 -12.115 3.885 1.00 86.75 342 LYS A O 1
ATOM 2687 N N . ARG A 1 343 ? 2.870 -12.691 1.728 1.00 85.94 343 ARG A N 1
ATOM 2688 C CA . ARG A 1 343 ? 2.449 -11.358 1.267 1.00 85.94 343 ARG A CA 1
ATOM 2689 C C . ARG A 1 343 ? 0.942 -11.304 1.096 1.00 85.94 343 ARG A C 1
ATOM 2691 O O . ARG A 1 343 ? 0.429 -10.997 0.022 1.00 85.94 343 ARG A O 1
ATOM 2698 N N . ASP A 1 344 ? 0.260 -11.624 2.183 1.00 85.94 344 ASP A N 1
ATOM 2699 C CA . ASP A 1 344 ? -1.192 -11.718 2.275 1.00 85.94 344 ASP A CA 1
ATOM 2700 C C . ASP A 1 344 ? -1.849 -10.419 2.764 1.00 85.94 344 ASP A C 1
ATOM 2702 O O . ASP A 1 344 ? -3.061 -10.354 2.954 1.00 85.94 344 ASP A O 1
ATOM 2706 N N . HIS A 1 345 ? -1.078 -9.345 2.933 1.00 91.25 345 HIS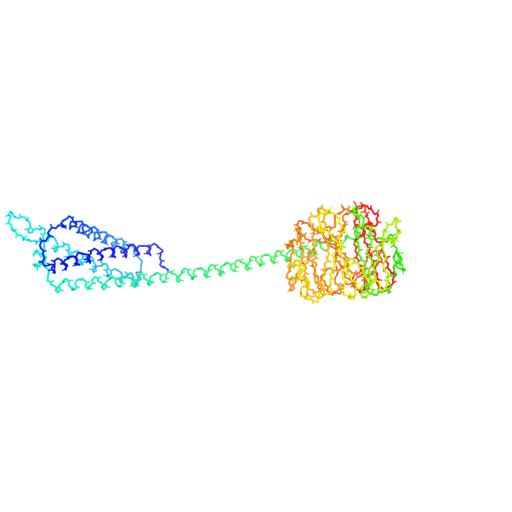 A N 1
ATOM 2707 C CA . HIS A 1 345 ? -1.630 -8.015 3.140 1.00 91.25 345 HIS A CA 1
ATOM 2708 C C . HIS A 1 345 ? -1.594 -7.220 1.836 1.00 91.25 345 HIS A C 1
ATOM 2710 O O . HIS A 1 345 ? -0.691 -7.370 1.012 1.00 91.25 345 HIS A O 1
ATOM 2716 N N . ILE A 1 346 ? -2.564 -6.328 1.655 1.00 90.81 346 ILE A N 1
ATOM 2717 C CA . ILE A 1 346 ? -2.595 -5.372 0.549 1.00 90.81 346 ILE A CA 1
ATOM 2718 C C . ILE A 1 346 ? -2.391 -3.975 1.110 1.00 90.81 346 ILE A C 1
ATOM 2720 O O . ILE A 1 346 ? -3.168 -3.498 1.937 1.00 90.81 346 ILE A O 1
ATOM 2724 N N . VAL A 1 347 ? -1.367 -3.291 0.613 1.00 91.88 347 VAL A N 1
ATOM 2725 C CA . VAL A 1 347 ? -1.196 -1.859 0.836 1.00 91.88 347 VAL A CA 1
ATOM 2726 C C . VAL A 1 347 ? -1.944 -1.123 -0.259 1.00 91.88 347 VAL A C 1
ATOM 2728 O O . VAL A 1 347 ? -1.650 -1.319 -1.434 1.00 91.88 347 VAL A O 1
ATOM 2731 N N . LEU A 1 348 ? -2.877 -0.257 0.121 1.00 89.44 348 LEU A N 1
ATOM 2732 C CA . LEU A 1 348 ? -3.572 0.679 -0.753 1.00 89.44 348 LEU A CA 1
ATOM 2733 C C . LEU A 1 348 ? -3.109 2.091 -0.420 1.00 89.44 348 LEU A C 1
ATOM 2735 O O . LEU A 1 348 ? -3.139 2.492 0.739 1.00 89.44 348 LEU A O 1
ATOM 2739 N N . TYR A 1 349 ? -2.687 2.872 -1.405 1.00 89.81 349 TYR A N 1
ATOM 2740 C CA . TYR A 1 349 ? -2.236 4.238 -1.152 1.00 89.81 349 TYR A CA 1
ATOM 2741 C C . TYR A 1 349 ? -2.615 5.184 -2.283 1.00 89.81 349 TYR A C 1
ATOM 2743 O O . TYR A 1 349 ? -2.716 4.787 -3.447 1.00 89.81 349 TYR A O 1
ATOM 2751 N N . ARG A 1 350 ? -2.795 6.459 -1.927 1.00 88.94 350 ARG A N 1
ATOM 2752 C CA . ARG A 1 350 ? -3.102 7.531 -2.873 1.00 88.94 350 ARG A CA 1
ATOM 2753 C C . ARG A 1 350 ? -2.014 8.603 -2.850 1.00 88.94 350 ARG A C 1
ATOM 2755 O O . ARG A 1 350 ? -1.958 9.400 -1.908 1.00 88.94 350 ARG A O 1
ATOM 2762 N N . PRO A 1 351 ? -1.154 8.648 -3.880 1.00 88.44 351 PRO A N 1
ATOM 2763 C CA . PRO A 1 351 ? -0.184 9.720 -4.067 1.00 88.44 351 PRO A CA 1
ATOM 2764 C C . PRO A 1 351 ? -0.822 11.105 -3.973 1.00 88.44 351 PRO A C 1
ATOM 2766 O O . PRO A 1 351 ? -1.928 11.314 -4.470 1.00 88.44 351 PRO A O 1
ATOM 2769 N N . GLY A 1 352 ? -0.132 12.049 -3.341 1.00 85.12 352 GLY A N 1
ATOM 2770 C CA . GLY A 1 352 ? -0.588 13.435 -3.212 1.00 85.12 352 GLY A CA 1
ATOM 2771 C C . GLY A 1 352 ? -1.461 13.737 -1.990 1.00 85.12 352 GLY A C 1
ATOM 2772 O O . GLY A 1 352 ? -1.604 14.898 -1.622 1.00 85.12 352 GLY A O 1
ATOM 2773 N N . THR A 1 353 ? -2.039 12.725 -1.338 1.00 85.69 353 THR A N 1
ATOM 2774 C CA . THR A 1 353 ? -3.052 12.929 -0.279 1.00 85.69 353 THR A CA 1
ATOM 2775 C C . THR A 1 353 ? -2.615 12.480 1.109 1.00 85.69 353 THR A C 1
ATOM 2777 O O . THR A 1 353 ? -3.309 12.750 2.085 1.00 85.69 353 THR A O 1
ATOM 2780 N N . GLY A 1 354 ? -1.488 11.774 1.227 1.00 83.56 354 GLY A N 1
ATOM 2781 C CA . GLY A 1 354 ? -1.082 11.161 2.493 1.00 83.56 354 GLY A CA 1
ATOM 2782 C C . GLY A 1 354 ? -1.899 9.924 2.891 1.00 83.56 354 GLY A C 1
ATOM 2783 O O . GLY A 1 354 ? -1.624 9.344 3.938 1.00 83.56 354 GLY A O 1
ATOM 2784 N N . THR A 1 355 ? -2.878 9.501 2.089 1.00 87.94 355 THR A N 1
ATOM 2785 C CA . THR A 1 355 ? -3.726 8.342 2.386 1.00 87.94 355 THR A CA 1
ATOM 2786 C C . THR A 1 355 ? -2.995 7.035 2.096 1.00 87.94 355 THR A C 1
ATOM 2788 O O . THR A 1 355 ? -2.491 6.819 0.989 1.00 87.94 355 THR A O 1
ATOM 2791 N N . ILE A 1 356 ? -2.957 6.153 3.095 1.00 89.06 356 ILE A N 1
ATOM 2792 C CA . ILE A 1 356 ? -2.407 4.798 2.995 1.00 89.06 356 ILE A CA 1
ATOM 2793 C C . ILE A 1 356 ? -3.107 3.858 3.975 1.00 89.06 356 ILE A C 1
ATOM 2795 O O . ILE A 1 356 ? -3.277 4.173 5.155 1.00 89.06 356 ILE A O 1
ATOM 2799 N N . TRP A 1 357 ? -3.567 2.728 3.455 1.00 90.50 357 TRP A N 1
ATOM 2800 C CA . TRP A 1 357 ? -4.254 1.659 4.163 1.00 90.50 357 TRP A CA 1
ATOM 2801 C C . TRP A 1 357 ? -3.462 0.372 3.964 1.00 90.50 357 TRP A C 1
ATOM 2803 O O . TRP A 1 357 ? -2.953 0.116 2.878 1.00 90.50 357 TRP A O 1
ATOM 2813 N N . ILE A 1 358 ? -3.368 -0.443 5.003 1.00 91.44 358 ILE A N 1
ATOM 2814 C CA . ILE A 1 358 ? -2.840 -1.799 4.943 1.00 91.44 358 ILE A CA 1
ATOM 2815 C C . ILE A 1 358 ? -3.973 -2.704 5.387 1.00 91.44 358 ILE A C 1
ATOM 2817 O O . ILE A 1 358 ? -4.456 -2.590 6.516 1.00 91.44 358 ILE A O 1
ATOM 2821 N N . LEU A 1 359 ? -4.421 -3.551 4.472 1.00 90.88 359 LEU A N 1
ATOM 2822 C CA . LEU A 1 359 ? -5.516 -4.478 4.681 1.00 90.88 359 LEU A CA 1
ATOM 2823 C C . LEU A 1 359 ? -4.953 -5.888 4.806 1.00 90.88 359 LEU A C 1
ATOM 2825 O O . LEU A 1 359 ? -4.239 -6.334 3.913 1.00 90.88 359 LEU A O 1
ATOM 2829 N N . GLN A 1 360 ? -5.288 -6.591 5.878 1.00 90.25 360 GLN A N 1
ATOM 2830 C CA . GLN A 1 360 ? -5.074 -8.027 5.972 1.00 90.25 360 GLN A CA 1
ATOM 2831 C C . GLN A 1 360 ? -6.123 -8.747 5.126 1.00 90.25 360 GLN A C 1
ATOM 2833 O O . GLN A 1 360 ? -7.311 -8.445 5.259 1.00 90.25 360 GLN A O 1
ATOM 2838 N N . ASN A 1 361 ? -5.686 -9.683 4.284 1.00 84.31 361 ASN A N 1
ATOM 2839 C CA . ASN A 1 361 ? -6.557 -10.684 3.679 1.00 84.31 361 ASN A CA 1
ATOM 2840 C C . ASN A 1 361 ? -6.781 -11.823 4.680 1.00 84.31 361 ASN A C 1
ATOM 2842 O O . ASN A 1 361 ? -5.832 -12.304 5.294 1.00 84.31 361 ASN A O 1
ATOM 2846 N N . ASP A 1 362 ? -8.013 -12.280 4.815 1.00 83.62 362 ASP A N 1
ATOM 2847 C CA . ASP A 1 362 ? -8.366 -13.554 5.426 1.00 83.62 362 ASP A CA 1
ATOM 2848 C C . ASP A 1 362 ? -9.286 -14.287 4.450 1.00 83.62 362 ASP A C 1
ATOM 2850 O O . ASP A 1 362 ? -10.501 -14.093 4.435 1.00 83.62 362 ASP A O 1
ATOM 2854 N N . ARG A 1 363 ? -8.681 -15.074 3.549 1.00 80.25 363 ARG A N 1
ATOM 2855 C CA . ARG A 1 363 ? -9.397 -15.906 2.562 1.00 80.25 363 ARG A CA 1
ATOM 2856 C C . ARG A 1 363 ? -10.430 -15.143 1.715 1.00 80.25 363 ARG A C 1
ATOM 2858 O O . ARG A 1 363 ? -11.491 -15.675 1.392 1.00 80.25 363 ARG A O 1
ATOM 2865 N N . GLY A 1 364 ? -10.110 -13.910 1.331 1.00 74.44 364 GLY A N 1
ATOM 2866 C CA . GLY A 1 364 ? -10.956 -13.032 0.521 1.00 74.44 364 GLY A CA 1
ATOM 2867 C C . GLY A 1 364 ? -11.703 -11.964 1.323 1.00 74.44 364 GLY A C 1
ATOM 2868 O O . GLY A 1 364 ? -12.227 -11.023 0.723 1.00 74.44 364 GLY A O 1
ATOM 2869 N N . GLU A 1 365 ? -11.722 -12.046 2.657 1.00 79.25 365 GLU A N 1
ATOM 2870 C CA . GLU A 1 365 ? -12.207 -10.967 3.518 1.00 79.25 365 GLU A CA 1
ATOM 2871 C C . GLU A 1 365 ? -11.068 -10.007 3.874 1.00 79.25 365 GLU A C 1
ATOM 2873 O O . GLU A 1 365 ? -10.018 -10.419 4.355 1.00 79.25 365 GLU A O 1
ATOM 2878 N N . PHE A 1 366 ? -11.265 -8.705 3.646 1.00 83.69 366 PHE A N 1
ATOM 2879 C CA . PHE A 1 366 ? -10.230 -7.699 3.887 1.00 83.69 366 PHE A CA 1
ATOM 2880 C C . PHE A 1 366 ? -10.570 -6.822 5.084 1.00 83.69 366 PHE A C 1
ATOM 2882 O O . PHE A 1 366 ? -11.623 -6.182 5.118 1.00 83.69 366 PHE A O 1
ATOM 2889 N N . SER A 1 367 ? -9.64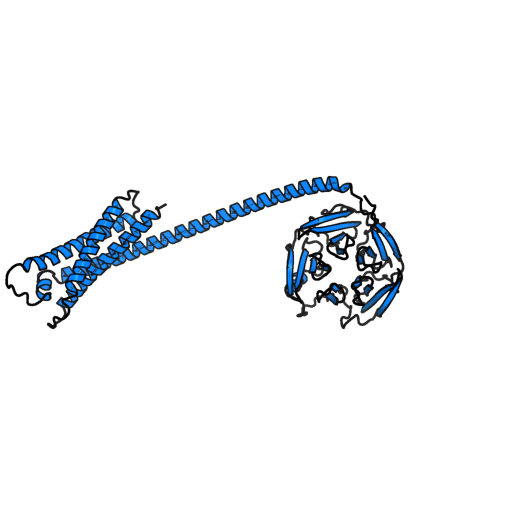2 -6.722 6.035 1.00 83.44 367 SER A N 1
ATOM 2890 C CA . SER A 1 367 ? -9.795 -5.882 7.226 1.00 83.44 367 SER A CA 1
ATOM 2891 C C . SER A 1 367 ? -8.604 -4.931 7.402 1.00 83.44 367 SER A C 1
ATOM 2893 O O . SER A 1 367 ? -7.475 -5.310 7.097 1.00 83.44 367 SER A O 1
ATOM 2895 N N . PRO A 1 368 ? -8.812 -3.674 7.838 1.00 86.19 368 PRO A N 1
ATOM 2896 C CA . PRO A 1 368 ? -7.719 -2.721 7.994 1.00 86.19 368 PRO A CA 1
ATOM 2897 C C . PRO A 1 368 ? -6.867 -3.019 9.232 1.00 86.19 368 PRO A C 1
ATOM 2899 O O . PRO A 1 368 ? -7.342 -2.911 10.360 1.00 86.19 368 PRO A O 1
ATOM 2902 N N . THR A 1 369 ? -5.580 -3.284 9.015 1.00 88.94 369 THR A N 1
ATOM 2903 C CA . THR A 1 369 ? -4.558 -3.408 10.070 1.00 88.94 369 THR A CA 1
ATOM 2904 C C . THR A 1 369 ? -3.895 -2.062 10.362 1.00 88.94 369 THR A C 1
ATOM 2906 O O . THR A 1 369 ? -3.532 -1.761 11.496 1.00 88.94 369 THR A O 1
ATOM 2909 N N . TYR A 1 370 ? -3.779 -1.215 9.336 1.00 85.94 370 TYR A N 1
ATOM 2910 C CA . TYR A 1 370 ? -3.337 0.174 9.433 1.00 85.94 370 TYR A CA 1
ATOM 2911 C C . TYR A 1 370 ? -4.167 1.020 8.469 1.00 85.94 370 TYR A C 1
ATOM 2913 O O . TYR A 1 370 ? -4.412 0.598 7.343 1.00 85.94 370 TYR A O 1
ATOM 2921 N N . HIS A 1 371 ? -4.603 2.213 8.866 1.00 83.56 371 HIS A N 1
ATOM 2922 C CA . HIS A 1 371 ? -5.275 3.125 7.942 1.00 83.56 371 HIS A CA 1
ATOM 2923 C C . HIS A 1 371 ? -5.137 4.580 8.381 1.00 83.56 371 HIS A C 1
ATOM 2925 O O . HIS A 1 371 ? -5.119 4.899 9.570 1.00 83.56 371 HIS A O 1
ATOM 2931 N N . THR A 1 372 ? -5.079 5.472 7.399 1.00 81.00 372 THR A N 1
ATOM 2932 C CA . THR A 1 372 ? -5.182 6.921 7.587 1.00 81.00 372 THR A CA 1
ATOM 2933 C C . THR A 1 372 ? -6.342 7.481 6.768 1.00 81.00 372 THR A C 1
ATOM 2935 O O . THR A 1 372 ? -6.805 6.849 5.820 1.00 81.00 372 THR A O 1
ATOM 2938 N N . GLY A 1 373 ? -6.862 8.647 7.159 1.00 72.62 373 GLY A N 1
ATOM 2939 C CA . GLY A 1 373 ? -7.977 9.295 6.460 1.00 72.62 373 GLY A CA 1
ATOM 2940 C C . GLY A 1 373 ? -7.648 9.733 5.027 1.00 72.62 373 GLY A C 1
ATOM 2941 O O . GLY A 1 373 ? -6.563 9.485 4.501 1.00 72.62 373 GLY A O 1
ATOM 2942 N N . ASP A 1 374 ? -8.603 10.417 4.404 1.00 72.56 374 ASP A N 1
ATOM 2943 C CA . ASP A 1 374 ? -8.485 11.033 3.080 1.00 72.56 374 ASP A CA 1
ATOM 2944 C C . ASP A 1 374 ? -8.894 12.514 3.182 1.00 72.56 374 ASP A C 1
ATOM 2946 O O . ASP A 1 374 ? -10.092 12.804 3.229 1.00 72.56 374 ASP A O 1
ATOM 2950 N N . PRO A 1 375 ? -7.936 13.457 3.326 1.00 78.56 375 PRO A N 1
ATOM 2951 C CA . PRO A 1 375 ? -6.478 13.270 3.314 1.00 78.56 375 PRO A CA 1
ATOM 2952 C C . PRO A 1 375 ? -5.924 12.600 4.586 1.00 78.56 375 PRO A C 1
ATOM 2954 O O . PRO A 1 375 ? -6.504 12.684 5.671 1.00 78.56 375 PRO A O 1
ATOM 2957 N N . GLY A 1 376 ? -4.774 11.939 4.445 1.00 78.25 376 GLY A N 1
ATOM 2958 C CA . GLY A 1 376 ? -4.090 11.199 5.508 1.00 78.25 376 GLY A CA 1
ATOM 2959 C C . GLY A 1 376 ? -2.774 11.848 5.947 1.00 78.25 376 GLY A C 1
ATOM 2960 O O . GLY A 1 376 ? -2.254 12.760 5.308 1.00 78.25 376 GLY A O 1
ATOM 2961 N N . ASN A 1 377 ? -2.197 11.346 7.041 1.00 80.12 377 ASN A N 1
ATOM 2962 C CA . ASN A 1 377 ? -0.916 11.829 7.575 1.00 80.12 377 ASN A CA 1
ATOM 2963 C C . ASN A 1 377 ? 0.299 11.036 7.056 1.00 80.12 377 ASN A C 1
ATOM 2965 O O . ASN A 1 377 ? 1.402 11.216 7.563 1.00 80.12 377 ASN A O 1
ATOM 2969 N N . GLY A 1 378 ? 0.122 10.170 6.056 1.00 83.62 378 GLY A N 1
ATOM 2970 C CA . GLY A 1 378 ? 1.178 9.283 5.576 1.00 83.62 378 GLY A CA 1
ATOM 2971 C C . GLY A 1 378 ? 1.464 8.125 6.535 1.00 83.62 378 GLY A C 1
ATOM 2972 O O . GLY A 1 378 ? 0.581 7.711 7.282 1.00 83.62 378 GLY A O 1
ATOM 2973 N N . ILE A 1 379 ? 2.685 7.587 6.496 1.00 83.75 379 ILE A N 1
ATOM 2974 C CA . ILE A 1 379 ? 3.115 6.446 7.322 1.00 83.75 379 ILE A CA 1
ATOM 2975 C C . ILE A 1 379 ? 4.569 6.618 7.765 1.00 83.75 379 ILE A C 1
ATOM 2977 O O . ILE A 1 379 ? 5.400 7.082 6.992 1.00 83.75 379 ILE A O 1
ATOM 2981 N N . GLY A 1 380 ? 4.885 6.287 9.021 1.00 73.31 380 GLY A N 1
ATOM 2982 C CA . GLY A 1 380 ? 6.256 6.337 9.554 1.00 73.31 380 GLY A CA 1
ATOM 2983 C C . GLY A 1 380 ? 6.969 7.687 9.400 1.00 73.31 380 GLY A C 1
ATOM 2984 O O . GLY A 1 380 ? 8.174 7.723 9.181 1.00 73.31 380 GLY A O 1
ATOM 2985 N N . GLY A 1 381 ? 6.228 8.800 9.452 1.00 70.75 381 GLY A N 1
ATOM 2986 C CA . GLY A 1 381 ? 6.759 10.151 9.221 1.00 70.75 381 GLY A CA 1
ATOM 2987 C C . GLY A 1 381 ? 6.966 10.521 7.745 1.00 70.75 381 GLY A C 1
ATOM 2988 O O . GLY A 1 381 ? 7.304 11.667 7.450 1.00 70.75 381 GLY A O 1
ATOM 2989 N N . TYR A 1 382 ? 6.732 9.596 6.811 1.00 71.00 382 TYR A N 1
ATOM 2990 C CA . TYR A 1 382 ? 6.702 9.874 5.381 1.00 71.00 382 TYR A CA 1
ATOM 2991 C C . TYR A 1 382 ? 5.325 10.390 4.957 1.00 71.00 382 TYR A C 1
ATOM 2993 O O . TYR A 1 382 ? 4.325 9.674 5.025 1.00 71.00 382 TYR A O 1
ATOM 3001 N N . PHE A 1 383 ? 5.281 11.630 4.472 1.00 69.69 383 PHE A N 1
ATOM 3002 C CA . PHE A 1 383 ? 4.069 12.253 3.953 1.00 69.69 383 PHE A CA 1
ATOM 3003 C C . PHE A 1 383 ? 3.991 12.065 2.436 1.00 69.69 383 PHE A C 1
ATOM 3005 O O . PHE A 1 383 ? 4.736 12.696 1.688 1.00 69.69 383 PHE A O 1
ATOM 3012 N N . ASN A 1 384 ? 3.053 11.228 1.996 1.00 70.88 384 ASN A N 1
ATOM 3013 C CA . ASN A 1 384 ? 2.749 10.938 0.593 1.00 70.88 384 ASN A CA 1
ATOM 3014 C C . ASN A 1 384 ? 2.008 12.118 -0.085 1.00 70.88 384 ASN A C 1
ATOM 3016 O O . ASN A 1 384 ? 0.851 11.995 -0.492 1.00 70.88 384 ASN A O 1
ATOM 3020 N N . LYS A 1 385 ? 2.632 13.302 -0.076 1.00 74.31 385 LYS A N 1
ATOM 3021 C CA . LYS A 1 385 ? 2.056 14.594 -0.491 1.00 74.31 385 LYS A CA 1
ATOM 3022 C C . LYS A 1 385 ? 2.324 14.947 -1.949 1.00 74.31 385 LYS A C 1
ATOM 3024 O O . LYS A 1 385 ? 1.684 15.860 -2.455 1.00 74.31 385 LYS A O 1
ATOM 3029 N N . SER A 1 386 ? 3.211 14.231 -2.638 1.00 84.31 386 SER A N 1
ATOM 3030 C CA . SER A 1 386 ? 3.431 14.440 -4.067 1.00 84.31 386 SER A CA 1
ATOM 3031 C C . SER A 1 386 ? 2.633 13.421 -4.888 1.00 84.31 386 SER A C 1
ATOM 3033 O O . SER A 1 386 ? 2.651 12.230 -4.575 1.00 84.31 386 SER A O 1
ATOM 3035 N N . PRO A 1 387 ? 1.974 13.821 -5.990 1.00 87.44 387 PRO A N 1
ATOM 3036 C CA . PRO A 1 387 ? 1.367 12.868 -6.926 1.00 87.44 387 PRO A CA 1
ATOM 3037 C C . PRO A 1 387 ? 2.410 11.956 -7.609 1.00 87.44 387 PRO A C 1
ATOM 3039 O O . PRO A 1 387 ? 2.083 10.889 -8.151 1.00 87.44 387 PRO A O 1
ATOM 3042 N N . ASP A 1 388 ? 3.686 12.350 -7.574 1.00 88.19 388 ASP A N 1
ATOM 3043 C CA . ASP A 1 388 ? 4.792 11.549 -8.084 1.00 88.19 388 ASP A CA 1
ATOM 3044 C C . ASP A 1 388 ? 5.253 10.473 -7.099 1.00 88.19 388 ASP A C 1
ATOM 3046 O O . ASP A 1 388 ? 5.902 9.531 -7.533 1.00 88.19 388 ASP A O 1
ATOM 3050 N N . ASP A 1 389 ? 4.830 10.493 -5.836 1.00 89.69 389 ASP A N 1
ATOM 3051 C CA . ASP A 1 389 ? 5.211 9.473 -4.857 1.00 89.69 389 ASP A CA 1
ATOM 3052 C C . ASP A 1 389 ? 4.791 8.059 -5.313 1.00 89.69 389 ASP A C 1
ATOM 3054 O O . ASP A 1 389 ? 3.726 7.824 -5.912 1.00 89.69 389 ASP A O 1
ATOM 3058 N N . ARG A 1 390 ? 5.680 7.093 -5.096 1.00 91.88 390 ARG A N 1
ATOM 3059 C CA . ARG A 1 390 ? 5.548 5.676 -5.454 1.00 91.88 390 ARG A CA 1
ATOM 3060 C C . ARG A 1 390 ? 5.975 4.831 -4.253 1.00 91.88 390 ARG A C 1
ATOM 3062 O O . ARG A 1 390 ? 6.798 5.282 -3.463 1.00 91.88 390 ARG A O 1
ATOM 3069 N N . ALA A 1 391 ? 5.429 3.624 -4.124 1.00 94.06 391 ALA A N 1
ATOM 3070 C CA . ALA A 1 391 ? 5.746 2.733 -3.018 1.00 94.06 391 ALA A CA 1
ATOM 3071 C C . ALA A 1 391 ? 5.736 1.265 -3.449 1.00 94.06 391 ALA A C 1
ATOM 3073 O O . ALA A 1 391 ? 5.017 0.911 -4.386 1.00 94.06 391 ALA A O 1
ATOM 3074 N N . PHE A 1 392 ? 6.528 0.436 -2.771 1.00 94.69 392 PHE A N 1
ATOM 3075 C CA . PHE A 1 392 ? 6.544 -1.017 -2.947 1.00 94.69 392 PHE A CA 1
ATOM 3076 C C . PHE A 1 392 ? 7.045 -1.735 -1.683 1.00 94.69 392 PHE A C 1
ATOM 3078 O O . PHE A 1 392 ? 7.673 -1.125 -0.816 1.00 94.69 392 PHE A O 1
ATOM 3085 N N . ALA A 1 393 ? 6.767 -3.037 -1.596 1.00 94.50 393 ALA A N 1
ATOM 3086 C CA . ALA A 1 393 ? 7.267 -3.927 -0.550 1.00 94.50 393 ALA A CA 1
ATOM 3087 C C . ALA A 1 393 ? 8.676 -4.439 -0.880 1.00 94.50 393 ALA A C 1
ATOM 3089 O O . ALA A 1 393 ? 8.935 -4.844 -2.017 1.00 94.50 393 ALA A O 1
ATOM 3090 N N . PHE A 1 394 ? 9.572 -4.471 0.104 1.00 94.38 394 PHE A N 1
ATOM 3091 C CA . PHE A 1 394 ? 10.966 -4.865 -0.092 1.00 94.38 394 PHE A CA 1
ATOM 3092 C C . PHE A 1 394 ? 11.498 -5.708 1.067 1.00 94.38 394 PHE A C 1
ATOM 3094 O O . PHE A 1 394 ? 11.107 -5.505 2.213 1.00 94.38 394 PHE A O 1
ATOM 3101 N N . ASP A 1 395 ? 12.412 -6.631 0.769 1.00 91.88 395 ASP A N 1
ATOM 3102 C CA . ASP A 1 395 ? 13.180 -7.360 1.779 1.00 91.88 395 ASP A CA 1
ATOM 3103 C C . ASP A 1 395 ? 14.531 -6.668 1.976 1.00 91.88 395 ASP A C 1
ATOM 3105 O O . ASP A 1 395 ? 15.557 -7.060 1.418 1.00 91.88 395 ASP A O 1
ATOM 3109 N N . PHE A 1 396 ? 14.534 -5.581 2.748 1.00 90.19 396 PHE A N 1
ATOM 3110 C CA . PHE A 1 396 ? 15.770 -4.845 3.012 1.00 90.19 396 PHE A CA 1
ATOM 3111 C C . PHE A 1 396 ? 16.747 -5.658 3.871 1.00 90.19 396 PHE A C 1
ATOM 3113 O O . PHE A 1 396 ? 17.960 -5.467 3.788 1.00 90.19 396 PHE A O 1
ATOM 3120 N N . SER A 1 397 ? 16.251 -6.555 4.719 1.00 87.19 397 SER A N 1
ATOM 3121 C CA . SER A 1 397 ? 17.096 -7.335 5.626 1.00 87.19 397 SER A CA 1
ATOM 3122 C C . SER A 1 397 ? 17.781 -8.528 4.945 1.00 87.19 397 SER A C 1
ATOM 3124 O O . SER A 1 397 ? 18.841 -8.958 5.400 1.00 87.19 397 SER A O 1
ATOM 3126 N N . GLY A 1 398 ? 17.229 -9.022 3.834 1.00 86.38 398 GLY A N 1
ATOM 3127 C CA . GLY A 1 398 ? 17.641 -10.272 3.200 1.00 86.38 398 GLY A CA 1
ATOM 3128 C C . GLY A 1 398 ? 17.146 -11.507 3.962 1.00 86.38 398 GLY A C 1
ATOM 3129 O O . GLY A 1 398 ? 17.840 -12.531 3.979 1.00 86.38 398 GLY A O 1
ATOM 3130 N N . SER A 1 399 ? 15.995 -11.408 4.632 1.00 87.56 399 SER A N 1
ATOM 3131 C CA . SER A 1 399 ? 15.383 -12.480 5.430 1.00 87.56 399 SER A CA 1
ATOM 3132 C C . SER A 1 399 ? 14.475 -13.407 4.616 1.00 87.56 399 SER A C 1
ATOM 3134 O O . SER A 1 399 ? 14.138 -14.492 5.084 1.00 87.56 399 SER A O 1
ATOM 3136 N N . GLY A 1 400 ? 14.082 -12.997 3.408 1.00 86.31 400 GLY A N 1
ATOM 3137 C CA . GLY A 1 400 ? 12.997 -13.591 2.623 1.00 86.31 400 GLY A CA 1
ATOM 3138 C C . GLY A 1 400 ? 11.640 -12.920 2.849 1.00 86.31 400 GLY A C 1
ATOM 3139 O O . GLY A 1 400 ? 10.692 -13.206 2.121 1.00 86.31 400 GLY A O 1
ATOM 3140 N N . MET A 1 401 ? 11.536 -11.997 3.808 1.00 89.88 401 MET A N 1
ATOM 3141 C CA . MET A 1 401 ? 10.290 -11.310 4.161 1.00 89.88 401 MET A CA 1
ATOM 3142 C C . MET A 1 401 ? 10.285 -9.918 3.533 1.00 89.88 401 MET A C 1
ATOM 3144 O O . MET A 1 401 ? 11.179 -9.114 3.779 1.00 89.88 401 MET A O 1
ATOM 3148 N N . ALA A 1 402 ? 9.280 -9.607 2.711 1.00 90.88 402 ALA A N 1
ATOM 3149 C CA . ALA A 1 402 ? 9.128 -8.259 2.155 1.00 90.88 402 ALA A CA 1
ATOM 3150 C C . ALA A 1 402 ? 8.258 -7.390 3.062 1.00 90.88 402 ALA A C 1
ATOM 3152 O O . ALA A 1 402 ? 7.154 -6.977 2.698 1.00 90.88 402 ALA A O 1
ATOM 3153 N N . ASP A 1 403 ? 8.784 -7.163 4.257 1.00 91.19 403 ASP A N 1
ATOM 3154 C CA . ASP A 1 403 ? 8.162 -6.472 5.384 1.00 91.19 403 ASP A CA 1
ATOM 3155 C C . ASP A 1 403 ? 8.653 -5.021 5.545 1.00 91.19 403 ASP A C 1
ATOM 3157 O O . ASP A 1 403 ? 8.227 -4.299 6.451 1.00 91.19 403 ASP A O 1
ATOM 3161 N N . HIS A 1 404 ? 9.501 -4.551 4.626 1.00 93.31 404 HIS A N 1
ATOM 3162 C CA . HIS A 1 404 ? 9.899 -3.152 4.542 1.00 93.31 404 HIS A CA 1
ATOM 3163 C C . HIS A 1 404 ? 9.077 -2.418 3.486 1.00 93.31 404 HIS A C 1
ATOM 3165 O O . HIS A 1 404 ? 8.805 -2.937 2.400 1.00 93.31 404 HIS A O 1
ATOM 3171 N N . LEU A 1 405 ? 8.713 -1.172 3.785 1.00 94.38 405 LEU A N 1
ATOM 3172 C CA . LEU A 1 405 ? 8.079 -0.277 2.824 1.00 94.38 405 LEU A CA 1
ATOM 3173 C C . LEU A 1 405 ? 9.128 0.638 2.218 1.00 94.38 405 LEU A C 1
ATOM 3175 O O . LEU A 1 405 ? 9.797 1.384 2.929 1.00 94.38 405 LEU A O 1
ATOM 3179 N N . VAL A 1 406 ? 9.233 0.627 0.897 1.00 93.62 406 VAL A N 1
ATOM 3180 C CA . VAL A 1 406 ? 10.059 1.586 0.171 1.00 93.62 406 VAL A CA 1
ATOM 3181 C C . VAL A 1 406 ? 9.154 2.632 -0.441 1.00 93.62 406 VAL A C 1
ATOM 3183 O O . VAL A 1 406 ? 8.205 2.289 -1.142 1.00 93.62 406 VAL A O 1
ATOM 3186 N N . PHE A 1 407 ? 9.474 3.899 -0.215 1.00 91.94 407 PHE A N 1
ATOM 3187 C CA . PHE A 1 407 ? 8.889 5.031 -0.917 1.00 91.94 407 PHE A CA 1
ATOM 3188 C C . PHE A 1 407 ? 9.943 5.654 -1.816 1.00 91.94 407 PHE A C 1
ATOM 3190 O O . PHE A 1 407 ? 11.090 5.815 -1.416 1.00 91.94 407 PHE A O 1
ATOM 3197 N N . PHE A 1 408 ? 9.568 6.040 -3.025 1.00 91.19 408 PHE A N 1
ATOM 3198 C CA . PHE A 1 408 ? 10.449 6.793 -3.907 1.00 91.19 408 PHE A CA 1
ATOM 3199 C C . PHE A 1 408 ? 9.657 7.842 -4.669 1.00 91.19 408 PHE A C 1
ATOM 3201 O O . PHE A 1 408 ? 8.458 7.682 -4.916 1.00 91.19 408 PHE A O 1
ATOM 3208 N N . ARG A 1 409 ? 10.334 8.921 -5.049 1.00 90.25 409 ARG A N 1
ATOM 3209 C CA . ARG A 1 409 ? 9.737 9.998 -5.834 1.00 90.25 409 ARG A CA 1
ATOM 3210 C C . ARG A 1 409 ? 10.572 10.219 -7.095 1.00 90.25 409 ARG A C 1
ATOM 3212 O O . ARG A 1 409 ? 11.674 10.767 -7.029 1.00 90.25 409 ARG A O 1
ATOM 3219 N N . PRO A 1 410 ? 10.058 9.779 -8.254 1.00 89.19 410 PRO A N 1
ATOM 3220 C CA . PRO A 1 410 ? 10.589 10.166 -9.548 1.00 89.19 410 PRO A CA 1
ATOM 3221 C C . PRO A 1 410 ? 10.603 11.694 -9.700 1.00 89.19 410 PRO A C 1
ATOM 3223 O O . PRO A 1 410 ? 9.773 12.383 -9.111 1.00 89.19 410 PRO A O 1
ATOM 3226 N N . ARG A 1 411 ? 11.509 12.220 -10.528 1.00 87.62 411 ARG A N 1
ATOM 3227 C CA . ARG A 1 411 ? 11.817 13.657 -10.721 1.00 87.62 411 ARG A CA 1
ATOM 3228 C C . ARG A 1 411 ? 12.604 14.319 -9.599 1.00 87.62 411 ARG A C 1
ATOM 3230 O O . ARG A 1 411 ? 13.417 15.181 -9.908 1.00 87.62 411 ARG A O 1
ATOM 3237 N N . SER A 1 412 ? 12.383 13.949 -8.340 1.00 85.00 412 SER A N 1
ATOM 3238 C CA . SER A 1 412 ? 13.192 14.479 -7.236 1.00 85.00 412 SER A CA 1
ATOM 3239 C C . SER A 1 412 ? 14.401 13.616 -6.923 1.00 85.00 412 SER A C 1
ATOM 3241 O O . SER A 1 412 ? 15.291 14.103 -6.250 1.00 85.00 412 SER A O 1
ATOM 3243 N N . GLY A 1 413 ? 14.458 12.361 -7.374 1.00 85.69 413 GLY A N 1
ATOM 3244 C CA . GLY A 1 413 ? 15.620 11.509 -7.129 1.00 85.69 413 GLY A CA 1
ATOM 3245 C C . GLY A 1 413 ? 15.695 10.932 -5.713 1.00 85.69 413 GLY A C 1
ATOM 3246 O O . GLY A 1 413 ? 16.763 10.529 -5.266 1.00 85.69 413 GLY A O 1
ATOM 3247 N N . THR A 1 414 ? 14.585 10.920 -4.975 1.00 85.31 414 THR A N 1
ATOM 3248 C CA . THR A 1 414 ? 14.573 10.573 -3.546 1.00 85.31 414 THR A CA 1
ATOM 3249 C C . THR A 1 414 ? 14.022 9.170 -3.301 1.00 85.31 414 THR A C 1
ATOM 3251 O O . THR A 1 414 ? 13.052 8.762 -3.952 1.00 85.31 414 THR A O 1
ATOM 3254 N N . LEU A 1 415 ? 14.591 8.454 -2.329 1.00 88.25 415 LEU A N 1
ATOM 3255 C CA . LEU A 1 415 ? 14.182 7.102 -1.940 1.00 88.25 415 LEU A CA 1
ATOM 3256 C C . LEU A 1 415 ? 14.297 6.917 -0.425 1.00 88.25 415 LEU A C 1
ATOM 3258 O O . LEU A 1 415 ? 15.279 7.312 0.193 1.00 88.25 415 LEU A O 1
ATOM 3262 N N . TRP A 1 416 ? 13.299 6.276 0.169 1.00 87.12 416 TRP A N 1
ATOM 3263 C CA . TRP A 1 416 ? 13.191 6.049 1.604 1.00 87.12 416 TRP A CA 1
ATOM 3264 C C . TRP A 1 416 ? 12.774 4.617 1.880 1.00 87.12 416 TRP A C 1
ATOM 3266 O O . TRP A 1 416 ? 11.916 4.083 1.183 1.00 87.12 416 TRP A O 1
ATOM 3276 N N . ILE A 1 417 ? 13.343 4.014 2.919 1.00 89.62 417 ILE A N 1
ATOM 3277 C CA . ILE A 1 417 ? 12.999 2.657 3.352 1.00 89.62 417 ILE A CA 1
ATOM 3278 C C . ILE A 1 417 ? 12.560 2.722 4.805 1.00 89.62 417 ILE A C 1
ATOM 3280 O O . ILE A 1 417 ? 13.269 3.275 5.650 1.00 89.62 417 ILE A O 1
ATOM 3284 N N . LEU A 1 418 ? 11.382 2.175 5.076 1.00 90.50 418 LEU A N 1
ATOM 3285 C CA . LEU A 1 418 ? 10.778 2.094 6.392 1.00 90.50 418 LEU A CA 1
ATOM 3286 C C . LEU A 1 418 ? 10.742 0.628 6.827 1.00 90.50 418 LEU A C 1
ATOM 3288 O O . LEU A 1 418 ? 10.258 -0.225 6.082 1.00 90.50 418 LEU A O 1
ATOM 3292 N N . GLU A 1 419 ? 11.209 0.350 8.040 1.00 88.44 419 GLU A N 1
ATOM 3293 C CA . GLU A 1 419 ? 10.953 -0.926 8.714 1.00 88.44 419 GLU A CA 1
ATOM 3294 C C . GLU A 1 419 ? 9.607 -0.877 9.432 1.00 88.44 419 GLU A C 1
ATOM 3296 O O . GLU A 1 419 ? 9.233 0.162 9.985 1.00 88.44 419 GLU A O 1
ATOM 3301 N N . ASN A 1 420 ? 8.899 -2.004 9.451 1.00 84.44 420 ASN A N 1
ATOM 3302 C CA . ASN A 1 420 ? 7.748 -2.208 10.317 1.00 84.44 420 ASN A CA 1
ATOM 3303 C C . ASN A 1 420 ? 8.182 -2.956 11.579 1.00 84.44 420 ASN A C 1
ATOM 3305 O O . ASN A 1 420 ? 8.546 -4.126 11.518 1.00 84.44 420 ASN A O 1
ATOM 3309 N N . VAL A 1 421 ? 8.083 -2.321 12.745 1.00 81.12 421 VAL A N 1
ATOM 3310 C CA . VAL A 1 421 ? 8.306 -3.005 14.021 1.00 81.12 421 VAL A CA 1
ATOM 3311 C C . VAL A 1 421 ? 7.019 -3.015 14.820 1.00 81.12 421 VAL A C 1
ATOM 3313 O O . VAL A 1 421 ? 6.691 -2.052 15.513 1.00 81.12 421 VAL A O 1
ATOM 3316 N N . ARG A 1 422 ? 6.300 -4.141 14.738 1.00 78.75 422 ARG A N 1
ATOM 3317 C CA . ARG A 1 422 ? 5.038 -4.382 15.460 1.00 78.75 422 ARG A CA 1
ATOM 3318 C C . ARG A 1 422 ? 3.985 -3.291 15.202 1.00 78.75 422 ARG A C 1
ATOM 3320 O O . ARG A 1 422 ? 3.319 -2.836 16.127 1.00 78.75 422 ARG A O 1
ATOM 3327 N N . GLY A 1 423 ? 3.857 -2.858 13.949 1.00 77.56 423 GLY A N 1
ATOM 3328 C CA . GLY A 1 423 ? 2.921 -1.818 13.512 1.00 77.56 423 GLY A CA 1
ATOM 3329 C C . GLY A 1 423 ? 3.444 -0.387 13.635 1.00 77.56 423 GLY A C 1
ATOM 3330 O O . GLY A 1 423 ? 2.747 0.553 13.253 1.00 77.56 423 GLY A O 1
ATOM 3331 N N . ILE A 1 424 ? 4.668 -0.200 14.137 1.00 79.50 424 ILE A N 1
ATOM 3332 C CA . ILE A 1 424 ? 5.345 1.098 14.167 1.00 79.50 424 ILE A CA 1
ATOM 3333 C C . ILE A 1 424 ? 6.337 1.157 13.009 1.00 79.50 424 ILE A C 1
ATOM 3335 O O . ILE A 1 424 ? 7.334 0.435 13.003 1.00 79.50 424 ILE A O 1
ATOM 3339 N N . PHE A 1 425 ? 6.083 2.060 12.063 1.00 84.81 425 PHE A N 1
ATOM 3340 C CA . PHE A 1 425 ? 6.956 2.289 10.916 1.00 84.81 425 PHE A CA 1
ATOM 3341 C C . PHE A 1 425 ? 8.006 3.361 11.208 1.00 84.81 425 PHE A C 1
ATOM 3343 O O . PHE A 1 425 ? 7.668 4.431 11.719 1.00 84.81 425 PHE A O 1
ATOM 3350 N N . ARG A 1 426 ? 9.268 3.097 10.864 1.00 81.62 426 ARG A N 1
ATOM 3351 C CA . ARG A 1 426 ? 10.402 4.004 11.128 1.00 81.62 426 ARG A CA 1
ATOM 3352 C C . ARG A 1 426 ? 11.461 3.918 10.033 1.00 81.62 426 ARG A C 1
ATOM 3354 O O . ARG A 1 426 ? 11.603 2.887 9.389 1.00 81.62 426 ARG A O 1
ATOM 3361 N N . PHE A 1 427 ? 12.176 5.018 9.801 1.00 80.38 427 PHE A N 1
ATOM 3362 C CA . PHE A 1 427 ? 13.176 5.117 8.736 1.00 80.38 427 PHE A CA 1
ATOM 3363 C C . PHE A 1 427 ? 14.406 4.246 9.024 1.00 80.38 427 PHE A C 1
ATOM 3365 O O . PHE A 1 427 ? 15.014 4.374 10.083 1.00 80.38 427 PHE A O 1
ATOM 3372 N N . LEU A 1 428 ? 14.794 3.432 8.041 1.00 80.25 428 LEU A N 1
ATOM 3373 C CA . LEU A 1 428 ? 16.076 2.719 7.997 1.00 80.25 428 LEU A CA 1
ATOM 3374 C C . LEU A 1 428 ? 17.061 3.331 7.003 1.00 80.25 428 LEU A C 1
ATOM 3376 O O . LEU A 1 428 ? 18.269 3.281 7.213 1.00 80.25 428 LEU A O 1
ATOM 3380 N N . PHE A 1 429 ? 16.553 3.881 5.903 1.00 78.12 429 PHE A N 1
ATOM 3381 C CA . PHE A 1 429 ? 17.368 4.478 4.851 1.00 78.12 429 PHE A CA 1
ATOM 3382 C C . PHE A 1 429 ? 16.657 5.693 4.264 1.00 78.12 429 PHE A C 1
ATOM 3384 O O . PHE A 1 429 ? 15.430 5.696 4.118 1.00 78.12 429 PHE A O 1
ATOM 3391 N N . THR A 1 430 ? 17.435 6.713 3.912 1.00 73.25 430 THR A N 1
ATOM 3392 C CA . THR A 1 430 ? 16.945 7.941 3.292 1.00 73.25 430 THR A CA 1
ATOM 3393 C C . THR A 1 430 ? 17.964 8.477 2.299 1.00 73.25 430 THR A C 1
ATOM 3395 O O . THR A 1 430 ? 19.124 8.670 2.640 1.00 73.25 430 THR A O 1
ATOM 3398 N N . GLU A 1 431 ? 17.496 8.773 1.095 1.00 74.69 431 GLU A N 1
ATOM 3399 C CA . GLU A 1 431 ? 18.206 9.527 0.071 1.00 74.69 431 GLU A CA 1
ATOM 3400 C C . GLU A 1 431 ? 17.360 10.760 -0.272 1.00 74.69 431 GLU A C 1
ATOM 3402 O O . GLU A 1 431 ? 16.227 10.642 -0.752 1.00 74.69 431 GLU A O 1
ATOM 3407 N N . GLY A 1 432 ? 17.893 11.945 0.035 1.00 69.94 432 GLY A N 1
ATOM 3408 C CA . GLY A 1 432 ? 17.143 13.205 0.073 1.00 69.94 432 GLY A CA 1
ATOM 3409 C C . GLY A 1 432 ? 16.234 13.358 1.305 1.00 69.94 432 GLY A C 1
ATOM 3410 O O . GLY A 1 432 ? 16.112 12.461 2.142 1.00 69.94 432 GLY A O 1
ATOM 3411 N N . SER A 1 433 ? 15.600 14.524 1.455 1.00 60.53 433 SER A N 1
ATOM 3412 C CA . SER A 1 433 ? 14.817 14.875 2.651 1.00 60.53 433 SER A CA 1
ATOM 3413 C C . SER A 1 433 ? 13.384 14.320 2.618 1.00 60.53 433 SER A C 1
ATOM 3415 O O . SER A 1 433 ? 12.602 14.700 1.744 1.00 60.53 433 SER A O 1
ATOM 3417 N N . PRO A 1 434 ? 12.962 13.487 3.592 1.00 53.16 434 PRO A N 1
ATOM 3418 C CA .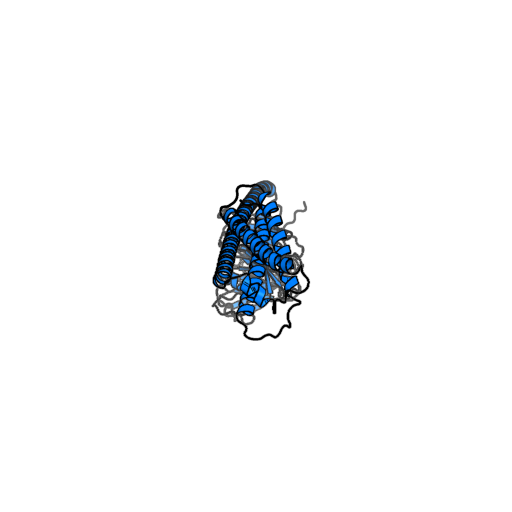 PRO A 1 434 ? 11.562 13.088 3.704 1.00 53.16 434 PRO A CA 1
ATOM 3419 C C . PRO A 1 434 ? 10.670 14.266 4.128 1.00 53.16 434 PRO A C 1
ATOM 3421 O O . PRO A 1 434 ? 10.951 14.945 5.121 1.00 53.16 434 PRO A O 1
ATOM 3424 N N . GLY A 1 435 ? 9.563 14.463 3.404 1.00 51.75 435 GLY A N 1
ATOM 3425 C CA . GLY A 1 435 ? 8.421 15.281 3.842 1.00 51.75 435 GLY A CA 1
ATOM 3426 C C . GLY A 1 435 ? 8.285 16.688 3.247 1.00 51.75 435 GLY A C 1
ATOM 3427 O O . GLY A 1 435 ? 7.244 17.310 3.456 1.00 51.75 435 GLY A O 1
ATOM 3428 N N . THR A 1 436 ? 9.260 17.171 2.479 1.00 50.47 436 THR A N 1
ATOM 3429 C CA . THR A 1 436 ? 9.209 18.461 1.771 1.00 50.47 436 THR A CA 1
ATOM 3430 C C . THR A 1 436 ? 9.065 18.239 0.267 1.00 50.47 436 THR A C 1
ATOM 3432 O O . THR A 1 436 ? 9.692 17.364 -0.337 1.00 50.47 436 THR A O 1
ATOM 3435 N N . GLU A 1 437 ? 8.153 18.990 -0.344 1.00 48.06 437 GLU A N 1
ATOM 3436 C CA . GLU A 1 437 ? 7.990 19.038 -1.792 1.00 48.06 437 GLU A CA 1
ATOM 3437 C C . GLU A 1 437 ? 9.174 19.838 -2.357 1.00 48.06 437 GLU A C 1
ATOM 3439 O O . GLU A 1 437 ? 9.338 21.006 -2.013 1.00 48.06 437 GLU A O 1
ATOM 3444 N N . GLY A 1 438 ? 10.033 19.206 -3.165 1.00 52.16 438 GLY A N 1
ATOM 3445 C CA . GLY A 1 438 ? 11.094 19.906 -3.901 1.00 52.16 438 GLY A CA 1
ATOM 3446 C C . GLY A 1 438 ? 12.546 19.681 -3.463 1.00 52.16 438 GLY A C 1
ATOM 3447 O O . GLY A 1 438 ? 13.425 20.209 -4.136 1.00 52.16 438 GLY A O 1
ATOM 3448 N N . ASP A 1 439 ? 12.833 18.884 -2.427 1.00 59.53 439 ASP A N 1
ATOM 3449 C CA . ASP A 1 439 ? 14.231 18.591 -2.074 1.00 59.53 439 ASP A CA 1
ATOM 3450 C C . ASP A 1 439 ? 14.829 17.524 -3.016 1.00 59.53 439 ASP A C 1
ATOM 3452 O O . ASP A 1 439 ? 14.284 16.416 -3.100 1.00 59.53 439 ASP A O 1
ATOM 3456 N N . PRO A 1 440 ? 15.924 17.829 -3.740 1.00 68.31 440 PRO A N 1
ATOM 3457 C CA . PRO A 1 440 ? 16.549 16.890 -4.663 1.00 68.31 440 PRO A CA 1
ATOM 3458 C C . PRO A 1 440 ? 17.336 15.811 -3.901 1.00 68.31 440 PRO A C 1
ATOM 3460 O O . PRO A 1 440 ? 18.133 16.113 -3.014 1.00 68.31 440 PRO A O 1
ATOM 3463 N N . GLY A 1 441 ? 17.121 14.551 -4.264 1.00 74.81 441 GLY A N 1
ATOM 3464 C CA . GLY A 1 441 ? 17.972 13.409 -3.935 1.00 74.81 441 GLY A CA 1
ATOM 3465 C C . GLY A 1 441 ? 18.909 13.068 -5.097 1.00 74.81 441 GLY A C 1
ATOM 3466 O O . GLY A 1 441 ? 18.683 13.488 -6.235 1.00 74.81 441 GLY A O 1
ATOM 3467 N N . GLY A 1 442 ? 19.974 12.315 -4.815 1.00 80.88 442 GLY A N 1
ATOM 3468 C CA . GLY A 1 442 ? 20.980 11.928 -5.808 1.00 80.88 442 GLY A CA 1
ATOM 3469 C C . GLY A 1 442 ? 20.609 10.719 -6.670 1.00 80.88 442 GLY A C 1
ATOM 3470 O O . GLY A 1 442 ? 21.415 10.295 -7.501 1.00 80.88 442 GLY A O 1
ATOM 3471 N N . GLY A 1 443 ? 19.418 10.146 -6.482 1.00 85.38 443 GLY A N 1
ATOM 3472 C CA . GLY A 1 443 ? 19.079 8.834 -7.018 1.00 85.38 443 GLY A CA 1
ATOM 3473 C C . GLY A 1 443 ? 19.746 7.703 -6.228 1.00 85.38 443 GLY A C 1
ATOM 3474 O O . GLY A 1 443 ? 20.228 7.899 -5.121 1.00 85.38 443 GLY A O 1
ATOM 3475 N N . ILE A 1 444 ? 19.776 6.487 -6.773 1.00 87.75 444 ILE A N 1
ATOM 3476 C CA . ILE A 1 444 ? 20.284 5.304 -6.059 1.00 87.75 444 ILE A CA 1
ATOM 3477 C C . ILE A 1 444 ? 21.199 4.465 -6.949 1.00 87.75 444 ILE A C 1
ATOM 3479 O O . ILE A 1 444 ? 20.865 4.162 -8.092 1.00 87.75 444 ILE A O 1
ATOM 3483 N N . GLY A 1 445 ? 22.383 4.104 -6.443 1.00 84.88 445 GLY A N 1
ATOM 3484 C CA . GLY A 1 445 ? 23.358 3.263 -7.155 1.00 84.88 445 GLY A CA 1
ATOM 3485 C C . GLY A 1 445 ? 23.736 3.753 -8.558 1.00 84.88 445 GLY A C 1
ATOM 3486 O O . GLY A 1 445 ? 23.913 2.954 -9.478 1.00 84.88 445 GLY A O 1
ATOM 3487 N N . GLY A 1 446 ? 23.808 5.076 -8.738 1.00 85.88 446 GLY A N 1
ATOM 3488 C CA . GLY A 1 446 ? 24.087 5.729 -10.022 1.00 85.88 446 GLY A CA 1
ATOM 3489 C C . GLY A 1 446 ? 22.876 5.870 -10.954 1.00 85.88 446 GLY A C 1
ATOM 3490 O O . GLY A 1 446 ? 23.025 6.386 -12.061 1.00 85.88 446 GLY A O 1
ATOM 3491 N N . TYR A 1 447 ? 21.689 5.425 -10.538 1.00 88.62 447 TYR A N 1
ATOM 3492 C CA . TYR A 1 447 ? 20.435 5.651 -11.248 1.00 88.62 447 TYR A CA 1
ATOM 3493 C C . TYR A 1 447 ? 19.758 6.925 -10.729 1.00 88.62 447 TYR A C 1
ATOM 3495 O O . TYR A 1 447 ? 19.351 6.977 -9.574 1.00 88.62 447 TYR A O 1
ATOM 3503 N N . ASP A 1 448 ? 19.601 7.931 -11.592 1.00 88.19 448 ASP A N 1
ATOM 3504 C CA . ASP A 1 448 ? 19.244 9.306 -11.202 1.00 88.19 448 ASP A CA 1
ATOM 3505 C C . ASP A 1 448 ? 17.839 9.483 -10.576 1.00 88.19 448 ASP A C 1
ATOM 3507 O O . ASP A 1 448 ? 17.644 10.379 -9.761 1.00 88.19 448 ASP A O 1
ATOM 3511 N N . LEU A 1 449 ? 16.859 8.636 -10.924 1.00 90.31 449 LEU A N 1
ATOM 3512 C CA . LEU A 1 449 ? 15.447 8.777 -10.526 1.00 90.31 449 LEU A CA 1
ATOM 3513 C C . LEU A 1 449 ? 14.824 10.156 -10.880 1.00 90.31 449 LEU A C 1
ATOM 3515 O O . LEU A 1 449 ? 13.834 10.581 -10.277 1.00 90.31 449 LEU A O 1
ATOM 3519 N N . LEU A 1 450 ? 15.363 10.864 -11.878 1.00 90.06 450 LEU A N 1
ATOM 3520 C CA . LEU A 1 450 ? 14.937 12.211 -12.284 1.00 90.06 450 LEU A CA 1
ATOM 3521 C C . LEU A 1 450 ? 13.883 12.211 -13.402 1.00 90.06 450 LEU A C 1
ATOM 3523 O O . LEU A 1 450 ? 13.353 13.264 -13.760 1.00 90.06 450 LEU A O 1
ATOM 3527 N N . SER A 1 451 ? 13.530 11.053 -13.961 1.00 91.31 451 SER A N 1
ATOM 3528 C CA . SER A 1 451 ? 12.443 10.952 -14.933 1.00 91.31 451 SER A CA 1
ATOM 3529 C C . SER A 1 451 ? 11.146 10.573 -14.243 1.00 91.31 451 SER A C 1
ATOM 3531 O O . SER A 1 451 ? 11.083 9.586 -13.527 1.00 91.31 451 SER A O 1
ATOM 3533 N N . SER A 1 452 ? 10.054 11.267 -14.564 1.00 91.56 452 SER A N 1
ATOM 3534 C CA . SER A 1 452 ? 8.702 10.886 -14.118 1.00 91.56 452 SER A CA 1
ATOM 3535 C C . SER A 1 452 ? 8.273 9.463 -14.509 1.00 91.56 452 SER A C 1
ATOM 3537 O O . SER A 1 452 ? 7.344 8.906 -13.920 1.00 91.56 452 SER A O 1
ATOM 3539 N N . ALA A 1 453 ? 8.942 8.883 -15.511 1.00 92.00 453 ALA A N 1
ATOM 3540 C CA . ALA A 1 453 ? 8.710 7.521 -15.959 1.00 92.00 453 ALA A CA 1
ATOM 3541 C C . ALA A 1 453 ? 9.410 6.478 -15.077 1.00 92.00 453 ALA A C 1
ATOM 3543 O O . ALA A 1 453 ? 9.056 5.310 -15.181 1.00 92.00 453 ALA A O 1
ATOM 3544 N N . ASP A 1 454 ? 10.366 6.867 -14.228 1.00 95.19 454 ASP A N 1
ATOM 3545 C CA . ASP A 1 454 ? 11.173 5.930 -13.449 1.00 95.19 454 ASP A CA 1
ATOM 3546 C C . ASP A 1 454 ? 10.319 5.074 -12.511 1.00 95.19 454 ASP A C 1
ATOM 3548 O O . ASP A 1 454 ? 9.422 5.559 -11.812 1.00 95.19 454 ASP A O 1
ATOM 3552 N N . ARG A 1 455 ? 10.605 3.773 -12.514 1.00 95.00 455 ARG A N 1
ATOM 3553 C CA . ARG A 1 455 ? 9.928 2.755 -11.709 1.00 95.00 455 ARG A CA 1
ATOM 3554 C C . ARG A 1 455 ? 10.954 1.891 -10.993 1.00 95.00 455 ARG A C 1
ATOM 3556 O O . ARG A 1 455 ? 12.030 1.644 -11.532 1.00 95.00 455 ARG A O 1
ATOM 3563 N N . VAL A 1 456 ? 10.586 1.419 -9.803 1.00 96.12 456 VAL A N 1
ATOM 3564 C CA . VAL A 1 456 ? 11.421 0.582 -8.935 1.00 96.12 456 VAL A CA 1
ATOM 3565 C C . VAL A 1 456 ? 10.565 -0.525 -8.325 1.00 96.12 456 VAL A C 1
ATOM 3567 O O . VAL A 1 456 ? 9.409 -0.274 -7.976 1.00 96.12 456 VAL A O 1
ATOM 3570 N N . PHE A 1 457 ? 11.118 -1.731 -8.205 1.00 95.19 457 PHE A N 1
ATOM 3571 C CA . PHE A 1 457 ? 10.504 -2.853 -7.492 1.00 95.19 457 PHE A CA 1
ATOM 3572 C C . PHE A 1 457 ? 11.567 -3.803 -6.915 1.00 95.19 457 PHE A C 1
ATOM 3574 O O . PHE A 1 457 ? 12.717 -3.805 -7.358 1.00 95.19 457 PHE A O 1
ATOM 3581 N N . GLY A 1 458 ? 11.184 -4.612 -5.923 1.00 94.25 458 GLY A N 1
ATOM 3582 C CA . GLY A 1 458 ? 12.033 -5.664 -5.355 1.00 94.25 458 GLY A CA 1
ATOM 3583 C C . GLY A 1 458 ? 12.006 -6.948 -6.190 1.00 94.25 458 GLY A C 1
ATOM 3584 O O . GLY A 1 458 ? 10.933 -7.377 -6.620 1.00 94.25 458 GLY A O 1
ATOM 3585 N N . ILE A 1 459 ? 13.166 -7.571 -6.398 1.00 94.00 459 ILE A N 1
ATOM 3586 C CA . ILE A 1 459 ? 13.338 -8.786 -7.210 1.00 94.00 459 ILE A CA 1
ATOM 3587 C C . ILE A 1 459 ? 14.272 -9.790 -6.528 1.00 94.00 459 ILE A C 1
ATOM 3589 O O . ILE A 1 459 ? 15.268 -9.398 -5.919 1.00 94.00 459 ILE A O 1
ATOM 3593 N N . ASP A 1 460 ? 13.979 -11.087 -6.662 1.00 92.62 460 ASP A N 1
ATOM 3594 C CA . ASP A 1 460 ? 14.905 -12.166 -6.297 1.00 92.62 460 ASP A CA 1
ATOM 3595 C C . ASP A 1 460 ? 15.806 -12.499 -7.487 1.00 92.62 460 ASP A C 1
ATOM 3597 O O . ASP A 1 460 ? 15.649 -13.493 -8.194 1.00 92.62 460 ASP A O 1
ATOM 3601 N N . TYR A 1 461 ? 16.754 -11.605 -7.753 1.00 91.94 461 TYR A N 1
ATOM 3602 C CA . TYR A 1 461 ? 17.615 -11.708 -8.930 1.00 91.94 461 TYR A CA 1
ATOM 3603 C C . TYR A 1 461 ? 18.548 -12.929 -8.900 1.00 91.94 461 TYR A C 1
ATOM 3605 O O . TYR A 1 461 ? 19.003 -13.383 -9.944 1.00 91.94 461 TYR A O 1
ATOM 3613 N N . THR A 1 462 ? 18.870 -13.453 -7.719 1.00 89.38 462 THR A N 1
ATOM 3614 C CA . THR A 1 462 ? 19.780 -14.599 -7.569 1.00 89.38 462 THR A CA 1
ATOM 3615 C C . THR A 1 462 ? 19.042 -15.934 -7.472 1.00 89.38 462 THR A C 1
ATOM 3617 O O . THR A 1 462 ? 19.695 -16.976 -7.425 1.00 89.38 462 THR A O 1
ATOM 3620 N N . GLY A 1 463 ? 17.704 -15.926 -7.425 1.00 86.06 463 GLY A N 1
ATOM 3621 C CA . GLY A 1 463 ? 16.890 -17.123 -7.211 1.00 86.06 463 GLY A CA 1
ATOM 3622 C C . GLY A 1 463 ? 17.083 -17.732 -5.817 1.00 86.06 463 GLY A C 1
ATOM 3623 O O . GLY A 1 463 ? 17.027 -18.957 -5.658 1.00 86.06 463 GLY A O 1
ATOM 3624 N N . SER A 1 464 ? 17.375 -16.902 -4.816 1.00 88.00 464 SER A N 1
ATOM 3625 C CA . SER A 1 464 ? 17.653 -17.315 -3.436 1.00 88.00 464 SER A CA 1
ATOM 3626 C C . SER A 1 464 ? 16.406 -17.467 -2.559 1.00 88.00 464 SER A C 1
ATOM 3628 O O . SER A 1 464 ? 16.523 -17.912 -1.421 1.00 88.00 464 SER A O 1
ATOM 3630 N N . GLY A 1 465 ? 15.229 -17.104 -3.072 1.00 86.31 465 GLY A N 1
ATOM 3631 C CA . GLY A 1 465 ? 13.991 -16.941 -2.309 1.00 86.31 465 GLY A CA 1
ATOM 3632 C C . GLY A 1 465 ? 13.875 -15.574 -1.629 1.00 86.31 465 GLY A C 1
ATOM 3633 O O . GLY A 1 465 ? 12.991 -15.376 -0.803 1.00 86.31 465 GLY A O 1
ATOM 3634 N N . ARG A 1 466 ? 14.769 -14.622 -1.936 1.00 89.62 466 ARG A N 1
ATOM 3635 C CA . ARG A 1 466 ? 14.832 -13.315 -1.266 1.00 89.62 466 ARG A CA 1
ATOM 3636 C C . ARG A 1 466 ? 14.779 -12.189 -2.276 1.00 89.62 466 ARG A C 1
ATOM 3638 O O . ARG A 1 466 ? 15.689 -12.029 -3.082 1.00 89.62 466 ARG A O 1
ATOM 3645 N N . ALA A 1 467 ? 13.728 -11.379 -2.213 1.00 90.44 467 ALA A N 1
ATOM 3646 C CA . ALA A 1 467 ? 13.571 -10.216 -3.083 1.00 90.44 467 ALA A CA 1
ATOM 3647 C C . ALA A 1 467 ? 14.338 -8.994 -2.551 1.00 90.44 467 ALA A C 1
ATOM 3649 O O . ALA A 1 467 ? 13.757 -7.934 -2.317 1.00 90.44 467 ALA A O 1
ATOM 3650 N N . ASP A 1 468 ? 15.640 -9.180 -2.341 1.00 90.81 468 ASP A N 1
ATOM 3651 C CA . ASP A 1 468 ? 16.564 -8.258 -1.671 1.00 90.81 468 ASP A CA 1
ATOM 3652 C C . ASP A 1 468 ? 17.384 -7.399 -2.659 1.00 90.81 468 ASP A C 1
ATOM 3654 O O . ASP A 1 468 ? 18.301 -6.666 -2.273 1.00 90.81 468 ASP A O 1
ATOM 3658 N N . ARG A 1 469 ? 17.086 -7.490 -3.961 1.00 93.69 469 ARG A N 1
ATOM 3659 C CA . ARG A 1 469 ? 17.643 -6.625 -5.012 1.00 93.69 469 ARG A CA 1
ATOM 3660 C C . ARG A 1 469 ? 16.590 -5.644 -5.496 1.00 93.69 469 ARG A C 1
ATOM 3662 O O . ARG A 1 469 ? 15.406 -5.971 -5.550 1.00 93.69 469 ARG A O 1
ATOM 3669 N N . MET A 1 470 ? 17.023 -4.455 -5.902 1.00 95.12 470 MET A N 1
ATOM 3670 C CA . MET A 1 470 ? 16.134 -3.467 -6.517 1.00 95.12 470 MET A CA 1
ATOM 3671 C C . MET A 1 470 ? 16.303 -3.490 -8.030 1.00 95.12 470 MET A C 1
ATOM 3673 O O . MET A 1 470 ? 17.406 -3.289 -8.530 1.00 95.12 470 MET A O 1
ATOM 3677 N N . ALA A 1 471 ? 15.212 -3.695 -8.759 1.00 96.00 471 ALA A N 1
ATOM 3678 C CA . ALA A 1 471 ? 15.166 -3.482 -10.197 1.00 96.00 471 ALA A CA 1
ATOM 3679 C C . ALA A 1 471 ? 14.601 -2.088 -10.494 1.00 96.00 471 ALA A C 1
ATOM 3681 O O . ALA A 1 471 ? 13.565 -1.705 -9.949 1.00 96.00 471 ALA A O 1
ATOM 3682 N N . LEU A 1 472 ? 15.276 -1.337 -11.364 1.00 96.31 472 LEU A N 1
ATOM 3683 C CA . LEU A 1 472 ? 14.892 0.004 -11.797 1.00 96.31 472 LEU A CA 1
ATOM 3684 C C . LEU A 1 472 ? 14.736 0.031 -13.308 1.00 96.31 472 LEU A C 1
ATOM 3686 O O . LEU A 1 472 ? 15.581 -0.495 -14.028 1.00 96.31 472 LEU A O 1
ATOM 3690 N N . TYR A 1 473 ? 13.688 0.674 -13.809 1.00 96.88 473 TYR A N 1
ATOM 3691 C CA . TYR A 1 473 ? 13.497 0.815 -15.249 1.00 96.88 473 TYR A CA 1
ATOM 3692 C C . TYR A 1 473 ? 12.877 2.150 -15.634 1.00 96.88 473 TYR A C 1
ATOM 3694 O O . TYR A 1 473 ? 12.141 2.769 -14.859 1.00 96.88 473 TYR A O 1
ATOM 3702 N N . ARG A 1 474 ? 13.166 2.569 -16.870 1.00 96.19 474 ARG A N 1
ATOM 3703 C CA . ARG A 1 474 ? 12.602 3.772 -17.491 1.00 96.19 474 ARG A CA 1
ATOM 3704 C C . ARG A 1 474 ? 11.879 3.400 -18.784 1.00 96.19 474 ARG A C 1
ATOM 3706 O O . ARG A 1 474 ? 12.529 3.291 -19.833 1.00 96.19 474 ARG A O 1
ATOM 3713 N N . PRO A 1 475 ? 10.547 3.236 -18.725 1.00 94.06 475 PRO A N 1
ATOM 3714 C CA . PRO A 1 475 ? 9.698 3.082 -19.899 1.00 94.06 475 PRO A CA 1
ATOM 3715 C C . PRO A 1 475 ? 9.990 4.155 -20.947 1.00 94.06 475 PRO A C 1
ATOM 3717 O O . PRO A 1 475 ? 10.275 5.308 -20.612 1.00 94.06 475 PRO A O 1
ATOM 3720 N N . GLY A 1 476 ? 9.940 3.773 -22.220 1.00 92.31 476 GLY A N 1
ATOM 3721 C CA . GLY A 1 476 ? 10.255 4.664 -23.335 1.00 92.31 476 GLY A CA 1
ATOM 3722 C C . GLY A 1 476 ? 11.740 4.731 -23.695 1.00 92.31 476 GLY A C 1
ATOM 3723 O O . GLY A 1 476 ? 12.077 5.306 -24.724 1.00 92.31 476 GLY A O 1
ATOM 3724 N N . THR A 1 477 ? 12.637 4.161 -22.882 1.00 92.94 477 THR A N 1
ATOM 3725 C CA . THR A 1 477 ? 14.093 4.293 -23.097 1.00 92.94 477 THR A CA 1
ATOM 3726 C C . THR A 1 477 ? 14.845 2.979 -23.228 1.00 92.94 477 THR A C 1
ATOM 3728 O O . THR A 1 477 ? 16.034 3.015 -23.522 1.00 92.94 477 THR A O 1
ATOM 3731 N N . GLY A 1 478 ? 14.205 1.834 -22.973 1.00 87.56 478 GLY A N 1
ATOM 3732 C CA . GLY A 1 478 ? 14.897 0.543 -22.945 1.00 87.56 478 GLY A CA 1
ATOM 3733 C C . GLY A 1 478 ? 15.742 0.278 -21.688 1.00 87.56 478 GLY A C 1
ATOM 3734 O O . GLY A 1 478 ? 16.279 -0.819 -21.542 1.00 87.56 478 GLY A O 1
ATOM 3735 N N . LYS A 1 479 ? 15.878 1.243 -20.764 1.00 91.88 479 LYS A N 1
ATOM 3736 C CA . LYS A 1 479 ? 16.703 1.085 -19.555 1.00 91.88 479 LYS A CA 1
ATOM 3737 C C . LYS A 1 479 ? 16.065 0.127 -18.546 1.00 91.88 479 LYS A C 1
ATOM 3739 O O . LYS A 1 479 ? 14.945 0.376 -18.101 1.00 91.88 479 LYS A O 1
ATOM 3744 N N . PHE A 1 480 ? 16.827 -0.878 -18.115 1.00 94.31 480 PHE A N 1
ATOM 3745 C CA . PHE A 1 480 ? 16.502 -1.782 -17.005 1.00 94.31 480 PHE A CA 1
ATOM 3746 C C . PHE A 1 480 ? 17.778 -2.134 -16.227 1.00 94.31 480 PHE A C 1
ATOM 3748 O O . PHE A 1 480 ? 18.726 -2.674 -16.793 1.00 94.31 480 PHE A O 1
ATOM 3755 N N . TRP A 1 481 ? 17.854 -1.760 -14.955 1.00 95.25 481 TRP A N 1
ATOM 3756 C CA . TRP A 1 481 ? 19.015 -1.938 -14.084 1.00 95.25 481 TRP A CA 1
ATOM 3757 C C . TRP A 1 481 ? 18.626 -2.799 -12.888 1.00 95.25 481 TRP A C 1
ATOM 3759 O O . TRP A 1 481 ? 17.504 -2.706 -12.399 1.00 95.25 481 TRP A O 1
ATOM 3769 N N . VAL A 1 482 ? 19.566 -3.591 -12.382 1.00 94.81 482 VAL A N 1
ATOM 3770 C CA . VAL A 1 482 ? 19.412 -4.314 -11.116 1.00 94.81 482 VAL A CA 1
ATOM 3771 C C . VAL A 1 482 ? 20.524 -3.874 -10.182 1.00 94.81 482 VAL A C 1
ATOM 3773 O O . VAL A 1 482 ? 21.696 -3.912 -10.558 1.00 94.81 482 VAL A O 1
ATOM 3776 N N . LEU A 1 483 ? 20.154 -3.447 -8.980 1.00 93.25 483 LEU A N 1
ATOM 3777 C CA . LEU A 1 483 ? 21.065 -2.983 -7.945 1.00 93.25 483 LEU A CA 1
ATOM 3778 C C . LEU A 1 483 ? 21.173 -4.004 -6.814 1.00 93.25 483 LEU A C 1
ATOM 3780 O O . LEU A 1 483 ? 20.183 -4.605 -6.385 1.00 93.25 483 LEU A O 1
ATOM 3784 N N . HIS A 1 484 ? 22.388 -4.144 -6.302 1.00 89.50 484 HIS A N 1
ATOM 3785 C CA . HIS A 1 484 ? 22.706 -4.853 -5.074 1.00 89.50 484 HIS A CA 1
ATOM 3786 C C . HIS A 1 484 ? 23.094 -3.853 -3.992 1.00 89.50 484 HIS A C 1
ATOM 3788 O O . HIS A 1 484 ? 23.743 -2.855 -4.289 1.00 89.50 484 HIS A O 1
ATOM 3794 N N . ARG A 1 485 ? 22.699 -4.126 -2.746 1.00 87.06 485 ARG A N 1
ATOM 3795 C CA . ARG A 1 485 ? 23.183 -3.381 -1.587 1.00 87.06 485 ARG A CA 1
ATOM 3796 C C . ARG A 1 485 ? 24.539 -3.933 -1.159 1.00 87.06 485 ARG A C 1
ATOM 3798 O O . ARG A 1 485 ? 24.606 -5.057 -0.665 1.00 87.06 485 ARG A O 1
ATOM 3805 N N . ASP A 1 486 ? 25.574 -3.118 -1.266 1.00 79.19 486 ASP A N 1
ATOM 3806 C CA . ASP A 1 486 ? 26.904 -3.400 -0.749 1.00 79.19 486 ASP A CA 1
ATOM 3807 C C . ASP A 1 486 ? 26.846 -3.345 0.784 1.00 79.19 486 ASP A C 1
ATOM 3809 O O . ASP A 1 486 ? 26.775 -2.277 1.395 1.00 79.19 486 ASP A O 1
ATOM 3813 N N . VAL A 1 487 ? 26.821 -4.512 1.429 1.00 64.50 487 VAL A N 1
ATOM 3814 C CA . VAL A 1 487 ? 26.914 -4.592 2.888 1.00 64.50 487 VAL A CA 1
ATOM 3815 C C . VAL A 1 487 ? 28.387 -4.458 3.258 1.00 64.50 487 VAL A C 1
ATOM 3817 O O . VAL A 1 487 ? 29.123 -5.444 3.283 1.00 64.50 487 VAL A O 1
ATOM 3820 N N . THR A 1 488 ? 28.844 -3.239 3.539 1.00 48.12 488 THR A N 1
ATOM 3821 C CA . THR A 1 488 ? 30.072 -3.068 4.322 1.00 48.12 488 THR A CA 1
ATOM 3822 C C . THR A 1 488 ? 29.810 -3.648 5.707 1.00 48.12 488 THR A C 1
ATOM 3824 O O . THR A 1 488 ? 28.955 -3.142 6.429 1.00 48.12 488 THR A O 1
ATOM 3827 N N . GLN A 1 489 ? 30.500 -4.740 6.051 1.00 30.66 489 GLN A N 1
ATOM 3828 C CA . GLN A 1 489 ? 30.561 -5.230 7.428 1.00 30.66 489 GLN A CA 1
ATOM 3829 C C . GLN A 1 489 ? 31.053 -4.071 8.306 1.00 30.66 489 GLN A C 1
ATOM 3831 O O . GLN A 1 489 ? 32.172 -3.597 8.106 1.00 30.66 489 GLN A O 1
ATOM 3836 N N . ILE A 1 490 ? 30.196 -3.585 9.206 1.00 27.69 490 ILE A N 1
ATOM 3837 C CA . ILE A 1 490 ? 30.582 -2.694 10.306 1.00 27.69 490 ILE A CA 1
ATOM 3838 C C . ILE A 1 490 ? 30.832 -3.563 11.529 1.00 27.69 490 ILE A C 1
ATOM 3840 O O . ILE A 1 490 ? 29.972 -4.439 11.791 1.00 27.69 490 ILE A O 1
#